Protein AF-A0A8J4RJ93-F1 (afdb_monomer_lite)

Sequence (573 aa):
MSPASLRAGNLIRGWMEDAGLRTWVDQLGNLHGRVEGMNASAEALLIGSHLDTVVDAGIFDGSLGIISALSALKVLSVNGTMGKLRRLIEVIAFSDEERLRFHSTFLGSAFSCFISGVTVQDALKENSLEITEENLLQLKYDPGSVWGYIEVHIEQGPVLEWPGFPLGVVKGIAGQTRLKVTVKGSQGHAGTVPMYMRQDPMAAAAELIVLLESVCKNPKDGHCNDISLESLSSSLVCTVGEISTWPSASNVIPGQVTFTVDLRAIDDMGCEAVIYELSNQMYKICERCSVSCIIDRKHDVNAVVCDSELSSQLKSAASSALRKMAGDIQDETATLMSGAGHDAMAMSHLTKVCPVLLHRQLLGGDISCYMIIIYKNLNRLECCLSGVVEALCYDDDDGNDFFIEDGEISSRNDLFREILRDEAVTRLNELGKRVSDTDGYLERTFMSPASLRAVLEVQLMFMLISSWVDQLGNLHGRVEGMNASAEALSISSHLDTVVDAGIFDGSLGIISALSALKVLNVSGTLGKLRRPIEVIAFSDEEGVRFHSTFLGSAALAGILPLTALQISDKRFP

InterPro domains:
  IPR002933 Peptidase M20 [PF01546] (47-353)
  IPR007484 Peptidase M28 [PF04389] (474-557)
  IPR010158 N-carbamoyl-L-amino-acid amidohydrolase [PTHR32494] (1-354)
  IPR010158 N-carbamoyl-L-amino-acid amidohydrolase [TIGR01879] (2-357)
  IPR011650 Peptidase M20, dimerisation domain [PF07687] (175-277)
  IPR036264 Bacterial exopeptidase dimerisation domain [SSF55031] (175-304)

Organism: NCBI:txid60419

Secondary structure (DSSP, 8-state):
--HHHHHHHHHHHHHHHHHT-EEEE-TT--EEEEE--S-TTSPEEEEEEE----TT--TTTTHHHHHHHHHHHHHHHHTT-GGG-SS-EEEEEES--S-SSSSSS-TTTS-----SSS-HHHHHHTTT----HHHHHHTPPPGGGEEEEEEEEE-SSSTTTTTT-SEEEEEEE-EEEEEEEEEE---EETTTS-GGG---HHHHHHHHHHHHHHHHHS---SS--HHHHHHHHTT-EEE---EEEES--TTEE-SEEEEEEEEEES-HHHHHHHHHHHHHHHHHHHHHTT-EEEEEEEEEE--EEPPHHHHHHHHHHHHHHHHHHHSSS----EEEEE-S--HHHHHTTTS-EEEEEE----SSS-THHHHHHHHHHHHHHHHHHHHHHHHHHS-TT---------SS-HHHHHHHHIIIIIIHHHHHHHHHHHS-SSSSS--B-TTSHHHHHHHHHHHHHTTTSEEEE-TT--EEEEE--S-TTSPPEEEEEES-B-TT--TTTTHHHHHHHHHHHHHHHHTT-GGG-SS-EEEEEES-SS-TTTS-S-HHHHHHTT---GGGGGPPPTT--

pLDDT: mean 72.7, std 16.48, range [26.23, 98.44]

Structure (mmCIF, N/CA/C/O backbone):
data_AF-A0A8J4RJ93-F1
#
_entry.id   AF-A0A8J4RJ93-F1
#
loop_
_atom_site.group_PDB
_atom_site.id
_atom_site.type_symbol
_atom_site.label_atom_id
_atom_site.label_alt_id
_atom_site.label_comp_id
_atom_site.label_asym_id
_atom_site.label_entity_id
_atom_site.label_seq_id
_atom_site.pdbx_PDB_ins_code
_atom_site.Cartn_x
_atom_site.Cartn_y
_atom_site.Cartn_z
_atom_site.occupancy
_atom_site.B_iso_or_equiv
_atom_site.auth_seq_id
_atom_site.auth_comp_id
_atom_site.auth_asym_id
_atom_site.auth_atom_id
_atom_site.pdbx_PDB_model_num
ATOM 1 N N . MET A 1 1 ? 0.120 18.847 1.893 1.00 62.38 1 MET A N 1
ATOM 2 C CA . MET A 1 1 ? -0.945 17.840 1.662 1.00 62.38 1 MET A CA 1
ATOM 3 C C . MET A 1 1 ? -1.838 18.231 0.482 1.00 62.38 1 MET A C 1
ATOM 5 O O . MET A 1 1 ? -1.781 19.373 0.035 1.00 62.38 1 MET A O 1
ATOM 9 N N . SER A 1 2 ? -2.578 17.282 -0.104 1.00 67.25 2 SER A N 1
ATOM 10 C CA . SER A 1 2 ? -3.600 17.551 -1.135 1.00 67.25 2 SER A CA 1
ATOM 11 C C . SER A 1 2 ? -4.976 17.783 -0.484 1.00 67.25 2 SER A C 1
ATOM 13 O O . SER A 1 2 ? -5.194 17.317 0.636 1.00 67.25 2 SER A O 1
ATOM 15 N N . PRO A 1 3 ? -5.948 18.429 -1.161 1.00 68.56 3 PRO A N 1
ATOM 16 C CA . PRO A 1 3 ? -7.305 18.564 -0.621 1.00 68.56 3 PRO A CA 1
ATOM 17 C C . PRO A 1 3 ? -7.977 17.222 -0.295 1.00 68.56 3 PRO A C 1
ATOM 19 O O . PRO A 1 3 ? -8.772 17.149 0.638 1.00 68.56 3 PRO A O 1
ATOM 22 N N . ALA A 1 4 ? -7.666 16.160 -1.048 1.00 65.38 4 ALA A N 1
ATOM 23 C CA . ALA A 1 4 ? -8.173 14.814 -0.785 1.00 65.38 4 ALA A CA 1
ATOM 24 C C . ALA A 1 4 ? -7.578 14.224 0.502 1.00 65.38 4 ALA A C 1
ATOM 26 O O . ALA A 1 4 ? -8.330 13.768 1.359 1.00 65.38 4 ALA A O 1
ATOM 27 N N . SER A 1 5 ? -6.259 14.339 0.678 1.00 67.19 5 SER A N 1
ATOM 28 C CA . SER A 1 5 ? -5.551 13.919 1.895 1.00 67.19 5 SER A CA 1
ATOM 29 C C . SER A 1 5 ? -6.086 14.642 3.142 1.00 67.19 5 SER A C 1
ATOM 31 O O . SER A 1 5 ? -6.366 13.999 4.151 1.00 67.19 5 SER A O 1
ATOM 33 N N . LEU A 1 6 ? -6.377 15.948 3.053 1.00 70.25 6 LEU A N 1
ATOM 34 C CA . LEU A 1 6 ? -7.010 16.694 4.153 1.00 70.25 6 LEU A CA 1
ATOM 35 C C . LEU A 1 6 ? -8.412 16.171 4.510 1.00 70.25 6 LEU A C 1
ATOM 37 O O . LEU A 1 6 ? -8.758 16.085 5.689 1.00 70.25 6 LEU A O 1
ATOM 41 N N . ARG A 1 7 ? -9.239 15.831 3.511 1.00 72.88 7 ARG A N 1
ATOM 42 C CA . ARG A 1 7 ? -10.577 15.263 3.751 1.00 72.88 7 ARG A CA 1
ATOM 43 C C . ARG A 1 7 ? -10.493 13.882 4.395 1.00 72.88 7 ARG A C 1
ATOM 45 O O . ARG A 1 7 ? -11.218 13.644 5.357 1.00 72.88 7 ARG A O 1
ATOM 52 N N . ALA A 1 8 ? -9.600 13.023 3.905 1.00 71.12 8 ALA A N 1
ATOM 53 C CA . ALA A 1 8 ? -9.358 11.701 4.477 1.00 71.12 8 ALA A CA 1
ATOM 54 C C . ALA A 1 8 ? -8.890 11.808 5.936 1.00 71.12 8 ALA A C 1
ATOM 56 O O . ALA A 1 8 ? -9.497 11.207 6.818 1.00 71.12 8 ALA A O 1
ATOM 57 N N . GLY A 1 9 ? -7.906 12.667 6.219 1.00 74.62 9 GLY A N 1
ATOM 58 C CA . GLY A 1 9 ? -7.442 12.921 7.584 1.00 74.62 9 GLY A CA 1
ATOM 59 C C . GLY A 1 9 ? -8.550 13.443 8.509 1.00 74.62 9 GLY A C 1
ATOM 60 O O . GLY A 1 9 ? -8.687 12.977 9.636 1.00 74.62 9 GLY A O 1
ATOM 61 N N . ASN A 1 10 ? -9.403 14.364 8.050 1.00 76.62 10 ASN A N 1
ATOM 62 C CA . ASN A 1 10 ? -10.534 14.843 8.858 1.00 76.62 10 ASN A CA 1
ATOM 63 C C . ASN A 1 10 ? -11.576 13.746 9.137 1.00 76.62 10 ASN A C 1
ATOM 65 O O . ASN A 1 10 ? -12.143 13.713 10.228 1.00 76.62 10 ASN A O 1
ATOM 69 N N . LEU A 1 11 ? -11.820 12.854 8.175 1.00 73.19 11 LEU A N 1
ATOM 70 C CA . LEU A 1 11 ? -12.732 11.724 8.344 1.00 73.19 11 LEU A CA 1
ATOM 71 C C . LEU A 1 11 ? -12.186 10.715 9.364 1.00 73.19 11 LEU A C 1
ATOM 73 O O . LEU A 1 11 ? -12.889 10.362 10.309 1.00 73.19 11 LEU A O 1
ATOM 77 N N . ILE A 1 12 ? -10.913 10.330 9.223 1.00 75.31 12 ILE A N 1
ATOM 78 C CA . ILE A 1 12 ? -10.220 9.433 10.158 1.00 75.31 12 ILE A CA 1
ATOM 79 C C . ILE A 1 12 ? -10.187 10.043 11.563 1.00 75.31 12 ILE A C 1
ATOM 81 O O . ILE A 1 12 ? -10.429 9.335 12.539 1.00 75.31 12 ILE A O 1
ATOM 85 N N . ARG A 1 13 ? -9.975 11.362 11.684 1.00 83.44 13 ARG A N 1
ATOM 86 C CA . ARG A 1 13 ? -10.038 12.062 12.975 1.00 83.44 13 ARG A CA 1
ATOM 87 C C . ARG A 1 13 ? -11.400 11.879 13.641 1.00 83.44 13 ARG A C 1
ATOM 89 O O . ARG A 1 13 ? -11.453 11.533 14.814 1.00 83.44 13 ARG A O 1
ATOM 96 N N . GLY A 1 14 ? -12.488 12.050 12.890 1.00 73.19 14 GLY A N 1
ATOM 97 C CA . GLY A 1 14 ? -13.839 11.827 13.408 1.00 73.19 14 GLY A CA 1
ATOM 98 C C . GLY A 1 14 ? -14.062 10.390 13.894 1.00 73.19 14 GLY A C 1
ATOM 99 O O . GLY A 1 14 ? -14.735 10.182 14.901 1.00 73.19 14 GLY A O 1
ATOM 100 N N . TRP A 1 15 ? -13.469 9.395 13.227 1.00 79.62 15 TRP A N 1
ATOM 101 C CA . TRP A 1 15 ? -13.526 7.995 13.666 1.00 79.62 15 TRP A CA 1
ATOM 102 C C . TRP A 1 15 ? -12.682 7.722 14.914 1.00 79.62 15 TRP A C 1
ATOM 104 O O . TRP A 1 15 ? -13.133 7.006 15.806 1.00 79.62 15 TRP A O 1
ATOM 114 N N . MET A 1 16 ? -11.494 8.322 15.019 1.00 80.88 16 MET A N 1
ATOM 115 C CA . MET A 1 16 ? -10.676 8.281 16.235 1.00 80.88 16 MET A CA 1
ATOM 116 C C . MET A 1 16 ? -11.430 8.881 17.430 1.00 80.88 16 MET A C 1
ATOM 118 O O . MET A 1 16 ? -11.515 8.255 18.486 1.00 80.88 16 MET A O 1
ATOM 122 N N . GLU A 1 17 ? -12.031 10.060 17.257 1.00 85.50 17 GLU A N 1
ATOM 123 C CA . GLU A 1 17 ? -12.833 10.721 18.293 1.00 85.50 17 GLU A CA 1
ATOM 124 C C . GLU A 1 17 ? -14.060 9.881 18.685 1.00 85.50 17 GLU A C 1
ATOM 126 O O . GLU A 1 17 ? -14.349 9.726 19.872 1.00 85.50 17 GLU A O 1
ATOM 131 N N . ASP A 1 18 ? -14.752 9.274 17.714 1.00 79.12 18 ASP A N 1
ATOM 132 C CA . ASP A 1 18 ? -15.877 8.366 17.970 1.00 79.12 18 ASP A CA 1
ATOM 133 C C . ASP A 1 18 ? -15.448 7.094 18.728 1.00 79.12 18 ASP A C 1
ATOM 135 O O . ASP A 1 18 ? -16.194 6.589 19.574 1.00 79.12 18 ASP A O 1
ATOM 139 N N . ALA A 1 19 ? -14.238 6.585 18.491 1.00 73.25 19 ALA A N 1
ATOM 140 C CA . ALA A 1 19 ? -13.653 5.495 19.272 1.00 73.25 19 ALA A CA 1
ATOM 141 C C . ALA A 1 19 ? -13.225 5.919 20.694 1.00 73.25 19 ALA A C 1
ATOM 143 O O . ALA A 1 19 ? -13.001 5.061 21.549 1.00 73.25 19 ALA A O 1
ATOM 144 N N . GLY A 1 20 ? -13.226 7.222 20.995 1.00 81.62 20 GLY A N 1
ATOM 145 C CA . GLY A 1 20 ? -12.886 7.781 22.304 1.00 81.62 20 GLY A CA 1
ATOM 146 C C . GLY A 1 20 ? -11.414 8.171 22.445 1.00 81.62 20 GLY A C 1
ATOM 147 O O . GLY A 1 20 ? -10.934 8.330 23.568 1.00 81.62 20 GLY A O 1
ATOM 148 N N . LEU A 1 21 ? -10.697 8.317 21.329 1.00 84.56 21 LEU A N 1
ATOM 149 C CA . LEU A 1 21 ? -9.295 8.720 21.306 1.00 84.56 21 LEU A CA 1
ATOM 150 C C . LEU A 1 21 ? -9.191 10.248 21.302 1.00 84.56 21 LEU A C 1
ATOM 152 O O . LEU A 1 21 ? -9.970 10.956 20.662 1.00 84.56 21 LEU A O 1
ATOM 156 N N . ARG A 1 22 ? -8.165 10.769 21.973 1.00 92.19 22 ARG A N 1
ATOM 157 C CA . ARG A 1 22 ? -7.741 12.163 21.835 1.00 92.19 22 ARG A CA 1
ATOM 158 C C . ARG A 1 22 ? -6.925 12.309 20.557 1.00 92.19 22 ARG A C 1
ATOM 160 O O . ARG A 1 22 ? -5.913 11.631 20.415 1.00 92.19 22 ARG A O 1
ATOM 167 N N . THR A 1 23 ? -7.299 13.242 19.684 1.00 90.81 23 THR A N 1
ATOM 168 C CA . THR A 1 23 ? -6.627 13.415 18.388 1.00 90.81 23 THR A CA 1
ATOM 169 C C . THR A 1 23 ? -5.836 14.708 18.253 1.00 90.81 23 THR A C 1
ATOM 171 O O . THR A 1 23 ? -6.234 15.741 18.795 1.00 90.81 23 THR A O 1
ATOM 174 N N . TRP A 1 24 ? -4.762 14.680 17.465 1.00 88.62 24 TRP A N 1
ATOM 175 C CA . TRP A 1 24 ? -4.054 15.869 16.977 1.00 88.62 24 TRP A CA 1
ATOM 176 C C . TRP A 1 24 ? -3.378 15.575 15.632 1.00 88.62 24 TRP A C 1
ATOM 178 O O . TRP A 1 24 ? -3.242 14.420 15.241 1.00 88.62 24 TRP A O 1
ATOM 188 N N . VAL A 1 25 ? -2.979 16.623 14.913 1.00 81.75 25 VAL A N 1
ATOM 189 C CA . VAL A 1 25 ? -2.135 16.512 13.713 1.00 81.75 25 VAL A CA 1
ATOM 190 C C . VAL A 1 25 ? -0.781 17.117 14.048 1.00 81.75 25 VAL A C 1
ATOM 192 O O . VAL A 1 25 ? -0.737 18.194 14.648 1.00 81.75 25 VAL A O 1
ATOM 195 N N . ASP A 1 26 ? 0.298 16.417 13.718 1.00 77.62 26 ASP A N 1
ATOM 196 C CA . ASP A 1 26 ? 1.655 16.907 13.947 1.00 77.62 26 ASP A CA 1
ATOM 197 C C . ASP A 1 26 ? 2.121 17.882 12.845 1.00 77.62 26 ASP A C 1
ATOM 199 O O . ASP A 1 26 ? 1.401 18.196 11.894 1.00 77.62 26 ASP A O 1
ATOM 203 N N . GLN A 1 27 ? 3.337 18.408 12.978 1.00 72.50 27 GLN A N 1
ATOM 204 C CA . GLN A 1 27 ? 3.894 19.387 12.040 1.00 72.50 27 GLN A CA 1
ATOM 205 C C . GLN A 1 27 ? 4.281 18.793 10.675 1.00 72.50 27 GLN A C 1
ATOM 207 O O . GLN A 1 27 ? 4.550 19.565 9.753 1.00 72.50 27 GLN A O 1
ATOM 212 N N . LEU A 1 28 ? 4.296 17.464 10.528 1.00 70.56 28 LEU A N 1
ATOM 213 C CA . LEU A 1 28 ? 4.490 16.773 9.249 1.00 70.56 28 LEU A CA 1
ATOM 214 C C . LEU A 1 28 ? 3.161 16.415 8.573 1.00 70.56 28 LEU A C 1
ATOM 216 O O . LEU A 1 28 ? 3.145 16.147 7.375 1.00 70.56 28 LEU A O 1
ATOM 220 N N . GLY A 1 29 ? 2.043 16.525 9.290 1.00 72.94 29 GLY A N 1
ATOM 221 C CA . GLY A 1 29 ? 0.719 16.183 8.783 1.00 72.94 29 GLY A CA 1
ATOM 222 C C . GLY A 1 29 ? 0.279 14.768 9.144 1.00 72.94 29 GLY A C 1
ATOM 223 O O . GLY A 1 29 ? -0.776 14.343 8.671 1.00 72.94 29 GLY A O 1
ATOM 224 N N . ASN A 1 30 ? 1.027 14.066 9.999 1.00 79.31 30 ASN A N 1
ATOM 225 C CA . ASN A 1 30 ? 0.588 12.793 10.550 1.00 79.31 30 ASN A CA 1
ATOM 226 C C . ASN A 1 30 ? -0.595 13.040 11.487 1.00 79.31 30 ASN A C 1
ATOM 228 O O . ASN A 1 30 ? -0.599 13.982 12.288 1.00 79.31 30 ASN A O 1
ATOM 232 N N . LEU A 1 31 ? -1.620 12.201 11.383 1.00 83.62 31 LEU A N 1
ATOM 233 C CA . LEU A 1 31 ? -2.776 12.253 12.266 1.00 83.62 31 LEU A CA 1
ATOM 234 C C . LEU A 1 31 ? -2.611 11.216 13.370 1.00 83.62 31 LEU A C 1
ATOM 236 O O . LEU A 1 31 ? -2.457 10.027 13.108 1.00 83.62 31 LEU A O 1
ATOM 240 N N . HIS A 1 32 ? -2.729 11.677 14.606 1.00 86.12 32 HIS A N 1
ATOM 241 C CA . HIS A 1 32 ? -2.589 10.858 15.795 1.00 86.12 32 HIS A CA 1
ATOM 242 C C . HIS A 1 32 ? -3.928 10.736 16.511 1.00 86.12 32 HIS A C 1
ATOM 244 O O . HIS A 1 32 ? -4.672 11.715 16.622 1.00 86.12 32 HIS A O 1
ATOM 250 N N . GLY A 1 33 ? -4.197 9.554 17.055 1.00 86.12 33 GLY A N 1
ATOM 251 C CA . GLY A 1 33 ? -5.276 9.291 17.998 1.00 86.12 33 GLY A CA 1
ATOM 252 C C . GLY A 1 33 ? -4.742 8.492 19.179 1.00 86.12 33 GLY A C 1
ATOM 253 O O . GLY A 1 33 ? -4.231 7.397 18.993 1.00 86.12 33 GLY A O 1
ATOM 254 N N . ARG A 1 34 ? -4.873 9.007 20.401 1.00 86.62 34 ARG A N 1
ATOM 255 C CA . ARG A 1 34 ? -4.326 8.377 21.610 1.00 86.62 34 ARG A CA 1
ATOM 256 C C . ARG A 1 34 ? -5.402 8.049 22.632 1.00 86.62 34 ARG A C 1
ATOM 258 O O . ARG A 1 34 ? -6.299 8.857 22.878 1.00 86.62 34 ARG A O 1
ATOM 265 N N . VAL A 1 35 ? -5.251 6.902 23.283 1.00 85.31 35 VAL A N 1
ATOM 266 C CA . VAL A 1 35 ? -5.981 6.530 24.494 1.00 85.31 35 VAL A CA 1
ATOM 267 C C . VAL A 1 35 ? -5.001 6.221 25.624 1.00 85.31 35 VAL A C 1
ATOM 269 O O . VAL A 1 35 ? -3.987 5.552 25.427 1.00 85.31 35 VAL A O 1
ATOM 272 N N . GLU A 1 36 ? -5.293 6.749 26.809 1.00 83.56 36 GLU A N 1
ATOM 273 C CA . GLU A 1 36 ? -4.460 6.556 27.996 1.00 83.56 36 GLU A CA 1
ATOM 274 C C . GLU A 1 36 ? -4.691 5.172 28.614 1.00 83.56 36 GLU A C 1
ATOM 276 O O . GLU A 1 36 ? -5.816 4.670 28.641 1.00 83.56 36 GLU A O 1
ATOM 281 N N . GLY A 1 37 ? -3.621 4.583 29.146 1.00 77.75 37 GLY A N 1
ATOM 282 C CA . GLY A 1 37 ? -3.695 3.377 29.968 1.00 77.75 37 GLY A CA 1
ATOM 283 C C . GLY A 1 37 ? -3.780 3.685 31.467 1.00 77.75 37 GLY A C 1
ATOM 284 O O . GLY A 1 37 ? -3.630 4.824 31.907 1.00 77.75 37 GLY A O 1
ATOM 285 N N . MET A 1 38 ? -3.960 2.645 32.281 1.00 77.56 38 MET A N 1
ATOM 286 C CA . MET A 1 38 ? -3.948 2.699 33.744 1.00 77.56 38 MET A CA 1
ATOM 287 C C . MET A 1 38 ? -2.596 3.164 34.295 1.00 77.56 38 MET A C 1
ATOM 289 O O . MET A 1 38 ? -2.549 3.818 35.337 1.00 77.56 38 MET A O 1
ATOM 293 N N . ASN A 1 39 ? -1.497 2.828 33.613 1.00 77.25 39 ASN A N 1
ATOM 294 C CA . ASN A 1 39 ? -0.160 3.260 33.990 1.00 77.25 39 ASN A CA 1
ATOM 295 C C . ASN A 1 39 ? 0.349 4.343 33.031 1.00 77.25 39 ASN A C 1
ATOM 297 O O . ASN A 1 39 ? 0.905 4.046 31.977 1.00 77.25 39 ASN A O 1
ATOM 301 N N . ALA A 1 40 ? 0.228 5.602 33.452 1.00 72.94 40 ALA A N 1
ATOM 302 C CA . ALA A 1 40 ? 0.716 6.764 32.706 1.00 72.94 40 ALA A CA 1
ATOM 303 C C . ALA A 1 40 ? 2.248 6.792 32.509 1.00 72.94 40 ALA A C 1
ATOM 305 O O . ALA A 1 40 ? 2.750 7.591 31.726 1.00 72.94 40 ALA A O 1
ATOM 306 N N . SER A 1 41 ? 3.003 5.960 33.237 1.00 76.62 41 SER A N 1
ATOM 307 C CA . SER A 1 41 ? 4.459 5.821 33.091 1.00 76.62 41 SER A CA 1
ATOM 308 C C . SER A 1 41 ? 4.867 4.597 32.270 1.00 76.62 41 SER A C 1
ATOM 310 O O . SER A 1 41 ? 6.061 4.343 32.132 1.00 76.62 41 SER A O 1
ATOM 312 N N . ALA A 1 42 ? 3.913 3.809 31.768 1.00 77.50 42 ALA A N 1
ATOM 313 C CA . ALA A 1 42 ? 4.231 2.697 30.890 1.00 77.50 42 ALA A CA 1
ATOM 314 C C . ALA A 1 42 ? 4.521 3.183 29.465 1.00 77.50 42 ALA A C 1
ATOM 316 O O . ALA A 1 42 ? 3.878 4.101 28.961 1.00 77.50 42 ALA A O 1
ATOM 317 N N . GLU A 1 43 ? 5.473 2.517 28.823 1.00 79.81 43 GLU A N 1
ATOM 318 C CA . GLU A 1 43 ? 5.841 2.736 27.427 1.00 79.81 43 GLU A CA 1
ATOM 319 C C . GLU A 1 43 ? 4.637 2.520 26.486 1.00 79.81 43 GLU A C 1
ATOM 321 O O . GLU A 1 43 ? 3.846 1.599 26.675 1.00 79.81 43 GLU A O 1
ATOM 326 N N . ALA A 1 44 ? 4.497 3.356 25.462 1.00 80.94 44 ALA A N 1
ATOM 327 C CA . ALA A 1 44 ? 3.391 3.350 24.515 1.00 80.94 44 ALA A CA 1
ATOM 328 C C . ALA A 1 44 ? 3.452 2.177 23.533 1.00 80.94 44 ALA A C 1
ATOM 330 O O . ALA A 1 44 ? 4.522 1.859 23.011 1.00 80.94 44 ALA A O 1
ATOM 331 N N . LEU A 1 45 ? 2.296 1.595 23.213 1.00 79.38 45 LEU A N 1
ATOM 332 C CA . LEU A 1 45 ? 2.146 0.769 22.017 1.00 79.38 45 LEU A CA 1
ATOM 333 C C . LEU A 1 45 ? 1.652 1.654 20.869 1.00 79.38 45 LEU A C 1
ATOM 335 O O . LEU A 1 45 ? 0.565 2.229 20.948 1.00 79.38 45 LEU A O 1
ATOM 339 N N . LEU A 1 46 ? 2.448 1.748 19.808 1.00 83.56 46 LEU A N 1
ATOM 340 C CA . LEU A 1 46 ? 2.065 2.457 18.594 1.00 83.56 46 LEU A CA 1
ATOM 341 C C . LEU A 1 46 ? 1.465 1.469 17.593 1.00 83.56 46 LEU A C 1
ATOM 343 O O . LEU A 1 46 ? 1.995 0.375 17.392 1.00 83.56 46 LEU A O 1
ATOM 347 N N . ILE A 1 47 ? 0.368 1.857 16.955 1.00 80.38 47 ILE A N 1
ATOM 348 C CA . ILE A 1 47 ? -0.248 1.104 15.864 1.00 80.38 47 ILE A CA 1
ATOM 349 C C . ILE A 1 47 ? -0.445 2.070 14.706 1.00 80.38 47 ILE A C 1
ATOM 351 O O . ILE A 1 47 ? -1.013 3.139 14.896 1.00 80.38 47 ILE A O 1
ATOM 355 N N . GLY A 1 48 ? 0.025 1.755 13.509 1.00 76.75 48 GLY A N 1
ATOM 356 C CA . GLY A 1 48 ? -0.087 2.718 12.420 1.00 76.75 48 GLY A CA 1
ATOM 357 C C . GLY A 1 48 ? 0.064 2.128 11.040 1.00 76.75 48 GLY A C 1
ATOM 358 O O . GLY A 1 48 ? 0.377 0.950 10.886 1.00 76.75 48 GLY A O 1
ATOM 359 N N . SER A 1 49 ? -0.248 2.975 10.066 1.00 77.88 49 SER A N 1
ATOM 360 C CA . SER A 1 49 ? 0.055 2.824 8.644 1.00 77.88 49 SER A CA 1
ATOM 361 C C . SER A 1 49 ? -0.244 4.167 7.955 1.00 77.88 49 SER A C 1
ATOM 363 O O . SER A 1 49 ? -0.424 5.177 8.646 1.00 77.88 49 SER A O 1
ATOM 365 N N . HIS A 1 50 ? -0.334 4.214 6.630 1.00 77.38 50 HIS A N 1
ATOM 366 C CA . HIS A 1 50 ? -0.458 5.465 5.879 1.00 77.38 50 HIS A CA 1
ATOM 367 C C . HIS A 1 50 ? -1.872 5.751 5.353 1.00 77.38 50 HIS A C 1
ATOM 369 O O . HIS A 1 50 ? -2.719 4.865 5.224 1.00 77.38 50 HIS A O 1
ATOM 375 N N . LEU A 1 51 ? -2.148 7.034 5.090 1.00 76.69 51 LEU A N 1
ATOM 376 C CA . LEU A 1 51 ? -3.442 7.508 4.569 1.00 76.69 51 LEU A CA 1
ATOM 377 C C . LEU A 1 51 ? -3.388 7.997 3.115 1.00 76.69 51 LEU A C 1
ATOM 379 O O . LEU A 1 51 ? -4.435 8.216 2.503 1.00 76.69 51 LEU A O 1
ATOM 383 N N . ASP A 1 52 ? -2.192 8.264 2.592 1.00 69.12 52 ASP A N 1
ATOM 384 C CA . ASP A 1 52 ? -1.976 8.609 1.190 1.00 69.12 52 ASP A CA 1
ATOM 385 C C . ASP A 1 52 ? -1.962 7.363 0.305 1.00 69.12 52 ASP A C 1
ATOM 387 O O . ASP A 1 52 ? -1.849 6.244 0.790 1.00 69.12 52 ASP A O 1
ATOM 391 N N . THR A 1 53 ? -2.121 7.570 -0.999 1.00 61.94 53 THR A N 1
ATOM 392 C CA . THR A 1 53 ? -2.214 6.494 -1.984 1.00 61.94 53 THR A CA 1
ATOM 393 C C . THR A 1 53 ? -1.394 6.836 -3.218 1.00 61.94 53 THR A C 1
ATOM 395 O O . THR A 1 53 ? -1.224 8.018 -3.551 1.00 61.94 53 THR A O 1
ATOM 398 N N . VAL A 1 54 ? -0.997 5.818 -3.987 1.00 58.62 54 VAL A N 1
ATOM 399 C CA . VAL A 1 54 ? -0.597 6.041 -5.382 1.00 58.62 54 VAL A CA 1
ATOM 400 C C . VAL A 1 54 ? -1.780 6.458 -6.274 1.00 58.62 54 VAL A C 1
ATOM 402 O O . VAL A 1 54 ? -2.946 6.425 -5.869 1.00 58.62 54 VAL A O 1
ATOM 405 N N . VAL A 1 55 ? -1.490 6.892 -7.506 1.00 58.66 55 VAL A N 1
ATOM 406 C CA . VAL A 1 55 ? -2.520 7.119 -8.530 1.00 58.66 55 VAL A CA 1
ATOM 407 C C . VAL A 1 55 ? -3.149 5.771 -8.869 1.00 58.66 55 VAL A C 1
ATOM 409 O O . VAL A 1 55 ? -2.414 4.833 -9.164 1.00 58.66 55 VAL A O 1
ATOM 412 N N . ASP A 1 56 ? -4.482 5.705 -8.856 1.00 52.00 56 ASP A N 1
ATOM 413 C CA . ASP A 1 56 ? -5.247 4.490 -9.182 1.00 52.00 56 ASP A CA 1
ATOM 414 C C . ASP A 1 56 ? -4.967 3.307 -8.224 1.00 52.00 56 ASP A C 1
ATOM 416 O O . ASP A 1 56 ? -4.884 2.144 -8.616 1.00 52.00 56 ASP A O 1
ATOM 420 N N . ALA A 1 57 ? -4.758 3.617 -6.939 1.00 56.31 57 ALA A N 1
ATOM 421 C CA . ALA A 1 57 ? -4.534 2.619 -5.896 1.00 56.31 57 ALA A CA 1
ATOM 422 C C . ALA A 1 57 ? -5.834 1.930 -5.449 1.00 56.31 57 ALA A C 1
ATOM 424 O O . ALA A 1 57 ? -6.919 2.511 -5.472 1.00 56.31 57 ALA A O 1
ATOM 425 N N . GLY A 1 58 ? -5.704 0.707 -4.928 1.00 57.00 58 GLY A N 1
ATOM 426 C CA . GLY A 1 58 ? -6.794 0.048 -4.211 1.00 57.00 58 GLY A CA 1
ATOM 427 C C . GLY A 1 58 ? -7.070 0.701 -2.851 1.00 57.00 58 GLY A C 1
ATOM 428 O O . GLY A 1 58 ? -6.189 1.293 -2.239 1.00 57.00 58 GLY A O 1
ATOM 429 N N . ILE A 1 59 ? -8.285 0.528 -2.327 1.00 65.12 59 ILE A N 1
ATOM 430 C CA . ILE A 1 59 ? -8.732 1.202 -1.094 1.00 65.12 59 ILE A CA 1
ATOM 431 C C . ILE A 1 59 ? -8.093 0.682 0.207 1.00 65.12 59 ILE A C 1
ATOM 433 O O . ILE A 1 59 ? -8.327 1.278 1.252 1.00 65.12 59 ILE A O 1
ATOM 437 N N . PHE A 1 60 ? -7.355 -0.434 0.177 1.00 67.12 60 PHE A N 1
ATOM 438 C CA . PHE A 1 60 ? -6.848 -1.122 1.379 1.00 67.12 60 PHE A CA 1
ATOM 439 C C . PHE A 1 60 ? -5.377 -0.849 1.701 1.00 67.12 60 PHE A C 1
ATOM 441 O O . PHE A 1 60 ? -4.975 -1.083 2.839 1.00 67.12 60 PHE A O 1
ATOM 448 N N . ASP A 1 61 ? -4.592 -0.415 0.715 1.00 73.44 61 ASP A N 1
ATOM 449 C CA . ASP A 1 61 ? -3.177 -0.076 0.899 1.00 73.44 61 ASP A CA 1
ATOM 450 C C . ASP A 1 61 ? -3.068 1.087 1.901 1.00 73.44 61 ASP A C 1
ATOM 452 O O . ASP A 1 61 ? -3.797 2.075 1.761 1.00 73.44 61 ASP A O 1
ATOM 456 N N . GLY A 1 62 ? -2.299 0.911 2.978 1.00 72.81 62 GLY A N 1
ATOM 457 C CA . GLY A 1 62 ? -2.235 1.815 4.134 1.00 72.81 62 GLY A CA 1
ATOM 458 C C . GLY A 1 62 ? -3.497 1.890 5.008 1.00 72.81 62 GLY A C 1
ATOM 459 O O . GLY A 1 62 ? -3.489 1.576 6.203 1.00 72.81 62 GLY A O 1
ATOM 460 N N . SER A 1 63 ? -4.635 2.268 4.420 1.00 74.94 63 SER A N 1
ATOM 461 C CA . SER A 1 63 ? -5.862 2.612 5.155 1.00 74.94 63 SER A CA 1
ATOM 462 C C . SER A 1 63 ? -6.402 1.460 6.019 1.00 74.94 63 SER A C 1
ATOM 464 O O . SER A 1 63 ? -6.971 1.699 7.092 1.00 74.94 63 SER A O 1
ATOM 466 N N . LEU A 1 64 ? -6.178 0.207 5.593 1.00 73.19 64 LEU A N 1
ATOM 467 C CA . LEU A 1 64 ? -6.563 -0.989 6.338 1.00 73.19 64 LEU A CA 1
ATOM 468 C C . LEU A 1 64 ? -5.924 -1.001 7.728 1.00 73.19 64 LEU A C 1
ATOM 470 O O . LEU A 1 64 ? -6.601 -1.349 8.697 1.00 73.19 64 LEU A O 1
ATOM 474 N N . GLY A 1 65 ? -4.652 -0.614 7.839 1.00 66.06 65 GLY A N 1
ATOM 475 C CA . GLY A 1 65 ? -3.934 -0.625 9.108 1.00 66.06 65 GLY A CA 1
ATOM 476 C C . GLY A 1 65 ? -4.529 0.339 10.122 1.00 66.06 65 GLY A C 1
ATOM 477 O O . GLY A 1 65 ? -4.773 -0.026 11.274 1.00 66.06 65 GLY A O 1
ATOM 478 N N . ILE A 1 66 ? -4.865 1.540 9.654 1.00 73.62 66 ILE A N 1
ATOM 479 C CA . ILE A 1 66 ? -5.498 2.582 10.462 1.00 73.62 66 ILE A CA 1
ATOM 480 C C . ILE A 1 66 ? -6.890 2.122 10.907 1.00 73.62 66 ILE A C 1
ATOM 482 O O . ILE A 1 66 ? -7.190 2.105 12.099 1.00 73.62 66 ILE A O 1
ATOM 486 N N . ILE A 1 67 ? -7.745 1.714 9.965 1.00 73.62 67 ILE A N 1
ATOM 487 C CA . ILE A 1 67 ? -9.143 1.369 10.258 1.00 73.62 67 ILE A CA 1
ATOM 488 C C . ILE A 1 67 ? -9.227 0.145 11.176 1.00 73.62 67 ILE A C 1
ATOM 490 O O . ILE A 1 67 ? -10.017 0.151 12.116 1.00 73.62 67 ILE A O 1
ATOM 494 N N . SER A 1 68 ? -8.379 -0.866 10.972 1.00 68.56 68 SER A N 1
ATOM 495 C CA . SER A 1 68 ? -8.378 -2.077 11.805 1.00 68.56 68 SER A CA 1
ATOM 496 C C . SER A 1 68 ? -8.003 -1.773 13.259 1.00 68.56 68 SER A C 1
ATOM 498 O O . SER A 1 68 ? -8.609 -2.319 14.185 1.00 68.56 68 SER A O 1
ATOM 500 N N . ALA A 1 69 ? -7.050 -0.860 13.476 1.00 68.12 69 ALA A N 1
ATOM 501 C CA . ALA A 1 69 ? -6.697 -0.389 14.812 1.00 68.12 69 ALA A CA 1
ATOM 502 C C . ALA A 1 69 ? -7.867 0.356 15.479 1.00 68.12 69 ALA A C 1
ATOM 504 O O . ALA A 1 69 ? -8.183 0.112 16.646 1.00 68.12 69 ALA A O 1
ATOM 505 N N . LEU A 1 70 ? -8.551 1.227 14.728 1.00 69.75 70 LEU A N 1
ATOM 506 C CA . LEU A 1 70 ? -9.712 1.969 15.225 1.00 69.75 70 LEU A CA 1
ATOM 507 C C . LEU A 1 70 ? -10.891 1.051 15.553 1.00 69.75 70 LEU A C 1
ATOM 509 O O . LEU A 1 70 ? -11.510 1.233 16.600 1.00 69.75 70 LEU A O 1
ATOM 513 N N . SER A 1 71 ? -11.175 0.048 14.719 1.00 69.44 71 SER A N 1
ATOM 514 C CA . SER A 1 71 ? -12.198 -0.965 14.998 1.00 69.44 71 SER A CA 1
ATOM 515 C C . SER A 1 71 ? -11.921 -1.696 16.311 1.00 69.44 71 SER A C 1
ATOM 517 O O . SER A 1 71 ? -12.803 -1.771 17.169 1.00 69.44 71 SER A O 1
ATOM 519 N N . ALA A 1 72 ? -10.690 -2.181 16.509 1.00 67.00 72 ALA A N 1
ATOM 520 C CA . ALA A 1 72 ? -10.308 -2.884 17.732 1.00 67.00 72 ALA A CA 1
ATOM 521 C C . ALA A 1 72 ? -10.495 -1.995 18.976 1.00 67.00 72 ALA A C 1
ATOM 523 O O . ALA A 1 72 ? -11.132 -2.402 19.950 1.00 67.00 72 ALA A O 1
ATOM 524 N N . LEU A 1 73 ? -10.032 -0.742 18.925 1.00 66.44 73 LEU A N 1
ATOM 525 C CA . LEU A 1 73 ? -10.207 0.207 20.030 1.00 66.44 73 LEU A CA 1
ATOM 526 C C . LEU A 1 73 ? -11.678 0.583 20.257 1.00 66.44 73 LEU A C 1
ATOM 528 O O . LEU A 1 73 ? -12.114 0.701 21.404 1.00 66.44 73 LEU A O 1
ATOM 532 N N . LYS A 1 74 ? -12.481 0.708 19.194 1.00 73.38 74 LYS A N 1
ATOM 533 C CA . LYS A 1 74 ? -13.919 0.977 19.302 1.00 73.38 74 LYS A CA 1
ATOM 534 C C . LYS A 1 74 ? -14.651 -0.159 20.013 1.00 73.38 74 LYS A C 1
ATOM 536 O O . LYS A 1 74 ? -15.515 0.123 20.843 1.00 73.38 74 LYS A O 1
ATOM 541 N N . VAL A 1 75 ? -14.301 -1.417 19.739 1.00 68.38 75 VAL A N 1
ATOM 542 C CA . VAL A 1 75 ? -14.863 -2.582 20.444 1.00 68.38 75 VAL A CA 1
ATOM 543 C C . VAL A 1 75 ? -14.562 -2.500 21.942 1.00 68.38 75 VAL A C 1
ATOM 545 O O . VAL A 1 75 ? -15.478 -2.631 22.755 1.00 68.38 75 VAL A O 1
ATOM 548 N N . LEU A 1 76 ? -13.320 -2.188 22.322 1.00 65.81 76 LEU A N 1
ATOM 549 C CA . LEU A 1 76 ? -12.943 -2.003 23.730 1.00 65.81 76 LEU A CA 1
ATOM 550 C C . LEU A 1 76 ? -13.692 -0.834 24.388 1.00 65.81 76 LEU A C 1
ATOM 552 O O . LEU A 1 76 ? -14.090 -0.913 25.553 1.00 65.81 76 LEU A O 1
ATOM 556 N N . SER A 1 77 ? -13.900 0.252 23.644 1.00 73.06 77 SER A N 1
ATOM 557 C CA . SER A 1 77 ? -14.642 1.434 24.092 1.00 73.06 77 SER A CA 1
ATOM 558 C C . SER A 1 77 ? -16.113 1.099 24.368 1.00 73.06 77 SER A C 1
ATOM 560 O O . SER A 1 77 ? -16.621 1.366 25.458 1.00 73.06 77 SER A O 1
ATOM 562 N N . VAL A 1 78 ? -16.781 0.420 23.427 1.00 67.88 78 VAL A N 1
ATOM 563 C CA . VAL A 1 78 ? -18.187 -0.009 23.545 1.00 67.88 78 VAL A CA 1
ATOM 564 C C . VAL A 1 78 ? -18.380 -1.035 24.664 1.00 67.88 78 VAL A C 1
ATOM 566 O O . VAL A 1 78 ? -19.374 -0.964 25.386 1.00 67.88 78 VAL A O 1
ATOM 569 N N . ASN A 1 79 ? -17.420 -1.941 24.854 1.00 67.81 79 ASN A N 1
ATOM 570 C CA . ASN A 1 79 ? -17.451 -2.944 25.922 1.00 67.81 79 ASN A CA 1
ATOM 571 C C . ASN A 1 79 ? -17.060 -2.380 27.300 1.00 67.81 79 ASN A C 1
ATOM 573 O O . ASN A 1 79 ? -17.112 -3.098 28.299 1.00 67.81 79 ASN A O 1
ATOM 577 N N . GLY A 1 80 ? -16.660 -1.106 27.380 1.00 74.12 80 GLY A N 1
ATOM 578 C CA . GLY A 1 80 ? -16.237 -0.466 28.627 1.00 74.12 80 GLY A CA 1
ATOM 579 C C . GLY A 1 80 ? -14.919 -1.010 29.190 1.00 74.12 80 GLY A C 1
ATOM 580 O O . GLY A 1 80 ? -14.623 -0.807 30.367 1.00 74.12 80 GLY A O 1
ATOM 581 N N . THR A 1 81 ? -14.124 -1.708 28.377 1.00 70.81 81 THR A N 1
ATOM 582 C CA . THR A 1 81 ? -12.833 -2.288 28.772 1.00 70.81 81 THR A CA 1
ATOM 583 C C . THR A 1 81 ? -11.653 -1.394 28.406 1.00 70.81 81 THR A C 1
ATOM 585 O O . THR A 1 81 ? -10.585 -1.548 28.981 1.00 70.81 81 THR A O 1
ATOM 588 N N . MET A 1 82 ? -11.841 -0.384 27.553 1.00 72.50 82 MET A N 1
ATOM 589 C CA . MET A 1 82 ? -10.777 0.534 27.123 1.00 72.50 82 MET A CA 1
ATOM 590 C C . MET A 1 82 ? -9.998 1.195 28.281 1.00 72.50 82 MET A C 1
ATOM 592 O O . MET A 1 82 ? -8.792 1.379 28.181 1.00 72.50 82 MET A O 1
ATOM 596 N N . GLY A 1 83 ? -10.642 1.489 29.416 1.00 73.31 83 GLY A N 1
ATOM 597 C CA . GLY A 1 83 ? -9.972 2.064 30.595 1.00 73.31 83 GLY A CA 1
ATOM 598 C C . GLY A 1 83 ? -9.102 1.089 31.403 1.00 73.31 83 GLY A C 1
ATOM 599 O O . GLY A 1 83 ? -8.466 1.511 32.365 1.00 73.31 83 GLY A O 1
ATOM 600 N N . LYS A 1 84 ? -9.092 -0.203 31.053 1.00 75.94 84 LYS A N 1
ATOM 601 C CA . LYS A 1 84 ? -8.293 -1.246 31.715 1.00 75.94 84 LYS A CA 1
ATOM 602 C C . LYS A 1 84 ? -6.957 -1.522 31.017 1.00 75.94 84 LYS A C 1
ATOM 604 O O . LYS A 1 84 ? -6.184 -2.344 31.496 1.00 75.94 84 LYS A O 1
ATOM 609 N N . LEU A 1 85 ? -6.684 -0.856 29.895 1.00 72.38 85 LEU A N 1
ATOM 610 C CA . LEU A 1 85 ? -5.413 -0.979 29.186 1.00 72.38 85 LEU A CA 1
ATOM 611 C C . LEU A 1 85 ? -4.261 -0.610 30.126 1.00 72.38 85 LEU A C 1
ATOM 613 O O . LEU A 1 85 ? -4.256 0.470 30.700 1.00 72.38 85 LEU A O 1
ATOM 617 N N . ARG A 1 86 ? -3.264 -1.476 30.288 1.00 70.62 86 ARG A N 1
ATOM 618 C CA . ARG A 1 86 ? -2.085 -1.224 31.131 1.00 70.62 86 ARG A CA 1
ATOM 619 C C . ARG A 1 86 ? -1.244 -0.073 30.597 1.00 70.62 86 ARG A C 1
ATOM 621 O O . ARG A 1 86 ? -0.775 0.755 31.376 1.00 70.62 86 ARG A O 1
ATOM 628 N N . ARG A 1 87 ? -1.023 -0.060 29.283 1.00 76.88 87 ARG A N 1
ATOM 629 C CA . ARG A 1 87 ? -0.174 0.898 28.569 1.00 76.88 87 ARG A CA 1
ATOM 630 C C . ARG A 1 87 ? -1.036 1.795 27.693 1.00 76.88 87 ARG A C 1
ATOM 632 O O . ARG A 1 87 ? -2.121 1.388 27.283 1.00 76.88 87 ARG A O 1
ATOM 639 N N . LEU A 1 88 ? -0.555 3.002 27.419 1.00 84.62 88 LEU A N 1
ATOM 640 C CA . LEU A 1 88 ? -1.219 3.885 26.467 1.00 84.62 88 LEU A CA 1
ATOM 641 C C . LEU A 1 88 ? -1.083 3.319 25.046 1.00 84.62 88 LEU A C 1
ATOM 643 O O . LEU A 1 88 ? -0.060 2.713 24.710 1.00 84.62 88 LEU A O 1
ATOM 647 N N . ILE A 1 89 ? -2.114 3.523 24.229 1.00 81.31 89 ILE A N 1
ATOM 648 C CA . ILE A 1 89 ? -2.128 3.120 22.820 1.00 81.31 89 ILE A CA 1
ATOM 649 C C . ILE A 1 89 ? -2.291 4.365 21.969 1.00 81.31 89 ILE A C 1
ATOM 651 O O . ILE A 1 89 ? -3.151 5.209 22.237 1.00 81.31 89 ILE A O 1
ATOM 655 N N . GLU A 1 90 ? -1.482 4.461 20.924 1.00 84.69 90 GLU A N 1
ATOM 656 C CA . GLU A 1 90 ? -1.600 5.518 19.936 1.00 84.69 90 GLU A CA 1
ATOM 657 C C . GLU A 1 90 ? -1.700 4.950 18.527 1.00 84.69 90 GLU A C 1
ATOM 659 O O . GLU A 1 90 ? -0.863 4.161 18.096 1.00 84.69 90 GLU A O 1
ATOM 664 N N . VAL A 1 91 ? -2.738 5.388 17.821 1.00 82.50 91 VAL A N 1
ATOM 665 C CA . VAL A 1 91 ? -2.952 5.123 16.408 1.00 82.50 91 VAL A CA 1
ATOM 666 C C . VAL A 1 91 ? -2.375 6.273 15.594 1.00 82.50 91 VAL A C 1
ATOM 668 O O . VAL A 1 91 ? -2.778 7.421 15.797 1.00 82.50 91 VAL A O 1
ATOM 671 N N . ILE A 1 92 ? -1.464 5.970 14.671 1.00 82.44 92 ILE A N 1
ATOM 672 C CA . ILE A 1 92 ? -0.828 6.954 13.788 1.00 82.44 92 ILE A CA 1
ATOM 673 C C . ILE A 1 92 ? -1.234 6.665 12.344 1.00 82.44 92 ILE A C 1
ATOM 675 O O . ILE A 1 92 ? -1.010 5.574 11.827 1.00 82.44 92 ILE A O 1
ATOM 679 N N . ALA A 1 93 ? -1.836 7.659 11.700 1.00 78.50 93 ALA A N 1
ATOM 680 C CA . ALA A 1 93 ? -2.039 7.697 10.262 1.00 78.50 93 ALA A CA 1
ATOM 681 C C . ALA A 1 93 ? -0.935 8.569 9.653 1.00 78.50 93 ALA A C 1
ATOM 683 O O . ALA A 1 93 ? -1.002 9.803 9.723 1.00 78.50 93 ALA A O 1
ATOM 684 N N . PHE A 1 94 ? 0.099 7.920 9.119 1.00 77.00 94 PHE A N 1
ATOM 685 C CA . PHE A 1 94 ? 1.249 8.580 8.516 1.00 77.00 94 PHE A CA 1
ATOM 686 C C . PHE A 1 94 ? 0.878 9.280 7.213 1.00 77.00 94 PHE A C 1
ATOM 688 O O . PHE A 1 94 ? -0.045 8.891 6.490 1.00 77.00 94 PHE A O 1
ATOM 695 N N . SER A 1 95 ? 1.613 10.353 6.946 1.00 72.75 95 SER A N 1
ATOM 696 C CA . SER A 1 95 ? 1.498 11.136 5.727 1.00 72.75 95 SER A CA 1
ATOM 697 C C . SER A 1 95 ? 2.650 10.844 4.762 1.00 72.75 95 SER A C 1
ATOM 699 O O . SER A 1 95 ? 3.820 10.915 5.139 1.00 72.75 95 SER A O 1
ATOM 701 N N . ASP A 1 96 ? 2.298 10.607 3.497 1.00 69.50 96 ASP A N 1
ATOM 702 C CA . ASP A 1 96 ? 3.216 10.515 2.353 1.00 69.50 96 ASP A CA 1
ATOM 703 C C . ASP A 1 96 ? 4.214 9.340 2.451 1.00 69.50 96 ASP A C 1
ATOM 705 O O . ASP A 1 96 ? 5.433 9.522 2.356 1.00 69.50 96 ASP A O 1
ATOM 709 N N . GLU A 1 97 ? 3.687 8.126 2.647 1.00 65.56 97 GLU A N 1
ATOM 710 C CA . GLU A 1 97 ? 4.449 6.866 2.574 1.00 65.56 97 GLU A CA 1
ATOM 711 C C . GLU A 1 97 ? 4.812 6.516 1.118 1.00 65.56 97 GLU A C 1
ATOM 713 O O . GLU A 1 97 ? 5.967 6.171 0.839 1.00 65.56 97 GLU A O 1
ATOM 718 N N . GLU A 1 98 ? 3.881 6.741 0.178 1.00 58.72 98 GLU A N 1
ATOM 719 C CA . GLU A 1 98 ? 3.890 6.202 -1.197 1.00 58.72 98 GLU A CA 1
ATOM 720 C C . GLU A 1 98 ? 4.833 6.946 -2.166 1.00 58.72 98 GLU A C 1
ATOM 722 O O . GLU A 1 98 ? 5.043 6.547 -3.318 1.00 58.72 98 GLU A O 1
ATOM 727 N N . ARG A 1 99 ? 5.470 8.035 -1.708 1.00 59.66 99 ARG A N 1
ATOM 728 C CA . ARG A 1 99 ? 6.574 8.738 -2.407 1.00 59.66 99 ARG A CA 1
ATOM 729 C C . ARG A 1 99 ? 6.202 9.374 -3.751 1.00 59.66 99 ARG A C 1
ATOM 731 O O . ARG A 1 99 ? 7.067 9.573 -4.609 1.00 59.66 99 ARG A O 1
ATOM 738 N N . LEU A 1 100 ? 4.929 9.710 -3.967 1.00 49.44 100 LEU A N 1
ATOM 739 C CA . LEU A 1 100 ? 4.496 10.341 -5.219 1.00 49.44 100 LEU A CA 1
ATOM 740 C C . LEU A 1 100 ? 4.839 11.829 -5.300 1.00 49.44 100 LEU A C 1
ATOM 742 O O . L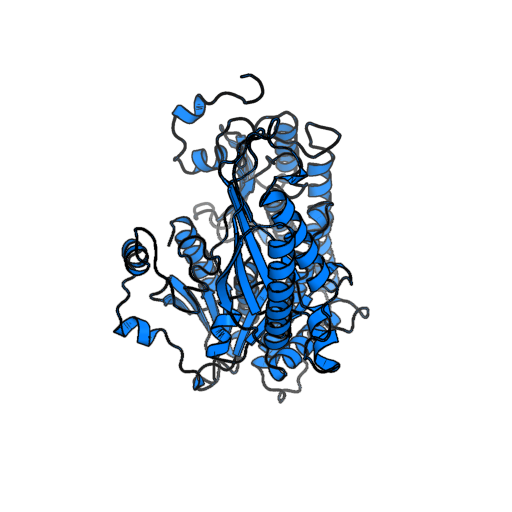EU A 1 100 ? 5.146 12.335 -6.382 1.00 49.44 100 LEU A O 1
ATOM 746 N N . ARG A 1 101 ? 4.740 12.559 -4.182 1.00 48.62 101 ARG A N 1
ATOM 747 C CA . ARG A 1 101 ? 4.889 14.023 -4.189 1.00 48.62 101 ARG A CA 1
ATOM 748 C C . ARG A 1 101 ? 6.328 14.466 -3.952 1.00 48.62 101 ARG A C 1
ATOM 750 O O . ARG A 1 101 ? 6.769 15.452 -4.545 1.00 48.62 101 ARG A O 1
ATOM 757 N N . PHE A 1 102 ? 7.062 13.727 -3.131 1.00 49.66 102 PHE A N 1
ATOM 758 C CA . PHE A 1 102 ? 8.467 13.961 -2.839 1.00 49.66 102 PHE A CA 1
ATOM 759 C C . PHE A 1 102 ? 9.202 12.635 -3.012 1.00 49.66 102 PHE A C 1
ATOM 761 O O . PHE A 1 102 ? 8.774 11.617 -2.486 1.00 49.66 102 PHE A O 1
ATOM 768 N N . HIS A 1 103 ? 10.311 12.623 -3.754 1.00 46.75 103 HIS A N 1
ATOM 769 C CA . HIS A 1 103 ? 11.038 11.392 -4.106 1.00 46.75 103 HIS A CA 1
ATOM 770 C C . HIS A 1 103 ? 11.811 10.765 -2.914 1.00 46.75 103 HIS A C 1
ATOM 772 O O . HIS A 1 103 ? 12.784 10.039 -3.114 1.00 46.75 103 HIS A O 1
ATOM 778 N N . SER A 1 104 ? 11.377 11.058 -1.686 1.00 47.91 104 SER A N 1
ATOM 779 C CA . SER A 1 104 ? 11.793 10.479 -0.409 1.00 47.91 104 SER A CA 1
ATOM 780 C C . SER A 1 104 ? 10.870 9.373 0.026 1.00 47.91 104 SER A C 1
ATOM 782 O O . SER A 1 104 ? 9.660 9.544 0.080 1.00 47.91 104 SER A O 1
ATOM 784 N N . THR A 1 105 ? 11.483 8.293 0.467 1.00 46.94 105 THR A N 1
ATOM 785 C CA . THR A 1 105 ? 10.918 7.295 1.365 1.00 46.94 105 THR A CA 1
ATOM 786 C C . THR A 1 105 ? 10.384 7.956 2.647 1.00 46.94 105 THR A C 1
ATOM 788 O O . THR A 1 105 ? 11.138 8.707 3.264 1.00 46.94 105 THR A O 1
ATOM 791 N N . PHE A 1 106 ? 9.153 7.628 3.067 1.00 50.62 106 PHE A N 1
ATOM 792 C CA . PHE A 1 106 ? 8.698 7.759 4.460 1.00 50.62 106 PHE A CA 1
ATOM 793 C C . PHE A 1 106 ? 8.666 9.182 5.038 1.00 50.62 106 PHE A C 1
ATOM 795 O O . PHE A 1 106 ? 9.110 9.382 6.156 1.00 50.62 106 PHE A O 1
ATOM 802 N N . LEU A 1 107 ? 8.158 10.210 4.354 1.00 51.75 107 LEU A N 1
ATOM 803 C CA . LEU A 1 107 ? 8.297 11.576 4.895 1.00 51.75 107 LEU A CA 1
ATOM 804 C C . LEU A 1 107 ? 7.684 11.783 6.286 1.00 51.75 107 LEU A C 1
ATOM 806 O O . LEU A 1 107 ? 8.263 12.519 7.090 1.00 51.75 107 LEU A O 1
ATOM 810 N N . GLY A 1 108 ? 6.556 11.128 6.567 1.00 45.62 108 GLY A N 1
ATOM 811 C CA . GLY A 1 108 ? 5.917 11.137 7.879 1.00 45.62 108 GLY A CA 1
ATOM 812 C C . GLY A 1 108 ? 6.666 10.349 8.962 1.00 45.62 108 GLY A C 1
ATOM 813 O O . GLY A 1 108 ? 6.537 10.702 10.134 1.00 45.62 108 GLY A O 1
ATOM 814 N N . SER A 1 109 ? 7.456 9.328 8.603 1.00 40.09 109 SER A N 1
ATOM 815 C CA . SER A 1 109 ? 8.070 8.366 9.541 1.00 40.09 109 SER A CA 1
ATOM 816 C C . SER A 1 109 ? 9.621 8.357 9.544 1.00 40.09 109 SER A C 1
ATOM 818 O O . SER A 1 109 ? 10.229 8.160 10.597 1.00 40.09 109 SER A O 1
ATOM 820 N N . ALA A 1 110 ? 10.295 8.662 8.430 1.00 43.59 110 ALA A N 1
ATOM 821 C CA . ALA A 1 110 ? 11.730 8.944 8.280 1.00 43.59 110 ALA A CA 1
ATOM 822 C C . ALA A 1 110 ? 12.010 10.122 7.314 1.00 43.59 110 ALA A C 1
ATOM 824 O O . ALA A 1 110 ? 11.838 10.055 6.101 1.00 43.59 110 ALA A O 1
ATOM 825 N N . PHE A 1 111 ? 12.547 11.221 7.844 1.00 42.44 111 PHE A N 1
ATOM 826 C CA . PHE A 1 111 ? 12.773 12.443 7.069 1.00 42.44 111 PHE A CA 1
ATOM 827 C C . PHE A 1 111 ? 14.029 12.380 6.177 1.00 42.44 111 PHE A C 1
ATOM 829 O O . PHE A 1 111 ? 15.141 12.429 6.704 1.00 42.44 111 PHE A O 1
ATOM 836 N N . SER A 1 112 ? 13.877 12.377 4.842 1.00 33.41 112 SER A N 1
ATOM 837 C CA . SER A 1 112 ? 14.886 12.921 3.903 1.00 33.41 112 SER A CA 1
ATOM 838 C C . SER A 1 112 ? 14.419 12.964 2.433 1.00 33.41 112 SER A C 1
ATOM 840 O O . SER A 1 112 ? 14.529 11.932 1.783 1.00 33.41 112 SER A O 1
ATOM 842 N N . CYS A 1 113 ? 14.020 14.122 1.857 1.00 33.59 113 CYS A N 1
ATOM 843 C CA . CYS A 1 113 ? 14.353 14.492 0.450 1.00 33.59 113 CYS A CA 1
ATOM 844 C C . CYS A 1 113 ? 14.203 15.975 0.079 1.00 33.59 113 CYS A C 1
ATOM 846 O O . CYS A 1 113 ? 13.447 16.748 0.664 1.00 33.59 113 CYS A O 1
ATOM 848 N N . PHE A 1 114 ? 14.894 16.291 -1.024 1.00 36.47 114 PHE A N 1
ATOM 849 C CA . PHE A 1 114 ? 14.752 17.456 -1.897 1.00 36.47 114 PHE A CA 1
ATOM 850 C C . PHE A 1 114 ? 14.290 17.059 -3.326 1.00 36.47 114 PHE A C 1
ATOM 852 O O . PHE A 1 114 ? 14.540 15.939 -3.768 1.00 36.47 114 PHE A O 1
ATOM 859 N N . ILE A 1 115 ? 13.794 18.079 -4.063 1.00 37.81 115 ILE A N 1
ATOM 860 C CA . ILE A 1 115 ? 13.514 18.243 -5.524 1.00 37.81 115 ILE A CA 1
ATOM 861 C C . ILE A 1 115 ? 12.075 17.838 -5.971 1.00 37.81 115 ILE A C 1
ATOM 863 O O . ILE A 1 115 ? 11.639 16.738 -5.664 1.00 37.81 115 ILE A O 1
ATOM 867 N N . SER A 1 116 ? 11.241 18.632 -6.684 1.00 38.62 116 SER A N 1
ATOM 868 C CA . SER A 1 116 ? 11.414 19.801 -7.584 1.00 38.62 116 SER A CA 1
ATOM 869 C C . SER A 1 116 ? 10.379 20.928 -7.343 1.00 38.62 116 SER A C 1
ATOM 871 O O . SER A 1 116 ? 9.204 20.662 -7.116 1.00 38.62 116 SER A O 1
ATOM 873 N N . GLY A 1 117 ? 10.808 22.194 -7.446 1.00 50.22 117 GLY A N 1
ATOM 874 C CA . GLY A 1 117 ? 9.953 23.395 -7.529 1.00 50.22 117 GLY A CA 1
ATOM 875 C C . GLY A 1 117 ? 9.309 23.898 -6.227 1.00 50.22 117 GLY A C 1
ATOM 876 O O . GLY A 1 117 ? 9.329 25.101 -5.986 1.00 50.22 117 GLY A O 1
ATOM 877 N N . VAL A 1 118 ? 8.784 22.999 -5.391 1.00 55.97 118 VAL A N 1
ATOM 878 C CA . VAL A 1 118 ? 8.136 23.299 -4.100 1.00 55.97 118 VAL A CA 1
ATOM 879 C C . VAL A 1 118 ? 8.809 22.452 -3.023 1.00 55.97 118 VAL A C 1
ATOM 881 O O . VAL A 1 118 ? 8.935 21.237 -3.183 1.00 55.97 118 VAL A O 1
ATOM 884 N N . THR A 1 119 ? 9.294 23.069 -1.946 1.00 64.94 119 THR A N 1
ATOM 885 C CA . THR A 1 119 ? 9.917 22.318 -0.843 1.00 64.94 119 THR A CA 1
ATOM 886 C C . THR A 1 119 ? 8.852 21.647 0.037 1.00 64.94 119 THR A C 1
ATOM 888 O O . THR A 1 119 ? 7.698 22.076 0.050 1.00 64.94 119 THR A O 1
ATOM 891 N N . VAL A 1 120 ? 9.219 20.616 0.815 1.00 63.53 120 VAL A N 1
ATOM 892 C CA . VAL A 1 120 ? 8.324 20.033 1.844 1.00 63.53 120 VAL A CA 1
ATOM 893 C C . VAL A 1 120 ? 7.811 21.132 2.780 1.00 63.53 120 VAL A C 1
ATOM 895 O O . VAL A 1 120 ? 6.621 21.196 3.073 1.00 63.53 120 VAL A O 1
ATOM 898 N N . GLN A 1 121 ? 8.690 22.061 3.167 1.00 66.38 121 GLN A N 1
ATOM 899 C CA . GLN A 1 121 ? 8.334 23.209 3.995 1.00 66.38 121 GLN A CA 1
ATOM 900 C C . GLN A 1 121 ? 7.286 24.113 3.326 1.00 66.38 121 GLN A C 1
ATOM 902 O O . GLN A 1 121 ? 6.359 24.559 3.998 1.00 66.38 121 GLN A O 1
ATOM 907 N N . ASP A 1 122 ? 7.398 24.372 2.023 1.00 68.06 122 ASP A N 1
ATOM 908 C CA . ASP A 1 122 ? 6.414 25.173 1.284 1.00 68.06 122 ASP A CA 1
ATOM 909 C C . ASP A 1 122 ? 5.065 24.446 1.182 1.00 68.06 122 ASP A C 1
ATOM 911 O O . ASP A 1 122 ? 4.019 25.042 1.429 1.00 68.06 122 ASP A O 1
ATOM 915 N N . ALA A 1 123 ? 5.075 23.136 0.917 1.00 63.09 123 ALA A N 1
ATOM 916 C CA . ALA A 1 123 ? 3.856 22.333 0.842 1.00 63.09 123 ALA A CA 1
ATOM 917 C C . ALA A 1 123 ? 3.141 22.185 2.197 1.00 63.09 123 ALA A C 1
ATOM 919 O O . ALA A 1 123 ? 1.911 22.088 2.236 1.00 63.09 123 ALA A O 1
ATOM 920 N N . LEU A 1 124 ? 3.885 22.152 3.306 1.00 65.38 124 LEU A N 1
ATOM 921 C CA . LEU A 1 124 ? 3.328 22.204 4.659 1.00 65.38 124 LEU A CA 1
ATOM 922 C C . LEU A 1 124 ? 2.723 23.588 4.935 1.00 65.38 124 LEU A C 1
ATOM 924 O O . LEU A 1 124 ? 1.561 23.670 5.341 1.00 65.38 124 LEU A O 1
ATOM 928 N N . LYS A 1 125 ? 3.441 24.672 4.602 1.00 69.88 125 LYS A N 1
ATOM 929 C CA . LYS A 1 125 ? 2.964 26.060 4.765 1.00 69.88 125 LYS A CA 1
ATOM 930 C C . LYS A 1 125 ? 1.669 26.335 4.007 1.00 69.88 125 LYS A C 1
ATOM 932 O O . LYS A 1 125 ? 0.761 26.948 4.561 1.00 69.88 125 LYS A O 1
ATOM 937 N N . GLU A 1 126 ? 1.534 25.834 2.779 1.00 70.12 126 GLU A N 1
ATOM 938 C CA . GLU A 1 126 ? 0.288 25.913 1.996 1.00 70.12 126 GLU A CA 1
ATOM 939 C C . GLU A 1 126 ? -0.915 25.279 2.714 1.00 70.12 126 GLU A C 1
ATOM 941 O O . GLU A 1 126 ? -2.060 25.646 2.459 1.00 70.12 126 GLU A O 1
ATOM 946 N N . ASN A 1 127 ? -0.664 24.343 3.631 1.00 60.19 127 ASN A N 1
ATOM 947 C CA . ASN A 1 127 ? -1.673 23.665 4.440 1.00 60.19 127 ASN A CA 1
ATOM 948 C C . ASN A 1 127 ? -1.720 24.196 5.882 1.00 60.19 127 ASN A C 1
ATOM 950 O O . ASN A 1 127 ? -2.252 23.526 6.762 1.00 60.19 127 ASN A O 1
ATOM 954 N N . SER A 1 128 ? -1.191 25.402 6.125 1.00 70.81 128 SER A N 1
ATOM 955 C CA . SER A 1 128 ? -1.124 26.031 7.454 1.00 70.81 128 SER A CA 1
ATOM 956 C C . SER A 1 128 ? -0.345 25.217 8.498 1.00 70.81 128 SER A C 1
ATOM 958 O O . SER A 1 128 ? -0.565 25.378 9.697 1.00 70.81 128 SER A O 1
ATOM 960 N N . LEU A 1 129 ? 0.579 24.362 8.050 1.00 65.19 129 LEU A N 1
ATOM 961 C CA . LEU A 1 129 ? 1.533 23.652 8.896 1.00 65.19 129 LEU A CA 1
ATOM 962 C C . LEU A 1 129 ? 2.901 24.327 8.757 1.00 65.19 129 LEU A C 1
ATOM 964 O O . LEU A 1 129 ? 3.515 24.312 7.692 1.00 65.19 129 LEU A O 1
ATOM 968 N N . GLU A 1 130 ? 3.384 24.952 9.826 1.00 71.56 130 GLU A N 1
ATOM 969 C CA . GLU A 1 130 ? 4.723 25.542 9.849 1.00 71.56 130 GLU A CA 1
ATOM 970 C C . GLU A 1 130 ? 5.701 24.621 10.574 1.00 71.56 130 GLU A C 1
ATOM 972 O O . GLU A 1 130 ? 5.548 24.333 11.764 1.00 71.56 130 GLU A O 1
ATOM 977 N N . ILE A 1 131 ? 6.737 24.190 9.851 1.00 67.12 131 ILE A N 1
ATOM 978 C CA . ILE A 1 131 ? 7.843 23.421 10.414 1.00 67.12 131 ILE A CA 1
ATOM 979 C C . ILE A 1 131 ? 9.078 24.313 10.589 1.00 67.12 131 ILE A C 1
ATOM 981 O O . ILE A 1 131 ? 9.534 24.985 9.655 1.00 67.12 131 ILE A O 1
ATOM 985 N N . THR A 1 132 ? 9.594 24.331 11.817 1.00 73.25 132 THR A N 1
ATOM 986 C CA . THR A 1 132 ? 10.857 24.961 12.223 1.00 73.25 132 THR A CA 1
ATOM 987 C C . THR A 1 132 ? 11.823 23.874 12.693 1.00 73.25 132 THR A C 1
ATOM 989 O O . THR A 1 132 ? 11.398 22.767 13.019 1.00 73.25 132 THR A O 1
ATOM 992 N N . GLU A 1 133 ? 13.120 24.176 12.752 1.00 70.00 133 GLU A N 1
ATOM 993 C CA . GLU A 1 133 ? 14.131 23.237 13.266 1.00 70.00 133 GLU A CA 1
ATOM 994 C C . GLU A 1 133 ? 13.846 22.819 14.721 1.00 70.00 133 GLU A C 1
ATOM 996 O O . GLU A 1 133 ? 13.996 21.655 15.082 1.00 70.00 133 GLU A O 1
ATOM 1001 N N . GLU A 1 134 ? 13.347 23.746 15.541 1.00 69.75 134 GLU A N 1
ATOM 1002 C CA . GLU A 1 134 ? 12.967 23.482 16.931 1.00 69.75 134 GLU A CA 1
ATOM 1003 C C . GLU A 1 134 ? 11.734 22.570 17.034 1.00 69.75 134 GLU A C 1
ATOM 1005 O O . GLU A 1 134 ? 11.750 21.604 17.796 1.00 69.75 134 GLU A O 1
ATOM 1010 N N . ASN A 1 135 ? 10.697 22.806 16.221 1.00 67.12 135 ASN A N 1
ATOM 1011 C CA . ASN A 1 135 ? 9.500 21.958 16.201 1.00 67.12 135 ASN A CA 1
ATOM 1012 C C . ASN A 1 135 ? 9.800 20.569 15.618 1.00 67.12 135 ASN A C 1
ATOM 1014 O O . ASN A 1 135 ? 9.225 19.583 16.065 1.00 67.12 135 ASN A O 1
ATOM 1018 N N . LEU A 1 136 ? 10.726 20.473 14.659 1.00 63.75 136 LEU A N 1
ATOM 1019 C CA . LEU A 1 136 ? 11.172 19.199 14.094 1.00 63.75 136 LEU A CA 1
ATOM 1020 C C . LEU A 1 136 ? 11.804 18.301 15.169 1.00 63.75 136 LEU A C 1
ATOM 1022 O O . LEU A 1 136 ? 11.537 17.103 15.206 1.00 63.75 136 LEU A O 1
ATOM 1026 N N . LEU A 1 137 ? 12.599 18.872 16.080 1.00 66.62 137 LEU A N 1
ATOM 1027 C CA . LEU A 1 137 ? 13.177 18.123 17.201 1.00 66.62 137 LEU A CA 1
ATOM 1028 C C . LEU A 1 137 ? 12.119 17.664 18.217 1.00 66.62 137 LEU A C 1
ATOM 1030 O O . LEU A 1 137 ? 12.322 16.647 18.877 1.00 66.62 137 LEU A O 1
ATOM 1034 N N . GLN A 1 138 ? 10.993 18.376 18.324 1.00 66.88 138 GLN A N 1
ATOM 1035 C CA . GLN A 1 138 ? 9.882 18.032 19.220 1.00 66.88 138 GLN A CA 1
ATOM 1036 C C . GLN A 1 138 ? 8.983 16.905 18.685 1.00 66.88 138 GLN A C 1
ATOM 1038 O O . GLN A 1 138 ? 8.252 16.307 19.470 1.00 66.88 138 GLN A O 1
ATOM 1043 N N . LEU A 1 139 ? 9.047 16.585 17.387 1.00 65.69 139 LEU A N 1
ATOM 1044 C CA . LEU A 1 139 ? 8.323 15.450 16.792 1.00 65.69 139 LEU A CA 1
ATOM 1045 C C . LEU A 1 139 ? 8.903 14.094 17.202 1.00 65.69 139 LEU A C 1
ATOM 1047 O O . LEU A 1 139 ? 8.237 13.064 17.109 1.00 65.69 139 LEU A O 1
ATOM 1051 N N . LYS A 1 140 ? 10.171 14.076 17.619 1.00 68.69 140 LYS A N 1
ATOM 1052 C CA . LYS A 1 140 ? 10.873 12.839 17.922 1.00 68.69 140 LYS A CA 1
ATOM 1053 C C . LYS A 1 140 ? 10.354 12.236 19.226 1.00 68.69 140 LYS A C 1
ATOM 1055 O O . LYS A 1 140 ? 10.465 12.840 20.291 1.00 68.69 140 LYS A O 1
ATOM 1060 N N . TYR A 1 141 ? 9.883 10.997 19.141 1.00 69.88 141 TYR A N 1
ATOM 1061 C CA . TYR A 1 141 ? 9.599 10.173 20.309 1.00 69.88 141 TYR A CA 1
ATOM 1062 C C . TYR A 1 141 ? 10.872 9.898 21.116 1.00 69.88 141 TYR A C 1
ATOM 1064 O O . TYR A 1 141 ? 11.937 9.627 20.552 1.00 69.88 141 TYR A O 1
ATOM 1072 N N . ASP A 1 142 ? 10.756 9.918 22.444 1.00 75.69 142 ASP A N 1
ATOM 1073 C CA . ASP A 1 142 ? 11.780 9.336 23.310 1.00 75.69 142 ASP A CA 1
ATOM 1074 C C . ASP A 1 142 ? 11.731 7.807 23.138 1.00 75.69 142 ASP A C 1
ATOM 1076 O O . ASP A 1 142 ? 10.669 7.227 23.386 1.00 75.69 142 ASP A O 1
ATOM 1080 N N . PRO A 1 143 ? 12.822 7.129 22.724 1.00 75.75 143 PRO A N 1
ATOM 1081 C CA . PRO A 1 143 ? 12.833 5.673 22.594 1.00 75.75 143 PRO A CA 1
ATOM 1082 C C . PRO A 1 143 ? 12.387 4.949 23.870 1.00 75.75 143 PRO A C 1
ATOM 1084 O O . PRO A 1 143 ? 11.688 3.947 23.784 1.00 75.75 143 PRO A O 1
ATOM 1087 N N . GLY A 1 144 ? 12.709 5.491 25.053 1.00 77.50 144 GLY A N 1
ATOM 1088 C CA . GLY A 1 144 ? 12.284 4.932 26.344 1.00 77.50 144 GLY A CA 1
ATOM 1089 C C . GLY A 1 144 ? 10.801 5.140 26.671 1.00 77.50 144 GLY A C 1
ATOM 1090 O O . GLY A 1 144 ? 10.345 4.719 27.728 1.00 77.50 144 GLY A O 1
ATOM 1091 N N . SER A 1 145 ? 10.052 5.817 25.795 1.00 79.56 145 SER A N 1
ATOM 1092 C CA . SER A 1 145 ? 8.610 6.036 25.925 1.00 79.56 145 SER A CA 1
ATOM 1093 C C . SER A 1 145 ? 7.780 5.116 25.035 1.00 79.56 145 SER A C 1
ATOM 1095 O O . SER A 1 145 ? 6.557 5.159 25.132 1.00 79.56 145 SER A O 1
ATOM 1097 N N . VAL A 1 146 ? 8.402 4.294 24.179 1.00 80.62 146 VAL A N 1
ATOM 1098 C CA . VAL A 1 146 ? 7.710 3.491 23.162 1.00 80.62 146 VAL A CA 1
ATOM 1099 C C . VAL A 1 146 ? 8.115 2.025 23.267 1.00 80.62 146 VAL A C 1
ATOM 1101 O O . VAL A 1 146 ? 9.250 1.652 22.978 1.00 80.62 146 VAL A O 1
ATOM 1104 N N . TRP A 1 147 ? 7.151 1.176 23.615 1.00 83.06 147 TRP A N 1
ATOM 1105 C CA . TRP A 1 147 ? 7.365 -0.252 23.820 1.00 83.06 147 TRP A CA 1
ATOM 1106 C C . TRP A 1 147 ? 7.522 -0.998 22.496 1.00 83.06 147 TRP A C 1
ATOM 1108 O O . TRP A 1 147 ? 8.302 -1.941 22.412 1.00 83.06 147 TRP A O 1
ATOM 1118 N N . GLY A 1 148 ? 6.762 -0.601 21.474 1.00 79.50 148 GLY A N 1
ATOM 1119 C CA . GLY A 1 148 ? 6.786 -1.231 20.159 1.00 79.50 148 GLY A CA 1
ATOM 1120 C C . GLY A 1 148 ? 5.828 -0.575 19.171 1.00 79.50 148 GLY A C 1
ATOM 1121 O O . GLY A 1 148 ? 4.951 0.199 19.563 1.00 79.50 148 GLY A O 1
ATOM 1122 N N . TYR A 1 149 ? 6.001 -0.907 17.894 1.00 82.25 149 TYR A N 1
ATOM 1123 C CA . TYR A 1 149 ? 5.144 -0.470 16.794 1.00 82.25 149 TYR A CA 1
ATOM 1124 C C . TYR A 1 149 ? 4.616 -1.671 15.999 1.00 82.25 149 TYR A C 1
ATOM 1126 O O . TYR A 1 149 ? 5.376 -2.548 15.576 1.00 82.25 149 TYR A O 1
ATOM 1134 N N . ILE A 1 150 ? 3.299 -1.709 15.807 1.00 80.75 150 ILE A N 1
ATOM 1135 C CA . ILE A 1 150 ? 2.603 -2.720 15.010 1.00 80.75 150 ILE A CA 1
ATOM 1136 C C . ILE A 1 150 ? 2.004 -2.032 13.790 1.00 80.75 150 ILE A C 1
ATOM 1138 O O . ILE A 1 150 ? 1.313 -1.024 13.909 1.00 80.75 150 ILE A O 1
ATOM 1142 N N . GLU A 1 151 ? 2.222 -2.621 12.623 1.00 80.56 151 GLU A N 1
ATOM 1143 C CA . GLU A 1 151 ? 1.613 -2.167 11.378 1.00 80.56 151 GLU A CA 1
ATOM 1144 C C . GLU A 1 151 ? 0.778 -3.283 10.783 1.00 80.56 151 GLU A C 1
ATOM 1146 O O . GLU A 1 151 ? 1.225 -4.421 10.664 1.00 80.56 151 GLU A O 1
ATOM 1151 N N . VAL A 1 152 ? -0.459 -2.971 10.435 1.00 77.88 152 VAL A N 1
ATOM 1152 C CA . VAL A 1 152 ? -1.348 -3.922 9.780 1.00 77.88 152 VAL A CA 1
ATOM 1153 C C . VAL A 1 152 ? -1.464 -3.521 8.332 1.00 77.88 152 VAL A C 1
ATOM 1155 O O . VAL A 1 152 ? -1.784 -2.378 8.030 1.00 77.88 152 VAL A O 1
ATOM 1158 N N . HIS A 1 153 ? -1.228 -4.474 7.444 1.00 78.19 153 HIS A N 1
ATOM 1159 C CA . HIS A 1 153 ? -1.173 -4.183 6.026 1.00 78.19 153 HIS A CA 1
ATOM 1160 C C . HIS A 1 153 ? -1.739 -5.336 5.200 1.00 78.19 153 HIS A C 1
ATOM 1162 O O . HIS A 1 153 ? -1.867 -6.462 5.677 1.00 78.19 153 HIS A O 1
ATOM 1168 N N . ILE A 1 154 ? -2.090 -5.085 3.943 1.00 75.31 154 ILE A N 1
ATOM 1169 C CA . ILE A 1 154 ? -2.315 -6.172 2.983 1.00 75.31 154 ILE A CA 1
ATOM 1170 C C . ILE A 1 154 ? -0.970 -6.772 2.558 1.00 75.31 154 ILE A C 1
ATOM 1172 O O . ILE A 1 154 ? 0.030 -6.066 2.487 1.00 75.31 154 ILE A O 1
ATOM 1176 N N . GLU A 1 155 ? -0.938 -8.064 2.229 1.00 76.56 155 GLU A N 1
ATOM 1177 C CA . GLU A 1 155 ? 0.304 -8.765 1.866 1.00 76.56 155 GLU A CA 1
ATOM 1178 C C . GLU A 1 155 ? 1.047 -8.140 0.676 1.00 76.56 155 GLU A C 1
ATOM 1180 O O . GLU A 1 155 ? 2.265 -8.233 0.568 1.00 76.56 155 GLU A O 1
ATOM 1185 N N . GLN A 1 156 ? 0.293 -7.546 -0.251 1.00 67.06 156 GLN A N 1
ATOM 1186 C CA . GLN A 1 156 ? 0.775 -7.058 -1.546 1.00 67.06 156 GLN A CA 1
ATOM 1187 C C . GLN A 1 156 ? 1.396 -8.148 -2.453 1.00 67.06 156 GLN A C 1
ATOM 1189 O O . GLN A 1 156 ? 1.823 -7.826 -3.560 1.00 67.06 156 GLN A O 1
ATOM 1194 N N . GLY A 1 157 ? 1.328 -9.427 -2.060 1.00 68.50 157 GLY A N 1
ATOM 1195 C CA . GLY A 1 157 ? 1.773 -10.604 -2.813 1.00 68.50 157 GLY A CA 1
ATOM 1196 C C . GLY A 1 157 ? 0.829 -11.815 -2.662 1.00 68.50 157 GLY A C 1
ATOM 1197 O O . GLY A 1 157 ? -0.239 -11.663 -2.073 1.00 68.50 157 GLY A O 1
ATOM 1198 N N . PRO A 1 158 ? 1.190 -12.985 -3.233 1.00 68.69 158 PRO A N 1
ATOM 1199 C CA . PRO A 1 158 ? 0.341 -14.188 -3.268 1.00 68.69 158 PRO A CA 1
ATOM 1200 C C . PRO A 1 158 ? 0.732 -15.304 -2.263 1.00 68.69 158 PRO A C 1
ATOM 1202 O O . PRO A 1 158 ? 0.272 -16.443 -2.374 1.00 68.69 158 PRO A O 1
ATOM 1205 N N . VAL A 1 159 ? 1.638 -15.041 -1.320 1.00 76.12 159 VAL A N 1
ATOM 1206 C CA . VAL A 1 159 ? 2.269 -16.020 -0.415 1.00 76.12 159 VAL A CA 1
ATOM 1207 C C . VAL A 1 159 ? 1.316 -16.536 0.665 1.00 76.12 159 VAL A C 1
ATOM 1209 O O . VAL A 1 159 ? 1.404 -17.708 1.025 1.00 76.12 159 VAL A O 1
ATOM 1212 N N . LEU A 1 160 ? 0.401 -15.713 1.182 1.00 71.31 160 LEU A N 1
ATOM 1213 C CA . LEU A 1 160 ? -0.670 -16.158 2.085 1.00 71.31 160 LEU A CA 1
ATOM 1214 C C . LEU A 1 160 ? -1.839 -16.758 1.306 1.00 71.31 160 LEU A C 1
ATOM 1216 O O . LEU A 1 160 ? -2.530 -17.638 1.827 1.00 71.31 160 LEU A O 1
ATOM 1220 N N . GLU A 1 161 ? -2.033 -16.320 0.057 1.00 67.75 161 GLU A N 1
ATOM 1221 C CA . GLU A 1 161 ? -3.081 -16.836 -0.820 1.00 67.75 161 GLU A CA 1
ATOM 1222 C C . GLU A 1 161 ? -2.918 -18.321 -1.098 1.00 67.75 161 GLU A C 1
ATOM 1224 O O . GLU A 1 161 ? -3.825 -19.107 -0.817 1.00 67.75 161 GLU A O 1
ATOM 1229 N N . TRP A 1 162 ? -1.767 -18.702 -1.643 1.00 66.00 162 TRP A N 1
ATOM 1230 C CA . TRP A 1 162 ? -1.534 -20.055 -2.131 1.00 66.00 162 TRP A CA 1
ATOM 1231 C C . TRP A 1 162 ? -1.790 -21.168 -1.086 1.00 66.00 162 TRP A C 1
ATOM 1233 O O . TRP A 1 162 ? -2.457 -22.149 -1.419 1.00 66.00 162 TRP A O 1
ATOM 1243 N N . PRO A 1 163 ? -1.342 -21.038 0.179 1.00 68.62 163 PRO A N 1
ATOM 1244 C CA . PRO A 1 163 ? -1.656 -21.985 1.254 1.00 68.62 163 PRO A CA 1
ATOM 1245 C C . PRO A 1 163 ? -2.993 -21.711 1.974 1.00 68.62 163 PRO A C 1
ATOM 1247 O O . PRO A 1 163 ? -3.378 -22.483 2.854 1.00 68.62 163 PRO A O 1
ATOM 1250 N N . GLY A 1 164 ? -3.705 -20.629 1.640 1.00 68.38 164 GLY A N 1
ATOM 1251 C CA . GLY A 1 164 ? -4.998 -20.277 2.233 1.00 68.38 164 GLY A CA 1
ATOM 1252 C C . GLY A 1 164 ? -4.924 -19.714 3.656 1.00 68.38 164 GLY A C 1
ATOM 1253 O O . GLY A 1 164 ? -5.911 -19.796 4.390 1.00 68.38 164 GLY A O 1
ATOM 1254 N N . PHE A 1 165 ? -3.786 -19.145 4.066 1.00 72.38 165 PHE A N 1
ATOM 1255 C CA . PHE A 1 165 ? -3.672 -18.502 5.376 1.00 72.38 165 PHE A CA 1
ATOM 1256 C C . PHE A 1 165 ? -4.419 -17.161 5.374 1.00 72.38 165 PHE A C 1
ATOM 1258 O O . PHE A 1 165 ? -4.281 -16.400 4.421 1.00 72.38 165 PHE A O 1
ATOM 1265 N N . PRO A 1 166 ? -5.223 -16.842 6.405 1.00 64.44 166 PRO A N 1
ATOM 1266 C CA . PRO A 1 166 ? -5.999 -15.598 6.444 1.00 64.44 166 PRO A CA 1
ATOM 1267 C C . PRO A 1 166 ? -5.160 -14.363 6.798 1.00 64.44 166 PRO A C 1
ATOM 1269 O O . PRO A 1 166 ? -5.479 -13.249 6.382 1.00 64.44 166 PRO A O 1
ATOM 1272 N N . LEU A 1 167 ? -4.099 -14.570 7.573 1.00 74.38 167 LEU A N 1
ATOM 1273 C CA . LEU A 1 167 ? -3.137 -13.561 7.990 1.00 74.38 167 LEU A CA 1
ATOM 1274 C C . LEU A 1 167 ? -1.770 -14.225 8.182 1.00 74.38 167 LEU A C 1
ATOM 1276 O O . LEU A 1 167 ? -1.687 -15.438 8.402 1.00 74.38 167 LEU A O 1
ATOM 1280 N N . GLY A 1 168 ? -0.712 -13.423 8.157 1.00 82.00 168 GLY A N 1
ATOM 1281 C CA . GLY A 1 168 ? 0.632 -13.845 8.517 1.00 82.00 168 GLY A CA 1
ATOM 1282 C C . GLY A 1 168 ? 1.378 -12.784 9.315 1.00 82.00 168 GLY A C 1
ATOM 1283 O O . GLY A 1 168 ? 1.190 -11.586 9.122 1.00 82.00 168 GLY A O 1
ATOM 1284 N N . VAL A 1 169 ? 2.241 -13.239 10.218 1.00 85.25 169 VAL A N 1
ATOM 1285 C CA . VAL A 1 169 ? 3.137 -12.374 10.992 1.00 85.25 169 VAL A CA 1
ATOM 1286 C C . VAL A 1 169 ? 4.425 -12.169 10.205 1.00 85.25 169 VAL A C 1
ATOM 1288 O O . VAL A 1 169 ? 5.034 -13.136 9.734 1.00 85.25 169 VAL A O 1
ATOM 1291 N N . VAL A 1 170 ? 4.846 -10.918 10.050 1.00 87.12 170 VAL A N 1
ATOM 1292 C CA . VAL A 1 170 ? 6.048 -10.585 9.289 1.00 87.12 170 VAL A CA 1
ATOM 1293 C C . VAL A 1 170 ? 7.290 -10.840 10.136 1.00 87.12 170 VAL A C 1
ATOM 1295 O O . VAL A 1 170 ? 7.403 -10.338 11.250 1.00 87.12 170 VAL A O 1
ATOM 1298 N N . LYS A 1 171 ? 8.243 -11.620 9.607 1.00 87.56 171 LYS A N 1
ATOM 1299 C CA . LYS A 1 171 ? 9.555 -11.846 10.251 1.00 87.56 171 LYS A CA 1
ATOM 1300 C C . LYS A 1 171 ? 10.601 -10.793 9.875 1.00 87.56 171 LYS A C 1
ATOM 1302 O O . LYS A 1 171 ? 11.618 -10.664 10.550 1.00 87.56 171 LYS A O 1
ATOM 1307 N N . GLY A 1 172 ? 10.367 -10.065 8.789 1.00 88.50 172 GLY A N 1
ATOM 1308 C CA . GLY A 1 172 ? 11.201 -8.955 8.357 1.00 88.50 172 GLY A CA 1
ATOM 1309 C C . GLY A 1 172 ? 10.649 -8.257 7.118 1.00 88.50 172 GLY A C 1
ATOM 1310 O O . GLY A 1 172 ? 9.773 -8.778 6.422 1.00 88.50 172 GLY A O 1
ATOM 1311 N N . ILE A 1 173 ? 11.198 -7.086 6.834 1.00 82.75 173 ILE A N 1
ATOM 1312 C CA . ILE A 1 173 ? 10.910 -6.269 5.661 1.00 82.75 173 ILE A CA 1
ATOM 1313 C C . ILE A 1 173 ? 12.157 -6.279 4.781 1.00 82.75 173 ILE A C 1
ATOM 1315 O O . ILE A 1 173 ? 13.260 -6.028 5.271 1.00 82.75 173 ILE A O 1
ATOM 1319 N N . ALA A 1 174 ? 11.995 -6.621 3.505 1.00 85.69 174 ALA A N 1
ATOM 1320 C CA . ALA A 1 174 ? 13.110 -6.717 2.574 1.00 85.69 174 ALA A CA 1
ATOM 1321 C C . ALA A 1 174 ? 13.783 -5.351 2.364 1.00 85.69 174 ALA A C 1
ATOM 1323 O O . ALA A 1 174 ? 13.113 -4.340 2.147 1.00 85.69 174 ALA A O 1
ATOM 1324 N N . GLY A 1 175 ? 15.115 -5.345 2.383 1.00 84.81 175 GLY A N 1
ATOM 1325 C CA . GLY A 1 175 ? 15.917 -4.227 1.912 1.00 84.81 175 GLY A CA 1
ATOM 1326 C C . GLY A 1 175 ? 15.724 -4.035 0.412 1.00 84.81 175 GLY A C 1
ATOM 1327 O O . GLY A 1 175 ? 15.310 -4.954 -0.298 1.00 84.81 175 GLY A O 1
ATOM 1328 N N . GLN A 1 176 ? 16.010 -2.834 -0.082 1.00 82.12 176 GLN A N 1
ATOM 1329 C CA . GLN A 1 176 ? 15.794 -2.460 -1.474 1.00 82.12 176 GLN A CA 1
ATOM 1330 C C . GLN A 1 176 ? 16.994 -1.717 -2.050 1.00 82.12 176 GLN A C 1
ATOM 1332 O O . GLN A 1 176 ? 17.322 -0.601 -1.645 1.00 82.12 176 GLN A O 1
ATOM 1337 N N . THR A 1 177 ? 17.559 -2.279 -3.115 1.00 85.56 177 THR A N 1
ATOM 1338 C CA . THR A 1 177 ? 18.572 -1.625 -3.940 1.00 85.56 177 THR A CA 1
ATOM 1339 C C . THR A 1 177 ? 18.023 -1.331 -5.328 1.00 85.56 177 THR A C 1
ATOM 1341 O O . THR A 1 177 ? 17.579 -2.236 -6.032 1.00 85.56 177 THR A O 1
ATOM 1344 N N . ARG A 1 178 ? 18.099 -0.066 -5.763 1.00 84.06 178 ARG A N 1
ATOM 1345 C CA . ARG A 1 178 ? 17.796 0.313 -7.152 1.00 84.06 178 ARG A CA 1
ATOM 1346 C C . ARG A 1 178 ? 19.054 0.708 -7.902 1.00 84.06 178 ARG A C 1
ATOM 1348 O O . ARG A 1 178 ? 19.770 1.630 -7.498 1.00 84.06 178 ARG A O 1
ATOM 1355 N N . LEU A 1 179 ? 19.276 0.053 -9.034 1.00 91.25 179 LEU A N 1
ATOM 1356 C CA . LEU A 1 179 ? 20.348 0.361 -9.970 1.00 91.25 179 LEU A CA 1
ATOM 1357 C C . LEU A 1 179 ? 19.775 0.999 -11.236 1.00 91.25 179 LEU A C 1
ATOM 1359 O O . LEU A 1 179 ? 18.667 0.690 -11.674 1.00 91.25 179 LEU A O 1
ATOM 1363 N N . LYS A 1 180 ? 20.565 1.868 -11.859 1.00 93.19 180 LYS A N 1
ATOM 1364 C CA . LYS A 1 180 ? 20.339 2.366 -13.213 1.00 93.19 180 LYS A CA 1
ATOM 1365 C C . LYS A 1 180 ? 21.495 1.911 -14.084 1.00 93.19 180 LYS A C 1
ATOM 1367 O O . LYS A 1 180 ? 22.630 2.344 -13.892 1.00 93.19 180 LYS A O 1
ATOM 1372 N N . VAL A 1 181 ? 21.195 1.062 -15.055 1.00 97.12 181 VAL A N 1
ATOM 1373 C CA . VAL A 1 181 ? 22.179 0.526 -15.990 1.00 97.12 181 VAL A CA 1
ATOM 1374 C C . VAL A 1 181 ? 22.085 1.315 -17.285 1.00 97.12 181 VAL A C 1
ATOM 1376 O O . VAL A 1 181 ? 21.011 1.456 -17.864 1.00 97.12 181 VAL A O 1
ATOM 1379 N N . THR A 1 182 ? 23.209 1.853 -17.746 1.00 98.06 182 THR A N 1
ATOM 1380 C CA . THR A 1 182 ? 23.310 2.564 -19.023 1.00 98.06 182 THR A CA 1
ATOM 1381 C C . THR A 1 182 ? 24.305 1.852 -19.919 1.00 98.06 182 THR A C 1
ATOM 1383 O O . THR A 1 182 ? 25.493 1.823 -19.613 1.00 98.06 182 THR A O 1
ATOM 1386 N N . VAL A 1 183 ? 23.824 1.318 -21.037 1.00 98.38 183 VAL A N 1
ATOM 1387 C CA . VAL A 1 183 ? 24.623 0.646 -22.062 1.00 98.38 183 VAL A CA 1
ATOM 1388 C C . VAL A 1 183 ? 24.761 1.580 -23.260 1.00 98.38 183 VAL A C 1
ATOM 1390 O O . VAL A 1 183 ? 23.756 2.042 -23.800 1.00 98.38 183 VAL A O 1
ATOM 1393 N N . LYS A 1 184 ? 25.989 1.879 -23.685 1.00 97.94 184 LYS A N 1
ATOM 1394 C CA . LYS A 1 184 ? 26.277 2.738 -24.842 1.00 97.94 184 LYS A CA 1
ATOM 1395 C C . LYS A 1 184 ? 27.040 1.963 -25.902 1.00 97.94 184 LYS A C 1
ATOM 1397 O O . LYS A 1 184 ? 28.074 1.360 -25.612 1.00 97.94 184 LYS A O 1
ATOM 1402 N N . GLY A 1 185 ? 26.529 2.037 -27.122 1.00 96.31 185 GLY A N 1
ATOM 1403 C CA . GLY A 1 185 ? 27.119 1.447 -28.313 1.00 96.31 185 GLY A CA 1
ATOM 1404 C C . GLY A 1 185 ? 27.260 2.489 -29.416 1.00 96.31 185 GLY A C 1
ATOM 1405 O O . GLY A 1 185 ? 27.476 3.671 -29.139 1.00 96.31 185 GLY A O 1
ATOM 1406 N N . SER A 1 186 ? 27.120 2.061 -30.667 1.00 93.06 186 SER A N 1
ATOM 1407 C CA . SER A 1 186 ? 27.277 2.937 -31.829 1.00 93.06 186 SER A CA 1
ATOM 1408 C C . SER A 1 186 ? 26.019 2.952 -32.688 1.00 93.06 186 SER A C 1
ATOM 1410 O O . SER A 1 186 ? 25.501 1.902 -33.071 1.00 93.06 186 SER A O 1
ATOM 1412 N N . GLN A 1 187 ? 25.541 4.156 -33.013 1.00 93.25 187 GLN A N 1
ATOM 1413 C CA . GLN A 1 187 ? 24.398 4.317 -33.902 1.00 93.25 187 GLN A CA 1
ATOM 1414 C C . GLN A 1 187 ? 24.735 3.916 -35.333 1.00 93.25 187 GLN A C 1
ATOM 1416 O O . GLN A 1 187 ? 25.842 4.117 -35.829 1.00 93.25 187 GLN A O 1
ATOM 1421 N N . GLY A 1 188 ? 23.724 3.436 -36.042 1.00 82.81 188 GLY A N 1
ATOM 1422 C CA . GLY A 1 188 ? 23.843 3.124 -37.453 1.00 82.81 188 GLY A CA 1
ATOM 1423 C C . GLY A 1 188 ? 22.491 2.855 -38.082 1.00 82.81 188 GLY A C 1
ATOM 1424 O O . GLY A 1 188 ? 21.514 2.571 -37.392 1.00 82.81 188 GLY A O 1
ATOM 1425 N N . HIS A 1 189 ? 22.410 2.934 -39.405 1.00 89.69 189 HIS A N 1
ATOM 1426 C CA . HIS A 1 189 ? 21.170 2.602 -40.093 1.00 89.69 189 HIS A CA 1
ATOM 1427 C C . HIS A 1 189 ? 20.950 1.081 -40.051 1.00 89.69 189 HIS A C 1
ATOM 1429 O O . HIS A 1 189 ? 21.791 0.299 -40.501 1.00 89.69 189 HIS A O 1
ATOM 1435 N N . ALA A 1 190 ? 19.784 0.662 -39.551 1.00 84.00 190 ALA A N 1
ATOM 1436 C CA . ALA A 1 190 ? 19.456 -0.745 -39.317 1.00 84.00 190 ALA A CA 1
ATOM 1437 C C . ALA A 1 190 ? 19.506 -1.632 -40.576 1.00 84.00 190 ALA A C 1
ATOM 1439 O O . ALA A 1 190 ? 19.693 -2.840 -40.447 1.00 84.00 190 ALA A O 1
ATOM 1440 N N . GLY A 1 191 ? 19.360 -1.056 -41.777 1.00 75.38 191 GLY A N 1
ATOM 1441 C CA . GLY A 1 191 ? 19.388 -1.787 -43.047 1.00 75.38 191 GLY A CA 1
ATOM 1442 C C . GLY A 1 191 ? 20.754 -1.838 -43.735 1.00 75.38 191 GLY A C 1
ATOM 1443 O O . GLY A 1 191 ? 20.939 -2.666 -44.620 1.00 75.38 191 GLY A O 1
ATOM 1444 N N . THR A 1 192 ? 21.707 -0.975 -43.363 1.00 83.19 192 THR A N 1
A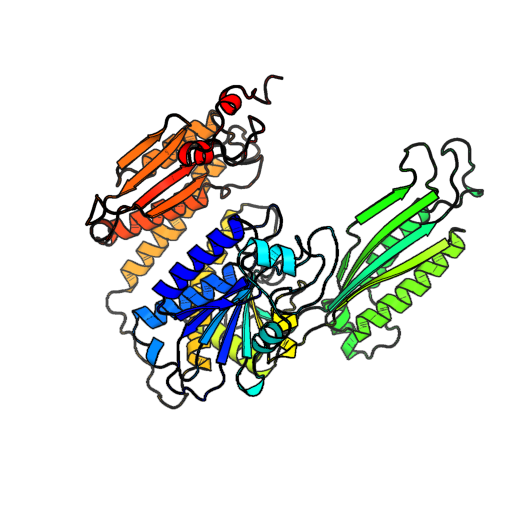TOM 1445 C CA . THR A 1 192 ? 22.975 -0.839 -44.106 1.00 83.19 192 THR A CA 1
ATOM 1446 C C . THR A 1 192 ? 24.212 -1.202 -43.297 1.00 83.19 192 THR A C 1
ATOM 1448 O O . THR A 1 192 ? 25.224 -1.545 -43.900 1.00 83.19 192 THR A O 1
ATOM 1451 N N . VAL A 1 193 ? 24.154 -1.176 -41.960 1.00 87.62 193 VAL A N 1
ATOM 1452 C CA . VAL A 1 193 ? 25.275 -1.617 -41.118 1.00 87.62 193 VAL A CA 1
ATOM 1453 C C . VAL A 1 193 ? 25.274 -3.149 -41.008 1.00 87.62 193 VAL A C 1
ATOM 1455 O O . VAL A 1 193 ? 24.332 -3.709 -40.424 1.00 87.62 193 VAL A O 1
ATOM 1458 N N . PRO A 1 194 ? 26.306 -3.849 -41.528 1.00 93.75 194 PRO A N 1
ATOM 1459 C CA . PRO A 1 194 ? 26.401 -5.306 -41.448 1.00 93.75 194 PRO A CA 1
ATOM 1460 C C . PRO A 1 194 ? 26.493 -5.800 -40.001 1.00 93.75 194 PRO A C 1
ATOM 1462 O O . PRO A 1 194 ? 27.101 -5.144 -39.159 1.00 93.75 194 PRO A O 1
ATOM 1465 N N . MET A 1 195 ? 25.942 -6.985 -39.715 1.00 95.75 195 MET A N 1
ATOM 1466 C CA . MET A 1 195 ? 25.838 -7.512 -38.343 1.00 95.75 195 MET A CA 1
ATOM 1467 C C . MET A 1 195 ? 27.183 -7.616 -37.611 1.00 95.75 195 MET A C 1
ATOM 1469 O O . MET A 1 195 ? 27.265 -7.244 -36.447 1.00 95.75 195 MET A O 1
ATOM 1473 N N . TYR A 1 196 ? 28.246 -8.051 -38.292 1.00 94.12 196 TYR A N 1
ATOM 1474 C CA . TYR A 1 196 ? 29.578 -8.231 -37.695 1.00 94.12 196 TYR A CA 1
ATOM 1475 C C . TYR A 1 196 ? 30.290 -6.916 -37.323 1.00 94.12 196 TYR A C 1
ATOM 1477 O O . TYR A 1 196 ? 31.345 -6.956 -36.699 1.00 94.12 196 TYR A O 1
ATOM 1485 N N . MET A 1 197 ? 29.750 -5.761 -37.729 1.00 93.06 197 MET A N 1
ATOM 1486 C CA . MET A 1 197 ? 30.289 -4.433 -37.405 1.00 93.06 197 MET A CA 1
ATOM 1487 C C . MET A 1 197 ? 29.508 -3.728 -36.291 1.00 93.06 197 MET A C 1
ATOM 1489 O O . MET A 1 197 ? 29.873 -2.621 -35.899 1.00 93.06 197 MET A O 1
ATOM 1493 N N . ARG A 1 198 ? 28.397 -4.307 -35.821 1.00 95.19 198 ARG A N 1
ATOM 1494 C CA . ARG A 1 198 ? 27.509 -3.625 -34.878 1.00 95.19 198 ARG A CA 1
ATOM 1495 C C . ARG A 1 198 ? 28.087 -3.638 -33.469 1.00 95.19 198 ARG A C 1
ATOM 1497 O O . ARG A 1 198 ? 28.567 -4.660 -32.996 1.00 95.19 198 ARG A O 1
ATOM 1504 N N . GLN A 1 199 ? 27.943 -2.503 -32.796 1.00 96.50 199 GLN A N 1
ATOM 1505 C CA . GLN A 1 199 ? 28.079 -2.356 -31.348 1.00 96.50 199 GLN A CA 1
ATOM 1506 C C . GLN A 1 199 ? 26.692 -1.999 -30.820 1.00 96.50 199 GLN A C 1
ATOM 1508 O O . GLN A 1 199 ? 26.404 -0.831 -30.568 1.00 96.50 199 GLN A O 1
ATOM 1513 N N . ASP A 1 200 ? 25.792 -2.982 -30.810 1.00 97.69 200 ASP A N 1
ATOM 1514 C CA . ASP A 1 200 ? 24.363 -2.767 -30.575 1.00 97.69 200 ASP A CA 1
ATOM 1515 C C . ASP A 1 200 ? 24.041 -2.824 -29.068 1.00 97.69 200 ASP A C 1
ATOM 1517 O O . ASP A 1 200 ? 24.079 -3.907 -28.472 1.00 97.69 200 ASP A O 1
ATOM 1521 N N . PRO A 1 201 ? 23.716 -1.688 -28.422 1.00 97.50 201 PRO A N 1
ATOM 1522 C CA . PRO A 1 201 ? 23.441 -1.658 -26.992 1.00 97.50 201 PRO A CA 1
ATOM 1523 C C . PRO A 1 201 ? 22.085 -2.278 -26.633 1.00 97.50 201 PRO A C 1
ATOM 1525 O O . PRO A 1 201 ? 21.910 -2.663 -25.482 1.00 97.50 201 PRO A O 1
ATOM 1528 N N . MET A 1 202 ? 21.140 -2.410 -27.575 1.00 97.44 202 MET A N 1
ATOM 1529 C CA . MET A 1 202 ? 19.862 -3.084 -27.315 1.00 97.44 202 MET A CA 1
ATOM 1530 C C . MET A 1 202 ? 20.048 -4.592 -27.214 1.00 97.44 202 MET A C 1
ATOM 1532 O O . MET A 1 202 ? 19.552 -5.208 -26.274 1.00 97.44 202 MET A O 1
ATOM 1536 N N . ALA A 1 203 ? 20.807 -5.178 -28.142 1.00 97.00 203 ALA A N 1
ATOM 1537 C CA . ALA A 1 203 ? 21.133 -6.600 -28.078 1.00 97.00 203 ALA A CA 1
ATOM 1538 C C . ALA A 1 203 ? 21.877 -6.933 -26.775 1.00 97.00 203 ALA A C 1
ATOM 1540 O O . ALA A 1 203 ? 21.496 -7.866 -26.072 1.00 97.00 203 ALA A O 1
ATOM 1541 N N . ALA A 1 204 ? 22.872 -6.116 -26.409 1.00 97.81 204 ALA A N 1
ATOM 1542 C CA . ALA A 1 204 ? 23.575 -6.267 -25.141 1.00 97.81 204 ALA A CA 1
ATOM 1543 C C . ALA A 1 204 ? 22.625 -6.128 -23.939 1.00 97.81 204 ALA A C 1
ATOM 1545 O O . ALA A 1 204 ? 22.612 -7.006 -23.085 1.00 97.81 204 ALA A O 1
ATOM 1546 N N . ALA A 1 205 ? 21.789 -5.083 -23.882 1.00 97.88 205 ALA A N 1
ATOM 1547 C CA . ALA A 1 205 ? 20.838 -4.889 -22.785 1.00 97.88 205 ALA A CA 1
ATOM 1548 C C . ALA A 1 205 ? 19.878 -6.078 -22.615 1.00 97.88 205 ALA A C 1
ATOM 1550 O O . ALA A 1 205 ? 19.657 -6.508 -21.488 1.00 97.88 205 ALA A O 1
ATOM 1551 N N . ALA A 1 206 ? 19.369 -6.656 -23.707 1.00 97.94 206 ALA A N 1
ATOM 1552 C CA . ALA A 1 206 ? 18.527 -7.850 -23.644 1.00 97.94 206 ALA A CA 1
ATOM 1553 C C . ALA A 1 206 ? 19.256 -9.039 -22.991 1.00 97.94 206 ALA A C 1
ATOM 1555 O O . ALA A 1 206 ? 18.693 -9.701 -22.121 1.00 97.94 206 ALA A O 1
ATOM 1556 N N . GLU A 1 207 ? 20.525 -9.274 -23.346 1.00 97.81 207 GLU A N 1
ATOM 1557 C CA . GLU A 1 207 ? 21.338 -10.318 -22.710 1.00 97.81 207 GLU A CA 1
ATOM 1558 C C . GLU A 1 207 ? 21.575 -10.047 -21.213 1.00 97.81 207 GLU A C 1
ATOM 1560 O O . GLU A 1 207 ? 21.507 -10.969 -20.401 1.00 97.81 207 GLU A O 1
ATOM 1565 N N . LEU A 1 208 ? 21.805 -8.786 -20.828 1.00 97.44 208 LEU A N 1
ATOM 1566 C CA . LEU A 1 208 ? 21.984 -8.396 -19.424 1.00 97.44 208 LEU A CA 1
ATOM 1567 C C . LEU A 1 208 ? 20.708 -8.601 -18.592 1.00 97.44 208 LEU A C 1
ATOM 1569 O O . LEU A 1 208 ? 20.794 -9.027 -17.443 1.00 97.44 208 LEU A O 1
ATOM 1573 N N . ILE A 1 209 ? 19.532 -8.316 -19.160 1.00 97.44 209 ILE A N 1
ATOM 1574 C CA . ILE A 1 209 ? 18.235 -8.490 -18.484 1.00 97.44 209 ILE A CA 1
ATOM 1575 C C . ILE A 1 209 ? 17.950 -9.979 -18.240 1.00 97.44 209 ILE A C 1
ATOM 1577 O O . ILE A 1 209 ? 17.538 -10.356 -17.145 1.00 97.44 209 ILE A O 1
ATOM 1581 N N . VAL A 1 210 ? 18.234 -10.839 -19.224 1.00 96.50 210 VAL A N 1
ATOM 1582 C CA . VAL A 1 210 ? 18.100 -12.300 -19.070 1.00 96.50 210 VAL A CA 1
ATOM 1583 C C . VAL A 1 210 ? 19.107 -12.846 -18.052 1.00 96.50 210 VAL A C 1
ATOM 1585 O O . VAL A 1 210 ? 18.768 -13.711 -17.244 1.00 96.50 210 VAL A O 1
ATOM 1588 N N . LEU A 1 211 ? 20.340 -12.328 -18.051 1.00 94.44 211 LEU A N 1
ATOM 1589 C CA . LEU A 1 211 ? 21.344 -12.675 -17.046 1.00 94.44 211 LEU A CA 1
ATOM 1590 C C . LEU A 1 211 ? 20.860 -12.334 -15.630 1.00 94.44 211 LEU A C 1
ATOM 1592 O O . LEU A 1 211 ? 20.960 -13.180 -14.744 1.00 94.44 211 LEU A O 1
ATOM 1596 N N . LEU A 1 212 ? 20.341 -11.120 -15.423 1.00 94.12 212 LEU A N 1
ATOM 1597 C CA . LEU A 1 212 ? 19.803 -10.676 -14.136 1.00 94.12 212 LEU A CA 1
ATOM 1598 C C . LEU A 1 212 ? 18.750 -11.661 -13.616 1.00 94.12 212 LEU A C 1
ATOM 1600 O O . LEU A 1 212 ? 18.894 -12.174 -12.509 1.00 94.12 212 LEU A O 1
ATOM 1604 N N . GLU A 1 213 ? 17.744 -11.983 -14.433 1.00 92.19 213 GLU A N 1
ATOM 1605 C CA . GLU A 1 213 ? 16.701 -12.945 -14.063 1.00 92.19 213 GLU A CA 1
ATOM 1606 C C . GLU A 1 213 ? 17.302 -14.310 -13.678 1.00 92.19 213 GLU A C 1
ATOM 1608 O O . GLU A 1 213 ? 16.930 -14.900 -12.662 1.00 92.19 213 GLU A O 1
ATOM 1613 N N . SER A 1 214 ? 18.269 -14.801 -14.460 1.00 90.00 214 SER A N 1
ATOM 1614 C CA . SER A 1 214 ? 18.934 -16.080 -14.200 1.00 90.00 214 SER A CA 1
ATOM 1615 C C . SER A 1 214 ? 19.706 -16.092 -12.879 1.00 90.00 214 SER A C 1
ATOM 1617 O O . SER A 1 214 ? 19.683 -17.113 -12.187 1.00 90.00 214 SER A O 1
ATOM 1619 N N . VAL A 1 215 ? 20.412 -15.006 -12.550 1.00 87.19 215 VAL A N 1
ATOM 1620 C CA . VAL A 1 215 ? 21.204 -14.885 -11.317 1.00 87.19 215 VAL A CA 1
ATOM 1621 C C . VAL A 1 215 ? 20.287 -14.815 -10.099 1.00 87.19 215 VAL A C 1
ATOM 1623 O O . VAL A 1 215 ? 20.549 -15.503 -9.120 1.00 87.19 215 VAL A O 1
ATOM 1626 N N . CYS A 1 216 ? 19.189 -14.058 -10.160 1.00 85.88 216 CYS A N 1
ATOM 1627 C CA . CYS A 1 216 ? 18.264 -13.955 -9.028 1.00 85.88 216 CYS A CA 1
ATOM 1628 C C . CYS A 1 216 ? 17.458 -15.238 -8.798 1.00 85.88 216 CYS A C 1
ATOM 1630 O O . CYS A 1 216 ? 17.185 -15.582 -7.655 1.00 85.88 216 CYS A O 1
ATOM 1632 N N . LYS A 1 217 ? 17.092 -15.966 -9.866 1.00 84.69 217 LYS A N 1
ATOM 1633 C CA . LYS A 1 217 ? 16.415 -17.271 -9.747 1.00 84.69 217 LYS A CA 1
ATOM 1634 C C . LYS A 1 217 ? 17.317 -18.353 -9.160 1.00 84.69 217 LYS A C 1
ATOM 1636 O O . LYS A 1 217 ? 16.817 -19.295 -8.557 1.00 84.69 217 LYS A O 1
ATOM 1641 N N . ASN A 1 218 ? 18.626 -18.255 -9.389 1.00 82.56 218 ASN A N 1
ATOM 1642 C CA . ASN A 1 218 ? 19.605 -19.252 -8.963 1.00 82.56 218 ASN A CA 1
ATOM 1643 C C . ASN A 1 218 ? 20.857 -18.555 -8.407 1.00 82.56 218 ASN A C 1
ATOM 1645 O O . ASN A 1 218 ? 21.916 -18.610 -9.051 1.00 82.56 218 ASN A O 1
ATOM 1649 N N . PRO A 1 219 ? 20.757 -17.882 -7.247 1.00 74.56 219 PRO A N 1
ATOM 1650 C CA . PRO A 1 219 ? 21.915 -17.250 -6.637 1.00 74.56 219 PRO A CA 1
ATOM 1651 C C . PRO A 1 219 ? 22.944 -18.342 -6.324 1.00 74.56 219 PRO A C 1
ATOM 1653 O O . PRO A 1 219 ? 22.611 -19.383 -5.760 1.00 74.56 219 PRO A O 1
ATOM 1656 N N . LYS A 1 220 ? 24.190 -18.143 -6.762 1.00 68.25 220 LYS A N 1
ATOM 1657 C CA . LYS A 1 220 ? 25.302 -19.060 -6.477 1.00 68.25 220 LYS A CA 1
ATOM 1658 C C . LYS A 1 220 ? 26.106 -18.539 -5.296 1.00 68.25 220 LYS A C 1
ATOM 1660 O O . LYS A 1 220 ? 26.222 -17.325 -5.135 1.00 68.25 220 LYS A O 1
ATOM 1665 N N . ASP A 1 221 ? 26.713 -19.455 -4.545 1.00 53.84 221 ASP A N 1
ATOM 1666 C CA . ASP A 1 221 ? 27.661 -19.153 -3.473 1.00 53.84 221 ASP A CA 1
ATOM 1667 C C . ASP A 1 221 ? 28.866 -18.380 -4.014 1.00 53.84 221 ASP A C 1
ATOM 1669 O O . ASP A 1 221 ? 29.868 -18.950 -4.446 1.00 53.84 221 ASP A O 1
ATOM 1673 N N . GLY A 1 222 ? 28.754 -17.054 -4.022 1.00 50.69 222 GLY A N 1
ATOM 1674 C CA . GLY A 1 222 ? 29.888 -16.176 -4.261 1.00 50.69 222 GLY A CA 1
ATOM 1675 C C . GLY A 1 222 ? 30.837 -16.220 -3.071 1.00 50.69 222 GLY A C 1
ATOM 1676 O O . GLY A 1 222 ? 32.024 -16.437 -3.267 1.00 50.69 222 GLY A O 1
ATOM 1677 N N . HIS A 1 223 ? 30.311 -16.059 -1.848 1.00 48.69 223 HIS A N 1
ATOM 1678 C CA . HIS A 1 223 ? 31.077 -15.996 -0.591 1.00 48.69 223 HIS A CA 1
ATOM 1679 C C . HIS A 1 223 ? 30.202 -16.176 0.675 1.00 48.69 223 HIS A C 1
ATOM 1681 O O . HIS A 1 223 ? 30.590 -15.756 1.765 1.00 48.69 223 HIS A O 1
ATOM 1687 N N . CYS A 1 224 ? 29.013 -16.768 0.551 1.00 42.88 224 CYS A N 1
ATOM 1688 C CA . CYS A 1 224 ? 28.010 -16.832 1.616 1.00 42.88 224 CYS A CA 1
ATOM 1689 C C . CYS A 1 224 ? 27.991 -18.245 2.238 1.00 42.88 224 CYS A C 1
ATOM 1691 O O . CYS A 1 224 ? 28.176 -19.229 1.533 1.00 42.88 224 CYS A O 1
ATOM 1693 N N . ASN A 1 225 ? 27.835 -18.363 3.562 1.00 49.12 225 ASN A N 1
ATOM 1694 C CA . ASN A 1 225 ? 27.766 -19.667 4.244 1.00 49.12 225 ASN A CA 1
ATOM 1695 C C . ASN A 1 225 ? 26.478 -20.422 3.842 1.00 49.12 225 ASN A C 1
ATOM 1697 O O . ASN A 1 225 ? 25.465 -19.781 3.564 1.00 49.12 225 ASN A O 1
ATOM 1701 N N . ASP A 1 226 ? 26.462 -21.759 3.924 1.00 48.84 226 ASP A N 1
ATOM 1702 C CA . ASP A 1 226 ? 25.315 -22.613 3.531 1.00 48.84 226 ASP A CA 1
ATOM 1703 C C . ASP A 1 226 ? 23.951 -22.162 4.115 1.00 48.84 226 ASP A C 1
ATOM 1705 O O . ASP A 1 226 ? 22.914 -22.300 3.474 1.00 48.84 226 ASP A O 1
ATOM 1709 N N . ILE A 1 227 ? 23.940 -21.558 5.312 1.00 49.34 227 ILE A N 1
ATOM 1710 C CA . ILE A 1 227 ? 22.726 -21.070 6.000 1.00 49.34 227 ILE A CA 1
ATOM 1711 C C . ILE A 1 227 ? 22.136 -19.806 5.330 1.00 49.34 227 ILE A C 1
ATOM 1713 O O . ILE A 1 227 ? 20.928 -19.581 5.376 1.00 49.34 227 ILE A O 1
ATOM 1717 N N . SER A 1 228 ? 22.965 -18.977 4.685 1.00 55.72 228 SER A N 1
ATOM 1718 C CA . SER A 1 228 ? 22.525 -17.734 4.021 1.00 55.72 228 SER A CA 1
ATOM 1719 C C . SER A 1 228 ? 21.931 -17.962 2.629 1.00 55.72 228 SER A C 1
ATOM 1721 O O . SER A 1 228 ? 21.053 -17.208 2.215 1.00 55.72 228 SER A O 1
ATOM 1723 N N . LEU A 1 229 ? 22.323 -19.029 1.923 1.00 57.50 229 LEU A N 1
ATOM 1724 C CA . LEU A 1 229 ? 21.863 -19.266 0.553 1.00 57.50 229 LEU A CA 1
ATOM 1725 C C . LEU A 1 229 ? 20.389 -19.699 0.487 1.00 57.50 229 LEU A C 1
ATOM 1727 O O . LEU A 1 229 ? 19.655 -19.261 -0.397 1.00 57.50 229 LEU A O 1
ATOM 1731 N N . GLU A 1 230 ? 19.921 -20.507 1.441 1.00 57.78 230 GLU A N 1
ATOM 1732 C CA . GLU A 1 230 ? 18.512 -20.928 1.528 1.00 57.78 230 GLU A CA 1
ATOM 1733 C C . GLU A 1 230 ? 17.593 -19.748 1.909 1.00 57.78 230 GLU A C 1
ATOM 1735 O O . GLU A 1 230 ? 16.509 -19.564 1.348 1.00 57.78 230 GLU A O 1
ATOM 1740 N N . SER A 1 231 ? 18.070 -18.866 2.794 1.00 59.00 231 SER A N 1
ATOM 1741 C CA . SER A 1 231 ? 17.380 -17.622 3.164 1.00 59.00 231 SER A CA 1
ATOM 1742 C C . SER A 1 231 ? 17.345 -16.607 2.012 1.00 59.00 231 SER A C 1
ATOM 1744 O O . SER A 1 231 ? 16.328 -15.950 1.788 1.00 59.00 231 SER A O 1
ATOM 1746 N N . LEU A 1 232 ? 18.431 -16.488 1.242 1.00 63.97 232 LEU A N 1
ATOM 1747 C CA . LEU A 1 232 ? 18.521 -15.573 0.103 1.00 63.97 232 LEU A CA 1
ATOM 1748 C C . LEU A 1 232 ? 17.707 -16.074 -1.096 1.00 63.97 232 LEU A C 1
ATOM 1750 O O . LEU A 1 232 ? 16.929 -15.316 -1.661 1.00 63.97 232 LEU A O 1
ATOM 1754 N N . SER A 1 233 ? 17.822 -17.353 -1.460 1.00 61.38 233 SER A N 1
ATOM 1755 C CA . SER A 1 233 ? 17.085 -17.943 -2.592 1.00 61.38 233 SER A CA 1
ATOM 1756 C C . SER A 1 233 ? 15.565 -17.932 -2.407 1.00 61.38 233 SER A C 1
ATOM 1758 O O . SER A 1 233 ? 14.834 -17.881 -3.392 1.00 61.38 233 SER A O 1
ATOM 1760 N N . SER A 1 234 ? 15.084 -17.929 -1.161 1.00 66.00 234 SER A N 1
ATOM 1761 C CA . SER A 1 234 ? 13.655 -17.830 -0.840 1.00 66.00 234 SER A CA 1
ATOM 1762 C C . SER A 1 234 ? 13.133 -16.394 -0.691 1.00 66.00 234 SER A C 1
ATOM 1764 O O . SER A 1 234 ? 11.919 -16.211 -0.603 1.00 66.00 234 SER A O 1
ATOM 1766 N N . SER A 1 235 ? 14.004 -15.377 -0.661 1.00 74.19 235 SER A N 1
ATOM 1767 C CA . SER A 1 235 ? 13.612 -13.977 -0.407 1.00 74.19 235 SER A CA 1
ATOM 1768 C C . SER A 1 235 ? 14.090 -12.962 -1.448 1.00 74.19 235 SER A C 1
ATOM 1770 O O . SER A 1 235 ? 13.567 -11.848 -1.477 1.00 74.19 235 SER A O 1
ATOM 1772 N N . LEU A 1 236 ? 15.055 -13.322 -2.298 1.00 85.31 236 LEU A N 1
ATOM 1773 C CA . LEU A 1 236 ? 15.596 -12.449 -3.331 1.00 85.31 236 LEU A CA 1
ATOM 1774 C C . LEU A 1 236 ? 14.624 -12.331 -4.507 1.00 85.31 236 LEU A C 1
ATOM 1776 O O . LEU A 1 236 ? 14.313 -13.311 -5.183 1.00 85.31 236 LEU A O 1
ATOM 1780 N N . VAL A 1 237 ? 14.222 -11.103 -4.810 1.00 86.19 237 VAL A N 1
ATOM 1781 C CA . VAL A 1 237 ? 13.496 -10.764 -6.037 1.00 86.19 237 VAL A CA 1
ATOM 1782 C C . VAL A 1 237 ? 14.239 -9.678 -6.793 1.00 86.19 237 VAL A C 1
ATOM 1784 O O . VAL A 1 237 ? 14.872 -8.805 -6.197 1.00 86.19 237 VAL A O 1
ATOM 1787 N N . CYS A 1 238 ? 14.166 -9.721 -8.122 1.00 89.38 238 CYS A N 1
ATOM 1788 C CA . CYS A 1 238 ? 14.733 -8.676 -8.954 1.00 89.38 238 CYS A CA 1
ATOM 1789 C C . CYS A 1 238 ? 13.880 -8.390 -10.181 1.00 89.38 238 CYS A C 1
ATOM 1791 O O . CYS A 1 238 ? 13.306 -9.300 -10.775 1.00 89.38 238 CYS A O 1
ATOM 1793 N N . THR A 1 239 ? 13.773 -7.112 -10.538 1.00 87.44 239 THR A N 1
ATOM 1794 C CA . THR A 1 239 ? 12.861 -6.650 -11.588 1.00 87.44 239 THR A CA 1
ATOM 1795 C C . THR A 1 239 ? 13.498 -5.550 -12.424 1.00 87.44 239 THR A C 1
ATOM 1797 O O . THR A 1 239 ? 14.116 -4.633 -11.888 1.00 87.44 239 THR A O 1
ATOM 1800 N N . VAL A 1 240 ? 13.290 -5.608 -13.740 1.00 93.44 240 VAL A N 1
ATOM 1801 C CA . VAL A 1 240 ? 13.532 -4.481 -14.651 1.00 93.44 240 VAL A CA 1
ATOM 1802 C C . VAL A 1 240 ? 12.192 -3.825 -14.936 1.00 93.44 240 VAL A C 1
ATOM 1804 O O . VAL A 1 240 ? 11.380 -4.376 -15.673 1.00 93.44 240 VAL A O 1
ATOM 1807 N N . GLY A 1 241 ? 11.941 -2.685 -14.293 1.00 78.25 241 GLY A N 1
ATOM 1808 C CA . GLY A 1 241 ? 10.650 -1.992 -14.373 1.00 78.25 241 GLY A CA 1
ATOM 1809 C C . GLY A 1 241 ? 10.569 -0.954 -15.492 1.00 78.25 241 GLY A C 1
ATOM 1810 O O . GLY A 1 241 ? 9.483 -0.636 -15.962 1.00 78.25 241 GLY A O 1
ATOM 1811 N N . GLU A 1 242 ? 11.711 -0.431 -15.939 1.00 82.69 242 GLU A N 1
ATOM 1812 C CA . GLU A 1 242 ? 11.785 0.591 -16.982 1.00 82.69 242 GLU A CA 1
ATOM 1813 C C . GLU A 1 242 ? 12.925 0.271 -17.948 1.00 82.69 242 GLU A C 1
ATOM 1815 O O . GLU A 1 242 ? 14.037 -0.054 -17.526 1.00 82.69 242 GLU A O 1
ATOM 1820 N N . ILE A 1 243 ? 12.662 0.422 -19.247 1.00 95.69 243 ILE A N 1
ATOM 1821 C CA . ILE A 1 243 ? 13.671 0.406 -20.302 1.00 95.69 243 ILE A CA 1
ATOM 1822 C C . ILE A 1 243 ? 13.398 1.547 -21.282 1.00 95.69 243 ILE A C 1
ATOM 1824 O O . ILE A 1 243 ? 12.282 1.738 -21.758 1.00 95.69 243 ILE A O 1
ATOM 1828 N N . SER A 1 244 ? 14.437 2.305 -21.608 1.00 94.12 244 SER A N 1
ATOM 1829 C CA . SER A 1 244 ? 14.395 3.384 -22.588 1.00 94.12 244 SER A CA 1
ATOM 1830 C C . SER A 1 244 ? 15.573 3.278 -23.546 1.00 94.12 244 SER A C 1
ATOM 1832 O O . SER A 1 244 ? 16.636 2.742 -23.225 1.00 94.12 244 SER A O 1
ATOM 1834 N N . THR A 1 245 ? 15.382 3.786 -24.759 1.00 93.50 245 THR A N 1
ATOM 1835 C CA . THR A 1 245 ? 16.403 3.756 -25.807 1.00 93.50 245 THR A CA 1
ATOM 1836 C C . THR A 1 245 ? 16.560 5.133 -26.413 1.00 93.50 245 THR A C 1
ATOM 1838 O O . THR A 1 245 ? 15.625 5.932 -26.430 1.00 93.50 245 THR A O 1
ATOM 1841 N N . TRP A 1 246 ? 17.742 5.408 -26.946 1.00 90.25 246 TRP A N 1
ATOM 1842 C CA . TRP A 1 246 ? 18.000 6.625 -27.695 1.00 90.25 246 TRP A CA 1
ATOM 1843 C C . TRP A 1 246 ? 18.730 6.291 -29.005 1.00 90.25 246 TRP A 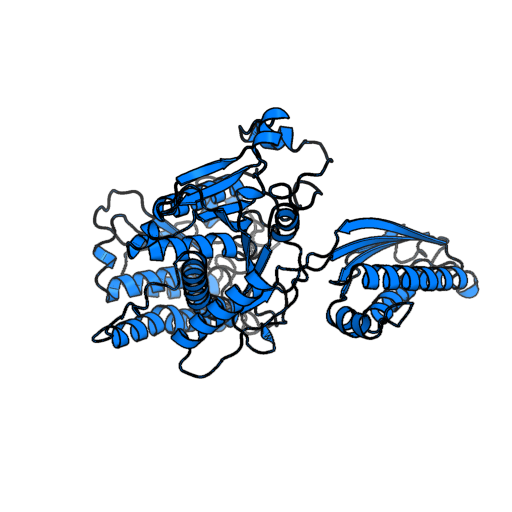C 1
ATOM 1845 O O . TRP A 1 246 ? 19.709 5.537 -28.977 1.00 90.25 246 TRP A O 1
ATOM 1855 N N . PRO A 1 247 ? 18.281 6.813 -30.164 1.00 86.75 247 PRO A N 1
ATOM 1856 C CA . PRO A 1 247 ? 17.235 7.827 -30.352 1.00 86.75 247 PRO A CA 1
ATOM 1857 C C . PRO A 1 247 ? 15.795 7.277 -30.411 1.00 86.75 247 PRO A C 1
ATOM 1859 O O . PRO A 1 247 ? 14.882 8.044 -30.684 1.00 86.75 247 PRO A O 1
ATOM 1862 N N . SER A 1 248 ? 15.581 5.981 -30.152 1.00 86.81 248 SER A N 1
ATOM 1863 C CA . SER A 1 248 ? 14.262 5.325 -30.213 1.00 86.81 248 SER A CA 1
ATOM 1864 C C . SER A 1 248 ? 13.582 5.440 -31.586 1.00 86.81 248 SER A C 1
ATOM 1866 O O . SER A 1 248 ? 12.521 6.040 -31.743 1.00 86.81 248 SER A O 1
ATOM 1868 N N . ALA A 1 249 ? 14.213 4.862 -32.611 1.00 81.62 249 ALA A N 1
ATOM 1869 C CA . ALA A 1 249 ? 13.670 4.789 -33.967 1.00 81.62 249 ALA A CA 1
ATOM 1870 C C . ALA A 1 249 ? 13.803 3.366 -34.523 1.00 81.62 249 ALA A C 1
ATOM 1872 O O . ALA A 1 249 ? 14.840 2.725 -34.363 1.00 81.62 249 ALA A O 1
ATOM 1873 N N . SER A 1 250 ? 12.769 2.878 -35.212 1.00 87.06 250 SER A N 1
ATOM 1874 C CA . SER A 1 250 ? 12.679 1.479 -35.665 1.00 87.06 250 SER A CA 1
ATOM 1875 C C . SER A 1 250 ? 13.746 1.074 -36.688 1.00 87.06 250 SER A C 1
ATOM 1877 O O . SER A 1 250 ? 14.077 -0.102 -36.808 1.00 87.06 250 SER A O 1
ATOM 1879 N N . ASN A 1 251 ? 14.299 2.035 -37.430 1.00 83.69 251 ASN A N 1
ATOM 1880 C CA . ASN A 1 251 ? 15.292 1.819 -38.482 1.00 83.69 251 ASN A CA 1
ATOM 1881 C C . ASN A 1 251 ? 16.714 2.272 -38.093 1.00 83.69 251 ASN A C 1
ATOM 1883 O O . ASN A 1 251 ? 17.578 2.390 -38.971 1.00 83.69 251 ASN A O 1
ATOM 1887 N N . VAL A 1 252 ? 16.973 2.494 -36.801 1.00 84.06 252 VAL A N 1
ATOM 1888 C CA . VAL A 1 252 ? 18.264 2.946 -36.264 1.00 84.06 252 VAL A CA 1
ATOM 1889 C C . VAL A 1 252 ? 18.742 1.972 -35.187 1.00 84.06 252 VAL A C 1
ATOM 1891 O O . VAL A 1 252 ? 18.006 1.655 -34.260 1.00 84.06 252 VAL A O 1
ATOM 1894 N N . ILE A 1 253 ? 19.991 1.515 -35.291 1.00 92.25 253 ILE A N 1
ATOM 1895 C CA . ILE A 1 253 ? 20.689 0.836 -34.192 1.00 92.25 253 ILE A CA 1
ATOM 1896 C C . ILE A 1 253 ? 20.827 1.857 -33.055 1.00 92.25 253 ILE A C 1
ATOM 1898 O O . ILE A 1 253 ? 21.383 2.933 -33.308 1.00 92.25 253 ILE A O 1
ATOM 1902 N N . PRO A 1 254 ? 20.329 1.587 -31.836 1.00 95.62 254 PRO A N 1
ATOM 1903 C CA . PRO A 1 254 ? 20.377 2.571 -30.762 1.00 95.62 254 PRO A CA 1
ATOM 1904 C C . PRO A 1 254 ? 21.816 2.956 -30.404 1.00 95.62 254 PRO A C 1
ATOM 1906 O O . PRO A 1 254 ? 22.729 2.139 -30.455 1.00 95.62 254 PRO A O 1
ATOM 1909 N N . GLY A 1 255 ? 22.024 4.212 -30.013 1.00 93.12 255 GLY A N 1
ATOM 1910 C CA . GLY A 1 255 ? 23.308 4.656 -29.459 1.00 93.12 255 GLY A CA 1
ATOM 1911 C C . GLY A 1 255 ? 23.415 4.363 -27.966 1.00 93.12 255 GLY A C 1
ATOM 1912 O O . GLY A 1 255 ? 24.511 4.194 -27.434 1.00 93.12 255 GLY A O 1
ATOM 1913 N N . GLN A 1 256 ? 22.269 4.291 -27.289 1.00 97.56 256 GLN A N 1
ATOM 1914 C CA . GLN A 1 256 ? 22.190 4.050 -25.858 1.00 97.56 256 GLN A CA 1
ATOM 1915 C C . GLN A 1 256 ? 20.898 3.317 -25.501 1.00 97.56 256 GLN A C 1
ATOM 1917 O O . GLN A 1 256 ? 19.836 3.610 -26.057 1.00 97.56 256 GLN A O 1
ATOM 1922 N N . VAL A 1 257 ? 20.996 2.415 -24.529 1.00 98.44 257 VAL A N 1
ATOM 1923 C CA . VAL A 1 257 ? 19.864 1.826 -23.814 1.00 98.44 257 VAL A CA 1
ATOM 1924 C C . VAL A 1 257 ? 20.074 2.034 -22.322 1.00 98.44 257 VAL A C 1
ATOM 1926 O O . VAL A 1 257 ? 21.178 1.862 -21.808 1.00 98.44 257 VAL A O 1
ATOM 1929 N N . THR A 1 258 ? 19.018 2.432 -21.630 1.00 97.75 258 THR A N 1
ATOM 1930 C CA . THR A 1 258 ? 19.025 2.637 -20.187 1.00 97.75 258 THR A CA 1
ATOM 1931 C C . THR A 1 258 ? 17.878 1.850 -19.581 1.00 97.75 258 THR A C 1
ATOM 1933 O O . THR A 1 258 ? 16.750 1.966 -20.049 1.00 97.75 258 THR A O 1
ATOM 1936 N N . PHE A 1 259 ? 18.153 1.067 -18.543 1.00 97.12 259 PHE A N 1
ATOM 1937 C CA . PHE A 1 259 ? 17.127 0.325 -17.818 1.00 97.12 259 PHE A CA 1
ATOM 1938 C C . PHE A 1 259 ? 17.361 0.366 -16.308 1.00 97.12 259 PHE A C 1
ATOM 1940 O O . PHE A 1 259 ? 18.477 0.626 -15.843 1.00 97.12 259 PHE A O 1
ATOM 1947 N N . THR A 1 260 ? 16.295 0.158 -15.543 1.00 91.00 260 THR A N 1
ATOM 1948 C CA . THR A 1 260 ? 16.336 0.101 -14.076 1.00 91.00 260 THR A CA 1
ATOM 1949 C C . THR A 1 260 ? 16.416 -1.340 -13.592 1.00 91.00 260 THR A C 1
ATOM 1951 O O . THR A 1 260 ? 15.950 -2.252 -14.265 1.00 91.00 260 THR A O 1
ATOM 1954 N N . VAL A 1 261 ? 17.020 -1.551 -12.426 1.00 92.25 261 VAL A N 1
ATOM 1955 C CA . VAL A 1 261 ? 17.014 -2.836 -11.717 1.00 92.25 261 VAL A CA 1
ATOM 1956 C C . VAL A 1 261 ? 16.569 -2.564 -10.285 1.00 92.25 261 VAL A C 1
ATOM 1958 O O . VAL A 1 261 ? 17.219 -1.783 -9.597 1.00 92.25 261 VAL A O 1
ATOM 1961 N N . ASP A 1 262 ? 15.473 -3.175 -9.846 1.00 86.25 262 ASP A N 1
ATOM 1962 C CA . ASP A 1 262 ? 14.984 -3.160 -8.460 1.00 86.25 262 ASP A CA 1
ATOM 1963 C C . ASP A 1 262 ? 15.274 -4.536 -7.852 1.00 86.25 262 ASP A C 1
ATOM 1965 O O . ASP A 1 262 ? 14.751 -5.534 -8.343 1.00 86.25 262 ASP A O 1
ATOM 1969 N N . LEU A 1 263 ? 16.163 -4.588 -6.861 1.00 88.44 263 LEU A N 1
ATOM 1970 C CA . LEU A 1 263 ? 16.576 -5.788 -6.131 1.00 88.44 263 LEU A CA 1
ATOM 1971 C C . LEU A 1 263 ? 16.068 -5.692 -4.698 1.00 88.44 263 LEU A C 1
ATOM 1973 O O . LEU A 1 263 ? 16.297 -4.670 -4.045 1.00 88.44 263 LEU A O 1
ATOM 1977 N N . ARG A 1 264 ? 15.428 -6.754 -4.200 1.00 86.31 264 ARG A N 1
ATOM 1978 C CA . ARG A 1 264 ? 14.961 -6.821 -2.810 1.00 86.31 264 ARG A CA 1
ATOM 1979 C C . ARG A 1 264 ? 15.316 -8.144 -2.159 1.00 86.31 264 ARG A C 1
ATOM 1981 O O . ARG A 1 264 ? 15.149 -9.184 -2.790 1.00 86.31 264 ARG A O 1
ATOM 1988 N N . ALA A 1 265 ? 15.789 -8.098 -0.917 1.00 86.81 265 ALA A N 1
ATOM 1989 C CA . ALA A 1 265 ? 16.161 -9.275 -0.131 1.00 86.81 265 ALA A CA 1
ATOM 1990 C C . ALA A 1 265 ? 16.124 -8.970 1.374 1.00 86.81 265 ALA A C 1
ATOM 1992 O O . ALA A 1 265 ? 16.239 -7.816 1.771 1.00 86.81 265 ALA A O 1
ATOM 1993 N N . ILE A 1 266 ? 15.996 -9.999 2.220 1.00 83.25 266 ILE A N 1
ATOM 1994 C CA . ILE A 1 266 ? 16.173 -9.839 3.679 1.00 83.25 266 ILE A CA 1
ATOM 1995 C C . ILE A 1 266 ? 17.647 -9.820 4.095 1.00 83.25 266 ILE A C 1
ATOM 1997 O O . ILE A 1 266 ? 18.012 -9.236 5.108 1.00 83.25 266 ILE A O 1
ATOM 2001 N N . ASP A 1 267 ? 18.485 -10.530 3.343 1.00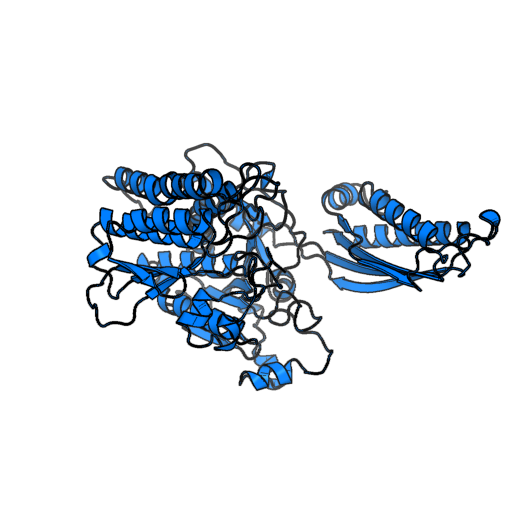 83.50 267 ASP A N 1
ATOM 2002 C CA . ASP A 1 267 ? 19.906 -10.653 3.624 1.00 83.50 267 ASP A CA 1
ATOM 2003 C C . ASP A 1 267 ? 20.654 -9.612 2.796 1.00 83.50 267 ASP A C 1
ATOM 2005 O O . ASP A 1 267 ? 20.953 -9.836 1.620 1.00 83.50 267 ASP A O 1
ATOM 2009 N N . ASP A 1 268 ? 20.932 -8.465 3.416 1.00 83.38 268 ASP A N 1
ATOM 2010 C CA . ASP A 1 268 ? 21.658 -7.369 2.774 1.00 83.38 268 ASP A CA 1
ATOM 2011 C C . ASP A 1 268 ? 23.039 -7.828 2.279 1.00 83.38 268 ASP A C 1
ATOM 2013 O O . ASP A 1 268 ? 23.448 -7.479 1.172 1.00 83.38 268 ASP A O 1
ATOM 2017 N N . MET A 1 269 ? 23.744 -8.682 3.036 1.00 83.06 269 MET A N 1
ATOM 2018 C CA . MET A 1 269 ? 25.054 -9.198 2.618 1.00 83.06 269 MET A CA 1
ATOM 2019 C C . MET A 1 269 ? 24.935 -10.128 1.409 1.00 83.06 269 MET A C 1
ATOM 2021 O O . MET A 1 269 ? 25.737 -10.042 0.476 1.00 83.06 269 MET A O 1
ATOM 2025 N N . GLY A 1 270 ? 23.930 -11.004 1.411 1.00 81.25 270 GLY A N 1
ATOM 2026 C CA . GLY A 1 270 ? 23.613 -11.858 0.270 1.00 81.25 270 GLY A CA 1
ATOM 2027 C C . GLY A 1 270 ? 23.247 -11.047 -0.979 1.00 81.25 270 GLY A C 1
ATOM 2028 O O . GLY A 1 270 ? 23.714 -11.354 -2.077 1.00 81.25 270 GLY A O 1
ATOM 2029 N N . CYS A 1 271 ? 22.478 -9.968 -0.814 1.00 84.81 271 CYS A N 1
ATOM 2030 C CA . CYS A 1 271 ? 22.128 -9.046 -1.894 1.00 84.81 271 CYS A CA 1
ATOM 2031 C C . CYS A 1 271 ? 23.370 -8.363 -2.489 1.00 84.81 271 CYS A C 1
ATOM 2033 O O . CYS A 1 271 ? 23.545 -8.356 -3.708 1.00 84.81 271 CYS A O 1
ATOM 2035 N N . GLU A 1 272 ? 24.279 -7.863 -1.647 1.00 87.12 272 GLU A N 1
ATOM 2036 C CA . GLU A 1 272 ? 25.548 -7.270 -2.092 1.00 87.12 272 GLU A CA 1
ATOM 2037 C C . GLU A 1 272 ? 26.422 -8.268 -2.859 1.00 87.12 272 GLU A C 1
ATOM 2039 O O . GLU A 1 272 ? 26.984 -7.937 -3.907 1.00 87.12 272 GLU A O 1
ATOM 2044 N N . ALA A 1 273 ? 26.502 -9.515 -2.387 1.00 84.06 273 ALA A N 1
ATOM 2045 C CA . ALA A 1 273 ? 27.231 -10.569 -3.087 1.00 84.06 273 ALA A CA 1
ATOM 2046 C C . ALA A 1 273 ? 26.641 -10.836 -4.484 1.00 84.06 273 ALA A C 1
ATOM 2048 O O . ALA A 1 273 ? 27.385 -10.974 -5.461 1.00 84.06 273 ALA A O 1
ATOM 2049 N N . VAL A 1 274 ? 25.309 -10.844 -4.602 1.00 85.75 274 VAL A N 1
ATOM 2050 C CA . VAL A 1 274 ? 24.608 -10.979 -5.886 1.00 85.75 274 VAL A CA 1
ATOM 2051 C C . VAL A 1 274 ? 24.868 -9.780 -6.796 1.00 85.75 274 VAL A C 1
ATOM 2053 O O . VAL A 1 274 ? 25.164 -9.976 -7.973 1.00 85.75 274 VAL A O 1
ATOM 2056 N N . ILE A 1 275 ? 24.810 -8.549 -6.279 1.00 88.75 275 ILE A N 1
ATOM 2057 C CA . ILE A 1 275 ? 25.096 -7.328 -7.050 1.00 88.75 275 ILE A CA 1
ATOM 2058 C C . ILE A 1 275 ? 26.530 -7.346 -7.581 1.00 88.75 275 ILE A C 1
ATOM 2060 O O . ILE A 1 275 ? 26.764 -6.990 -8.742 1.00 88.75 275 ILE A O 1
ATOM 2064 N N . TYR A 1 276 ? 27.488 -7.777 -6.761 1.00 88.50 276 TYR A N 1
ATOM 2065 C CA . TYR A 1 276 ? 28.888 -7.893 -7.153 1.00 88.50 276 TYR A CA 1
ATOM 2066 C C . TYR A 1 276 ? 29.079 -8.903 -8.293 1.00 88.50 276 TYR A C 1
ATOM 2068 O O . TYR A 1 276 ? 29.684 -8.579 -9.320 1.00 88.50 276 TYR A O 1
ATOM 2076 N N . GLU A 1 277 ? 28.520 -10.108 -8.153 1.00 86.62 277 GLU A N 1
ATOM 2077 C CA . GLU A 1 277 ? 28.619 -11.151 -9.178 1.00 86.62 277 GLU A CA 1
ATOM 2078 C C . GLU A 1 277 ? 27.896 -10.757 -10.473 1.00 86.62 277 GLU A C 1
ATOM 2080 O O . GLU A 1 277 ? 28.453 -10.887 -11.568 1.00 86.62 277 GLU A O 1
ATOM 2085 N N . LEU A 1 278 ? 26.688 -10.202 -10.352 1.00 89.75 278 LEU A N 1
ATOM 2086 C CA . LEU A 1 278 ? 25.922 -9.667 -11.471 1.00 89.75 278 LEU A CA 1
ATOM 2087 C C . LEU A 1 278 ? 26.744 -8.617 -12.222 1.00 89.75 278 LEU A C 1
ATOM 2089 O O . LEU A 1 278 ? 26.921 -8.734 -13.433 1.00 89.75 278 LEU A O 1
ATOM 2093 N N . SER A 1 279 ? 27.304 -7.636 -11.512 1.00 92.12 279 SER A N 1
ATOM 2094 C CA . SER A 1 279 ? 28.109 -6.568 -12.113 1.00 92.12 279 SER A CA 1
ATOM 2095 C C . SER A 1 279 ? 29.295 -7.135 -12.897 1.00 92.12 279 SER A C 1
ATOM 2097 O O . SER A 1 279 ? 29.507 -6.766 -14.053 1.00 92.12 279 SER A O 1
ATOM 2099 N N . ASN A 1 280 ? 30.028 -8.092 -12.323 1.00 91.88 280 ASN A N 1
ATOM 2100 C CA . ASN A 1 280 ? 31.154 -8.748 -12.992 1.00 91.88 280 ASN A CA 1
ATOM 2101 C C . ASN A 1 280 ? 30.742 -9.468 -14.284 1.00 91.88 280 ASN A C 1
ATOM 2103 O O . ASN A 1 280 ? 31.442 -9.378 -15.298 1.00 91.88 280 ASN A O 1
ATOM 2107 N N . GLN A 1 281 ? 29.621 -10.190 -14.274 1.00 93.38 281 GLN A N 1
ATOM 2108 C CA . GLN A 1 281 ? 29.118 -10.869 -15.469 1.00 93.38 281 GLN A CA 1
ATOM 2109 C C . GLN A 1 281 ? 28.586 -9.881 -16.517 1.00 93.38 281 GLN A C 1
ATOM 2111 O O . GLN A 1 281 ? 28.837 -10.060 -17.712 1.00 93.38 281 GLN A O 1
ATOM 2116 N N . MET A 1 282 ? 27.935 -8.799 -16.085 1.00 94.56 282 MET A N 1
ATOM 2117 C CA . MET A 1 282 ? 27.455 -7.740 -16.971 1.00 94.56 282 MET A CA 1
ATOM 2118 C C . MET A 1 282 ? 28.604 -7.069 -17.731 1.00 94.56 282 MET A C 1
ATOM 2120 O O . MET A 1 282 ? 28.508 -6.894 -18.949 1.00 94.56 282 MET A O 1
ATOM 2124 N N . TYR A 1 283 ? 29.718 -6.760 -17.056 1.00 95.44 283 TYR A N 1
ATOM 2125 C CA . TYR A 1 283 ? 30.899 -6.186 -17.710 1.00 95.44 283 TYR A CA 1
ATOM 2126 C C . TYR A 1 283 ? 31.483 -7.120 -18.782 1.00 95.44 283 TYR A C 1
ATOM 2128 O O . TYR A 1 283 ? 31.815 -6.655 -19.872 1.00 95.44 283 TYR A O 1
ATOM 2136 N N . LYS A 1 284 ? 31.529 -8.438 -18.534 1.00 95.62 284 LYS A N 1
ATOM 2137 C CA . LYS A 1 284 ? 31.996 -9.433 -19.523 1.00 95.62 284 LYS A CA 1
ATOM 2138 C C . LYS A 1 284 ? 31.100 -9.496 -20.763 1.00 95.62 284 LYS A C 1
ATOM 2140 O O . LYS A 1 284 ? 31.598 -9.620 -21.881 1.00 95.62 284 LYS A O 1
ATOM 2145 N N . ILE A 1 285 ? 29.778 -9.420 -20.584 1.00 95.81 285 ILE A N 1
ATOM 2146 C CA . ILE A 1 285 ? 28.828 -9.374 -21.709 1.00 95.81 285 ILE A CA 1
ATOM 2147 C C . ILE A 1 285 ? 29.039 -8.095 -22.518 1.00 95.81 285 ILE A C 1
ATOM 2149 O O . ILE A 1 285 ? 29.135 -8.162 -23.741 1.00 95.81 285 ILE A O 1
ATOM 2153 N N . CYS A 1 286 ? 29.178 -6.949 -21.853 1.00 96.06 286 CYS A N 1
ATOM 2154 C CA . CYS A 1 286 ? 29.386 -5.675 -22.536 1.00 96.06 286 CYS A CA 1
ATOM 2155 C C . CYS A 1 286 ? 30.694 -5.654 -23.335 1.00 96.06 286 CYS A C 1
ATOM 2157 O O . CYS A 1 286 ? 30.690 -5.235 -24.492 1.00 96.06 286 CYS A O 1
ATOM 2159 N N . GLU A 1 287 ? 31.778 -6.197 -22.774 1.00 96.06 287 GLU A N 1
ATOM 2160 C CA . GLU A 1 287 ? 33.051 -6.369 -23.478 1.00 96.06 287 GLU A CA 1
ATOM 2161 C C . GLU A 1 287 ? 32.896 -7.258 -24.723 1.00 96.06 287 GLU A C 1
ATOM 2163 O O . GLU A 1 287 ? 33.283 -6.855 -25.821 1.00 96.06 287 GLU A O 1
ATOM 2168 N N . ARG A 1 288 ? 32.247 -8.427 -24.596 1.00 96.00 288 ARG A N 1
ATOM 2169 C CA . ARG A 1 288 ? 31.974 -9.320 -25.737 1.00 96.00 288 ARG A CA 1
ATOM 2170 C C . ARG A 1 288 ? 31.137 -8.637 -26.821 1.00 96.00 288 ARG A C 1
ATOM 2172 O O . ARG A 1 288 ? 31.407 -8.820 -28.006 1.00 96.00 288 ARG A O 1
ATOM 2179 N N . CYS A 1 289 ? 30.134 -7.858 -26.430 1.00 94.25 289 CYS A N 1
ATOM 2180 C CA . CYS A 1 289 ? 29.278 -7.103 -27.344 1.00 94.25 289 CYS A CA 1
ATOM 2181 C C . CYS A 1 289 ? 29.952 -5.830 -27.891 1.00 94.25 289 CYS A C 1
ATOM 2183 O O . CYS A 1 289 ? 29.348 -5.133 -28.705 1.00 94.25 289 CYS A O 1
ATOM 2185 N N . SER A 1 290 ? 31.189 -5.522 -27.472 1.00 96.62 290 SER A N 1
ATOM 2186 C CA . SER A 1 290 ? 31.915 -4.298 -27.835 1.00 96.62 290 SER A CA 1
ATOM 2187 C C . SER A 1 290 ? 31.128 -3.015 -27.526 1.00 96.62 290 SER A C 1
ATOM 2189 O O . SER A 1 290 ? 31.163 -2.054 -28.292 1.00 96.62 290 SER A O 1
ATOM 2191 N N . VAL A 1 291 ? 30.409 -3.004 -26.401 1.00 97.50 291 VAL A N 1
ATOM 2192 C CA . VAL A 1 291 ? 29.669 -1.847 -25.875 1.00 97.50 291 VAL A CA 1
ATOM 2193 C C . VAL A 1 291 ? 30.219 -1.454 -24.506 1.00 97.50 291 VAL A C 1
ATOM 2195 O O . VAL A 1 291 ? 30.881 -2.237 -23.830 1.00 97.50 291 VAL A O 1
ATOM 2198 N N . SER A 1 292 ? 29.930 -0.232 -24.069 1.00 96.25 292 SER A N 1
ATOM 2199 C CA . SER A 1 292 ? 30.255 0.218 -22.710 1.00 96.25 292 SER A CA 1
ATOM 2200 C C . SER A 1 292 ? 29.025 0.151 -21.812 1.00 96.25 292 SER A C 1
ATOM 2202 O O . SER A 1 292 ? 27.915 0.415 -22.275 1.00 96.25 292 SER A O 1
ATOM 2204 N N . CYS A 1 293 ? 29.206 -0.166 -20.531 1.00 94.94 293 CYS A N 1
ATOM 2205 C CA . CYS A 1 293 ? 28.138 -0.123 -19.537 1.00 94.94 293 CYS A CA 1
ATOM 2206 C C . CYS A 1 293 ? 28.552 0.652 -18.289 1.00 94.94 293 CYS A C 1
ATOM 2208 O O . CYS A 1 293 ? 29.702 0.601 -17.859 1.00 94.94 293 CYS A O 1
ATOM 2210 N N . ILE A 1 294 ? 27.587 1.356 -17.707 1.00 96.00 294 ILE A N 1
ATOM 2211 C CA . ILE A 1 294 ? 27.702 2.067 -16.434 1.00 96.00 294 ILE A CA 1
ATOM 2212 C C . ILE A 1 294 ? 26.562 1.572 -15.550 1.00 96.00 294 ILE A C 1
ATOM 2214 O O . ILE A 1 294 ? 25.412 1.562 -15.992 1.00 96.00 294 ILE A O 1
ATOM 2218 N N . ILE A 1 295 ? 26.882 1.162 -14.326 1.00 94.62 295 ILE A N 1
ATOM 2219 C CA . ILE A 1 295 ? 25.911 0.718 -13.325 1.00 94.62 295 ILE A CA 1
ATOM 2220 C C . ILE A 1 295 ? 25.939 1.742 -12.192 1.00 94.62 295 ILE A C 1
ATOM 2222 O O . ILE A 1 295 ? 26.905 1.810 -11.438 1.00 94.62 295 ILE A O 1
ATOM 2226 N N . ASP A 1 296 ? 24.891 2.555 -12.092 1.00 91.25 296 ASP A N 1
ATOM 2227 C CA . ASP A 1 296 ? 24.746 3.539 -11.023 1.00 91.25 296 ASP A CA 1
ATOM 2228 C C . ASP A 1 296 ? 23.830 2.998 -9.924 1.00 91.25 296 ASP A C 1
ATOM 2230 O O . ASP A 1 296 ? 22.677 2.660 -10.201 1.00 91.25 296 ASP A O 1
ATOM 2234 N N . ARG A 1 297 ? 24.270 3.033 -8.666 1.00 86.31 297 ARG A N 1
ATOM 2235 C CA . ARG A 1 297 ? 23.382 2.814 -7.517 1.00 86.31 297 ARG A CA 1
ATOM 2236 C C . ARG A 1 297 ? 22.601 4.097 -7.229 1.00 86.31 297 ARG A C 1
ATOM 2238 O O . ARG A 1 297 ? 23.202 5.151 -7.026 1.00 86.31 297 ARG A O 1
ATOM 2245 N N . LYS A 1 298 ? 21.268 4.038 -7.289 1.00 78.81 298 LYS A N 1
ATOM 2246 C CA . LYS A 1 298 ? 20.385 5.210 -7.126 1.00 78.81 298 LYS A CA 1
ATOM 2247 C C . LYS A 1 298 ? 19.684 5.254 -5.778 1.00 78.81 298 LYS A C 1
ATOM 2249 O O . LYS A 1 298 ? 19.402 6.343 -5.297 1.00 78.81 298 LYS A O 1
ATOM 2254 N N . HIS A 1 299 ? 19.403 4.098 -5.197 1.00 72.00 299 HIS A N 1
ATOM 2255 C CA . HIS A 1 299 ? 18.737 3.981 -3.909 1.00 72.00 299 HIS A CA 1
ATOM 2256 C C . HIS A 1 299 ? 19.227 2.725 -3.208 1.00 72.00 299 HIS A C 1
ATOM 2258 O O . HIS A 1 299 ? 19.455 1.705 -3.867 1.00 72.00 299 HIS A O 1
ATOM 2264 N N . ASP A 1 300 ? 19.355 2.821 -1.893 1.00 75.75 300 ASP A N 1
ATOM 2265 C CA . ASP A 1 300 ? 19.766 1.732 -1.028 1.00 75.75 300 ASP A CA 1
ATOM 2266 C C . ASP A 1 300 ? 19.098 1.895 0.337 1.00 75.75 300 ASP A C 1
ATOM 2268 O O . ASP A 1 300 ? 19.191 2.961 0.949 1.00 75.75 300 ASP A O 1
ATOM 2272 N N . VAL A 1 301 ? 18.383 0.863 0.769 1.00 76.81 301 VAL A N 1
ATOM 2273 C CA . VAL A 1 301 ? 17.751 0.769 2.086 1.00 76.81 301 VAL A CA 1
ATOM 2274 C C . VAL A 1 301 ? 17.955 -0.654 2.579 1.00 76.81 301 VAL A C 1
ATOM 2276 O O . VAL A 1 301 ? 17.611 -1.601 1.872 1.00 76.81 301 VAL A O 1
ATOM 2279 N N . ASN A 1 302 ? 18.492 -0.783 3.788 1.00 82.88 302 ASN A N 1
ATOM 2280 C CA . ASN A 1 302 ? 18.751 -2.071 4.423 1.00 82.88 302 ASN A CA 1
ATOM 2281 C C . ASN A 1 302 ? 17.452 -2.776 4.821 1.00 82.88 302 ASN A C 1
ATOM 2283 O O . ASN A 1 302 ? 16.429 -2.135 5.086 1.00 82.88 302 ASN A O 1
ATOM 2287 N N . ALA A 1 303 ? 17.514 -4.099 4.907 1.00 86.62 303 ALA A N 1
ATOM 2288 C CA . ALA A 1 303 ? 16.434 -4.903 5.446 1.00 86.62 303 ALA A CA 1
ATOM 2289 C C . ALA A 1 303 ? 16.200 -4.609 6.934 1.00 86.62 303 ALA A C 1
ATOM 2291 O O . ALA A 1 303 ? 17.108 -4.249 7.687 1.00 86.62 303 ALA A O 1
ATOM 2292 N N . VAL A 1 304 ? 14.961 -4.820 7.376 1.00 85.50 304 VAL A N 1
ATOM 2293 C CA . VAL A 1 304 ? 14.575 -4.707 8.786 1.00 85.50 304 VAL A CA 1
ATOM 2294 C C . VAL A 1 304 ? 14.116 -6.066 9.277 1.00 85.50 304 VAL A C 1
ATOM 2296 O O . VAL A 1 304 ? 13.180 -6.650 8.735 1.00 85.50 304 VAL A O 1
ATOM 2299 N N . VAL A 1 305 ? 14.761 -6.576 10.322 1.00 90.31 305 VAL A N 1
ATOM 2300 C CA . VAL A 1 305 ? 14.340 -7.808 10.995 1.00 90.31 305 VAL A CA 1
ATOM 2301 C C . VAL A 1 305 ? 13.325 -7.448 12.076 1.00 90.31 305 VAL A C 1
ATOM 2303 O O . VAL A 1 305 ? 13.568 -6.545 12.876 1.00 90.31 305 VAL A O 1
ATOM 2306 N N . CYS A 1 306 ? 12.185 -8.140 12.099 1.00 87.88 306 CYS A N 1
ATOM 2307 C CA . CYS A 1 306 ? 11.170 -7.919 13.124 1.00 87.88 306 CYS A CA 1
ATOM 2308 C C . CYS A 1 306 ? 11.608 -8.515 14.464 1.00 87.88 306 CYS A C 1
ATOM 2310 O O . CYS A 1 306 ? 12.306 -9.531 14.518 1.00 87.88 306 CYS A O 1
ATOM 2312 N N . ASP A 1 307 ? 11.174 -7.898 15.562 1.00 89.88 307 ASP A N 1
ATOM 2313 C CA . ASP A 1 307 ? 11.534 -8.368 16.898 1.00 89.88 307 ASP A CA 1
ATOM 2314 C C . ASP A 1 307 ? 10.920 -9.740 17.197 1.00 89.88 307 ASP A C 1
ATOM 2316 O O . ASP A 1 307 ? 9.729 -9.976 16.977 1.00 89.88 307 ASP A O 1
ATOM 2320 N N . SER A 1 308 ? 11.743 -10.658 17.703 1.00 87.62 308 SER A N 1
ATOM 2321 C CA . SER A 1 308 ? 11.348 -12.057 17.896 1.00 87.62 308 SER A CA 1
ATOM 2322 C C . SER A 1 308 ? 10.298 -12.251 18.996 1.00 87.62 308 SER A C 1
ATOM 2324 O O . SER A 1 308 ? 9.433 -13.119 18.861 1.00 87.62 308 SER A O 1
ATOM 2326 N N . GLU A 1 309 ? 10.336 -11.438 20.056 1.00 85.00 309 GLU A N 1
ATOM 2327 C CA . GLU A 1 309 ? 9.373 -11.510 21.156 1.00 85.00 309 GLU A CA 1
ATOM 2328 C C . GLU A 1 309 ? 8.011 -10.986 20.694 1.00 85.00 309 GLU A C 1
ATOM 2330 O O . GLU A 1 309 ? 7.006 -11.689 20.820 1.00 85.00 309 GLU A O 1
ATOM 2335 N N . LEU A 1 310 ? 7.993 -9.801 20.076 1.00 80.69 310 LEU A N 1
ATOM 2336 C CA . LEU A 1 310 ? 6.786 -9.194 19.519 1.00 80.69 310 LEU A CA 1
ATOM 2337 C C . LEU A 1 310 ? 6.159 -10.088 18.440 1.00 80.69 310 LEU A C 1
ATOM 2339 O O . LEU A 1 310 ? 4.954 -10.334 18.466 1.00 80.69 310 LEU A O 1
ATOM 2343 N N . SER A 1 311 ? 6.973 -10.645 17.538 1.00 85.12 311 SER A N 1
ATOM 2344 C CA . SER A 1 311 ? 6.505 -11.580 16.506 1.00 85.12 311 SER A CA 1
ATOM 2345 C C . SER A 1 311 ? 5.869 -12.833 17.119 1.00 85.12 311 SER A C 1
ATOM 2347 O O . SER A 1 311 ? 4.834 -13.302 16.648 1.00 85.12 311 SER A O 1
ATOM 2349 N N . SER A 1 312 ? 6.462 -13.379 18.186 1.00 84.56 312 SER A N 1
ATOM 2350 C CA . SER A 1 312 ? 5.924 -14.544 18.899 1.00 84.56 312 SER A CA 1
ATOM 2351 C C . SER A 1 312 ? 4.586 -14.231 19.580 1.00 84.56 312 SER A C 1
ATOM 2353 O O . SER A 1 312 ? 3.628 -14.997 19.452 1.00 84.56 312 SER A O 1
ATOM 2355 N N . GLN A 1 313 ? 4.485 -13.074 20.240 1.00 74.81 313 GLN A N 1
ATOM 2356 C CA . GLN A 1 313 ? 3.252 -12.608 20.880 1.00 74.81 313 GLN A CA 1
ATOM 2357 C C . GLN A 1 313 ? 2.132 -12.397 19.853 1.00 74.81 313 GLN A C 1
ATOM 2359 O O . GLN A 1 313 ? 1.027 -12.909 20.037 1.00 74.81 313 GLN A O 1
ATOM 2364 N N . LEU A 1 314 ? 2.432 -11.744 18.725 1.00 74.75 314 LEU A N 1
ATOM 2365 C CA . LEU A 1 314 ? 1.492 -11.564 17.614 1.00 74.75 314 LEU A CA 1
ATOM 2366 C C . LEU A 1 314 ? 1.042 -12.900 17.024 1.00 74.75 314 LEU A C 1
ATOM 2368 O O . LEU A 1 314 ? -0.146 -13.099 16.779 1.00 74.75 314 LEU A O 1
ATOM 2372 N N . LYS A 1 315 ? 1.965 -13.851 16.853 1.00 81.06 315 LYS A N 1
ATOM 2373 C CA . LYS A 1 315 ? 1.650 -15.194 16.353 1.00 81.06 315 LYS A CA 1
ATOM 2374 C C . LYS A 1 315 ? 0.730 -15.953 17.311 1.00 81.06 315 LYS A C 1
ATOM 2376 O O . LYS A 1 315 ? -0.207 -16.616 16.862 1.00 81.06 315 LYS A O 1
ATOM 2381 N N . SER A 1 316 ? 0.975 -15.852 18.617 1.00 76.00 316 SER A N 1
ATOM 2382 C CA . SER A 1 316 ? 0.150 -16.478 19.656 1.00 76.00 316 SER A CA 1
ATOM 2383 C C . SER A 1 316 ? -1.262 -15.886 19.699 1.00 76.00 316 SER A C 1
ATOM 2385 O O . SER A 1 316 ? -2.253 -16.622 19.680 1.00 76.00 316 SER A O 1
ATOM 2387 N N . ALA A 1 317 ? -1.368 -14.556 19.679 1.00 67.75 317 ALA A N 1
ATOM 2388 C CA . ALA A 1 317 ? -2.644 -13.851 19.689 1.00 67.75 317 ALA A CA 1
ATOM 2389 C C . ALA A 1 317 ? -3.453 -14.108 18.407 1.00 67.75 317 ALA A C 1
ATOM 2391 O O . ALA A 1 317 ? -4.644 -14.413 18.483 1.00 67.75 317 ALA A O 1
ATOM 2392 N N . ALA A 1 318 ? -2.798 -14.101 17.243 1.00 68.75 318 ALA A N 1
ATOM 2393 C CA . ALA A 1 318 ? -3.420 -14.460 15.975 1.00 68.75 318 ALA A CA 1
ATOM 2394 C C . ALA A 1 318 ? -3.952 -15.893 15.974 1.00 68.75 318 ALA A C 1
ATOM 2396 O O . ALA A 1 318 ? -5.111 -16.124 15.631 1.00 68.75 318 ALA A O 1
ATOM 2397 N N . SER A 1 319 ? -3.143 -16.853 16.426 1.00 72.81 319 SER A N 1
ATOM 2398 C CA . SER A 1 319 ? -3.556 -18.258 16.510 1.00 72.81 319 SER A CA 1
ATOM 2399 C C . SER A 1 319 ? -4.731 -18.434 17.480 1.00 72.81 319 SER A C 1
ATOM 2401 O O . SER A 1 319 ? -5.694 -19.135 17.174 1.00 72.81 319 SER A O 1
ATOM 2403 N N . SER A 1 320 ? -4.707 -17.737 18.620 1.00 65.69 320 SER A N 1
ATOM 2404 C CA . SER A 1 320 ? -5.791 -17.756 19.611 1.00 65.69 320 SER A CA 1
ATOM 2405 C C . SER A 1 320 ? -7.092 -17.166 19.064 1.00 65.69 320 SER A C 1
ATOM 2407 O O . SER A 1 320 ? -8.162 -17.744 19.265 1.00 65.69 320 SER A O 1
ATOM 2409 N N . ALA A 1 321 ? -7.020 -16.050 18.336 1.00 62.06 321 ALA A N 1
ATOM 2410 C CA . ALA A 1 321 ? -8.175 -15.469 17.665 1.00 62.06 321 ALA A CA 1
ATOM 2411 C C . ALA A 1 321 ? -8.733 -16.436 16.608 1.00 62.06 321 ALA A C 1
ATOM 2413 O O . ALA A 1 321 ? -9.926 -16.744 16.620 1.00 62.06 321 ALA A O 1
ATOM 2414 N N . LEU A 1 322 ? -7.873 -16.982 15.742 1.00 64.19 322 LEU A N 1
ATOM 2415 C CA . LEU A 1 322 ? -8.271 -17.924 14.693 1.00 64.19 322 LEU A CA 1
ATOM 2416 C C . LEU A 1 322 ? -8.969 -19.169 15.260 1.00 64.19 322 LEU A C 1
ATOM 2418 O O . LEU A 1 322 ? -10.035 -19.532 14.757 1.00 64.19 322 LEU A O 1
ATOM 2422 N N . ARG A 1 323 ? -8.448 -19.756 16.348 1.00 66.75 323 ARG A N 1
ATOM 2423 C CA . ARG A 1 323 ? -9.077 -20.887 17.058 1.00 66.75 323 ARG A CA 1
ATOM 2424 C C . ARG A 1 323 ? -10.504 -20.577 17.507 1.00 66.75 323 ARG A C 1
ATOM 2426 O O . ARG A 1 323 ? -11.404 -21.377 17.264 1.00 66.75 323 ARG A O 1
ATOM 2433 N N . LYS A 1 324 ? -10.726 -19.401 18.106 1.00 59.19 324 LYS A N 1
ATOM 2434 C CA . LYS A 1 324 ? -12.046 -18.980 18.614 1.00 59.19 324 LYS A CA 1
ATOM 2435 C C . LYS A 1 324 ? -13.093 -18.818 17.503 1.00 59.19 324 LYS A C 1
ATOM 2437 O O . LYS A 1 324 ? -14.275 -19.016 17.756 1.00 59.19 324 LYS A O 1
ATOM 2442 N N . MET A 1 325 ? -12.681 -18.483 16.279 1.00 54.66 325 MET A N 1
ATOM 2443 C CA . MET A 1 325 ? -13.602 -18.238 15.157 1.00 54.66 325 MET A CA 1
ATOM 2444 C C . MET A 1 325 ? -13.794 -19.425 14.210 1.00 54.66 325 MET A C 1
ATOM 2446 O O . MET A 1 325 ? -14.766 -19.436 13.453 1.00 54.66 325 MET A O 1
ATOM 2450 N N . ALA A 1 326 ? -12.853 -20.371 14.162 1.00 52.94 326 ALA A N 1
ATOM 2451 C CA . ALA A 1 326 ? -12.808 -21.356 13.083 1.00 52.94 326 ALA A CA 1
ATOM 2452 C C . ALA A 1 326 ? -13.471 -22.701 13.398 1.00 52.94 326 ALA A C 1
ATOM 2454 O O . ALA A 1 326 ? -13.780 -23.403 12.442 1.00 52.94 326 ALA A O 1
ATOM 2455 N N . GLY A 1 327 ? -13.702 -23.065 14.665 1.00 48.34 327 GLY A N 1
ATOM 2456 C CA . GLY A 1 327 ? -14.120 -24.431 14.997 1.00 48.34 327 GLY A CA 1
ATOM 2457 C C . GLY A 1 327 ? -13.125 -25.460 14.436 1.00 48.34 327 GLY A C 1
ATOM 2458 O O . GLY A 1 327 ? -13.341 -26.023 13.370 1.00 48.34 327 GLY A O 1
ATOM 2459 N N . ASP A 1 328 ? -12.020 -25.677 15.151 1.00 44.56 328 ASP A N 1
ATOM 2460 C CA . ASP A 1 328 ? -11.098 -26.822 15.015 1.00 44.56 328 ASP A CA 1
ATOM 2461 C C . ASP A 1 328 ? -10.268 -27.047 13.725 1.00 44.56 328 ASP A C 1
ATOM 2463 O O . ASP A 1 328 ? -9.685 -28.121 13.602 1.00 44.56 328 ASP A O 1
ATOM 2467 N N . ILE A 1 329 ? -10.118 -26.113 12.767 1.00 49.34 329 ILE A N 1
ATOM 2468 C CA . ILE A 1 329 ? -9.459 -26.480 11.476 1.00 49.34 329 ILE A CA 1
ATOM 2469 C C . ILE A 1 329 ? -8.171 -25.719 11.081 1.00 49.34 329 ILE A C 1
ATOM 2471 O O . ILE A 1 329 ? -7.545 -26.091 10.093 1.00 49.34 329 ILE A O 1
ATOM 2475 N N . GLN A 1 330 ? -7.632 -24.763 11.845 1.00 51.81 330 GLN A N 1
ATOM 2476 C CA . GLN A 1 330 ? -6.257 -24.298 11.551 1.00 51.81 330 GLN A CA 1
ATOM 2477 C C . GLN A 1 330 ? -5.534 -23.767 12.786 1.00 51.81 330 GLN A C 1
ATOM 2479 O O . GLN A 1 330 ? -5.933 -22.763 13.369 1.00 51.81 330 GLN A O 1
ATOM 2484 N N . ASP A 1 331 ? -4.464 -24.469 13.163 1.00 53.06 331 ASP A N 1
ATOM 2485 C CA . ASP A 1 331 ? -3.713 -24.255 14.404 1.00 53.06 331 ASP A CA 1
ATOM 2486 C C . ASP A 1 331 ? -2.445 -23.408 14.215 1.00 53.06 331 ASP A C 1
ATOM 2488 O O . ASP A 1 331 ? -1.723 -23.138 15.173 1.00 53.06 331 ASP A O 1
ATOM 2492 N N . GLU A 1 332 ? -2.160 -22.988 12.978 1.00 67.06 332 GLU A N 1
ATOM 2493 C CA . GLU A 1 332 ? -0.882 -22.388 12.614 1.00 67.06 332 GLU A CA 1
ATOM 2494 C C . GLU A 1 332 ? -1.062 -21.046 11.895 1.00 67.06 332 GLU A C 1
ATOM 2496 O O . GLU A 1 332 ? -1.762 -20.939 10.888 1.00 67.06 332 GLU A O 1
ATOM 2501 N N . THR A 1 333 ? -0.410 -20.012 12.428 1.00 72.19 333 THR A N 1
ATOM 2502 C CA . THR A 1 333 ? -0.301 -18.693 11.794 1.00 72.19 333 THR A CA 1
ATOM 2503 C C . THR A 1 333 ? 0.951 -18.650 10.919 1.00 72.19 333 THR A C 1
ATOM 2505 O O . THR A 1 333 ? 2.047 -18.982 11.386 1.00 72.19 333 THR A O 1
ATOM 2508 N N . ALA A 1 334 ? 0.805 -18.213 9.667 1.00 83.56 334 ALA A N 1
ATOM 2509 C CA . ALA A 1 334 ? 1.922 -18.094 8.737 1.00 83.56 334 ALA A CA 1
ATOM 2510 C C . ALA A 1 334 ? 2.962 -17.075 9.215 1.00 83.56 334 ALA A C 1
ATOM 2512 O O . ALA A 1 334 ? 2.640 -16.073 9.855 1.00 83.56 334 ALA A O 1
ATOM 2513 N N . THR A 1 335 ? 4.220 -17.314 8.855 1.00 85.62 335 THR A N 1
ATOM 2514 C CA . THR A 1 335 ? 5.309 -16.357 9.048 1.00 85.62 335 THR A CA 1
ATOM 2515 C C . THR A 1 335 ? 5.968 -16.094 7.702 1.00 85.62 335 THR A C 1
ATOM 2517 O O . THR A 1 335 ? 6.440 -17.030 7.058 1.00 85.62 335 THR A O 1
ATOM 2520 N N . LEU A 1 336 ? 5.997 -14.834 7.274 1.00 85.50 336 LEU A N 1
ATOM 2521 C CA . LEU A 1 336 ? 6.445 -14.441 5.935 1.00 85.50 336 LEU A CA 1
ATOM 2522 C C . LEU A 1 336 ? 7.293 -13.171 5.947 1.00 85.50 336 LEU A C 1
ATOM 2524 O O . LEU A 1 336 ? 7.448 -12.511 6.972 1.00 85.50 336 LEU A O 1
ATOM 2528 N N . MET A 1 337 ? 7.862 -12.861 4.789 1.00 85.00 337 MET A N 1
ATOM 2529 C CA . MET A 1 337 ? 8.560 -11.607 4.527 1.00 85.00 337 MET A CA 1
ATOM 2530 C C . MET A 1 337 ? 7.609 -10.588 3.922 1.00 85.00 337 MET A C 1
ATOM 2532 O O . MET A 1 337 ? 6.791 -10.956 3.083 1.00 85.00 337 MET A O 1
ATOM 2536 N N . SER A 1 338 ? 7.785 -9.313 4.268 1.00 81.94 338 SER A N 1
ATOM 2537 C CA . SER A 1 338 ? 7.267 -8.243 3.421 1.00 81.94 338 SER A CA 1
ATOM 2538 C C . SER A 1 338 ? 8.266 -7.941 2.308 1.00 81.94 338 SER A C 1
ATOM 2540 O O . SER A 1 338 ? 9.421 -7.609 2.581 1.00 81.94 338 SER A O 1
ATOM 2542 N N . GLY A 1 339 ? 7.821 -8.039 1.054 1.00 77.44 339 GLY A N 1
ATOM 2543 C CA . GLY A 1 339 ? 8.590 -7.579 -0.106 1.00 77.44 339 GLY A CA 1
ATOM 2544 C C . GLY A 1 339 ? 8.469 -6.071 -0.361 1.00 77.44 339 GLY A C 1
ATOM 2545 O O . GLY A 1 339 ? 9.302 -5.504 -1.069 1.00 77.44 339 GLY A O 1
ATOM 2546 N N . ALA A 1 340 ? 7.440 -5.420 0.185 1.00 73.19 340 ALA A N 1
ATOM 2547 C CA . ALA A 1 340 ? 7.240 -3.975 0.123 1.00 73.19 340 ALA A CA 1
ATOM 2548 C C . ALA A 1 340 ? 7.860 -3.279 1.341 1.00 73.19 340 ALA A C 1
ATOM 2550 O O . ALA A 1 340 ? 7.955 -3.883 2.413 1.00 73.19 340 ALA A O 1
ATOM 2551 N N . GLY A 1 341 ? 8.291 -2.029 1.154 1.00 73.00 341 GLY A N 1
ATOM 2552 C CA . GLY A 1 341 ? 8.633 -1.153 2.273 1.00 73.00 341 GLY A CA 1
ATOM 2553 C C . GLY A 1 341 ? 7.363 -0.667 2.968 1.00 73.00 341 GLY A C 1
ATOM 2554 O O . GLY A 1 341 ? 6.314 -0.663 2.341 1.00 73.00 341 GLY A O 1
ATOM 2555 N N . HIS A 1 342 ? 7.485 -0.306 4.243 1.00 74.50 342 HIS A N 1
ATOM 2556 C CA . HIS A 1 342 ? 6.391 0.166 5.101 1.00 74.50 342 HIS A CA 1
ATOM 2557 C C . HIS A 1 342 ? 6.930 1.205 6.082 1.00 74.50 342 HIS A C 1
ATOM 2559 O O . HIS A 1 342 ? 8.138 1.199 6.357 1.00 74.50 342 HIS A O 1
ATOM 2565 N N . ASP A 1 343 ? 6.057 2.002 6.700 1.00 72.88 343 ASP A N 1
ATOM 2566 C CA . ASP A 1 343 ? 6.429 2.921 7.787 1.00 72.88 343 ASP A CA 1
ATOM 2567 C C . ASP A 1 343 ? 7.161 2.197 8.932 1.00 72.88 343 ASP A C 1
ATOM 2569 O O . ASP A 1 343 ? 8.078 2.743 9.553 1.00 72.88 343 ASP A O 1
ATOM 2573 N N . ALA A 1 344 ? 6.853 0.915 9.156 1.00 76.75 344 ALA A N 1
ATOM 2574 C CA . ALA A 1 344 ? 7.590 0.027 10.052 1.00 76.75 344 ALA A CA 1
ATOM 2575 C C . ALA A 1 344 ? 9.115 0.026 9.833 1.00 76.75 344 ALA A C 1
ATOM 2577 O O . ALA A 1 344 ? 9.863 -0.136 10.800 1.00 76.75 344 ALA A O 1
ATOM 2578 N N . MET A 1 345 ? 9.606 0.222 8.603 1.00 79.56 345 MET A N 1
ATOM 2579 C CA . MET A 1 345 ? 11.048 0.303 8.350 1.00 79.56 345 MET A CA 1
ATOM 2580 C C . MET A 1 345 ? 11.660 1.518 9.045 1.00 79.56 345 MET A C 1
ATOM 2582 O O . MET A 1 345 ? 12.692 1.399 9.702 1.00 79.56 345 MET A O 1
ATOM 2586 N N . ALA A 1 346 ? 11.002 2.671 8.952 1.00 76.31 346 ALA A N 1
ATOM 2587 C CA . ALA A 1 346 ? 11.424 3.889 9.625 1.00 76.31 346 ALA A CA 1
ATOM 2588 C C . ALA A 1 346 ? 11.284 3.768 11.151 1.00 76.31 346 ALA A C 1
ATOM 2590 O O . ALA A 1 346 ? 12.218 4.080 11.895 1.00 76.31 346 ALA A O 1
ATOM 2591 N N . MET A 1 347 ? 10.156 3.222 11.615 1.00 74.56 347 MET A N 1
ATOM 2592 C CA . MET A 1 347 ? 9.874 3.024 13.041 1.00 74.56 347 MET A CA 1
ATOM 2593 C C . MET A 1 347 ? 10.848 2.052 13.725 1.00 74.56 347 MET A C 1
ATOM 2595 O O . MET A 1 347 ? 11.053 2.147 14.937 1.00 74.56 347 MET A O 1
ATOM 2599 N N . SER A 1 348 ? 11.520 1.180 12.965 1.00 81.81 348 SER A N 1
ATOM 2600 C CA . SER A 1 348 ? 12.562 0.278 13.481 1.00 81.81 348 SER A CA 1
ATOM 2601 C C . SER A 1 348 ? 13.782 0.995 14.069 1.00 81.81 348 SER A C 1
ATOM 2603 O O . SER A 1 348 ? 14.487 0.436 14.909 1.00 81.81 348 SER A O 1
ATOM 2605 N N . HIS A 1 349 ? 14.019 2.254 13.685 1.00 80.56 349 HIS A N 1
ATOM 2606 C CA . HIS A 1 349 ? 15.062 3.088 14.284 1.00 80.56 349 HIS A CA 1
ATOM 2607 C C . HIS A 1 349 ? 14.676 3.658 15.658 1.00 80.56 349 HIS A C 1
ATOM 2609 O O . HIS A 1 349 ? 15.546 4.159 16.373 1.00 80.56 349 HIS A O 1
ATOM 2615 N N . LEU A 1 350 ? 13.389 3.612 16.017 1.00 75.38 350 LEU A N 1
ATOM 2616 C CA . LEU A 1 350 ? 12.859 4.096 17.290 1.00 75.38 350 LEU A CA 1
ATOM 2617 C C . LEU A 1 350 ? 12.642 2.954 18.286 1.00 75.38 350 LEU A C 1
ATOM 2619 O O . LEU A 1 350 ? 13.036 3.068 19.443 1.00 75.38 350 LEU A O 1
ATOM 2623 N N . THR A 1 351 ? 11.977 1.884 17.850 1.00 81.38 351 THR A N 1
ATOM 2624 C CA . THR A 1 351 ? 11.500 0.808 18.725 1.00 81.38 351 THR A CA 1
ATOM 2625 C C . THR A 1 351 ? 11.435 -0.525 17.975 1.00 81.38 351 THR A C 1
ATOM 2627 O O . THR A 1 351 ? 11.705 -0.602 16.776 1.00 81.38 351 THR A O 1
ATOM 2630 N N . LYS A 1 352 ? 11.055 -1.595 18.674 1.00 88.38 352 LYS A N 1
ATOM 2631 C CA . LYS A 1 352 ? 10.784 -2.889 18.046 1.00 88.38 352 LYS A CA 1
ATOM 2632 C C . LYS A 1 352 ? 9.540 -2.828 17.161 1.00 88.38 352 LYS A C 1
ATOM 2634 O O . LYS A 1 352 ? 8.512 -2.282 17.560 1.00 88.38 352 LYS A O 1
ATOM 2639 N N . VAL A 1 353 ? 9.624 -3.432 15.978 1.00 82.31 353 VAL A N 1
ATOM 2640 C CA . VAL A 1 353 ? 8.543 -3.436 14.984 1.00 82.31 353 VAL A CA 1
ATOM 2641 C C . VAL A 1 353 ? 8.154 -4.849 14.588 1.00 82.31 353 VAL A C 1
ATOM 2643 O O . VAL A 1 353 ? 9.008 -5.738 14.503 1.00 82.31 353 VAL A O 1
ATOM 2646 N N . CYS A 1 354 ? 6.871 -5.059 14.315 1.00 84.94 354 CYS A N 1
ATOM 2647 C CA . CYS A 1 354 ? 6.401 -6.282 13.677 1.00 84.94 354 CYS A CA 1
ATOM 2648 C C . CYS A 1 354 ? 5.090 -6.028 12.924 1.00 84.94 354 CYS A C 1
ATOM 2650 O O . CYS A 1 354 ? 4.043 -5.851 13.555 1.00 84.94 354 CYS A O 1
ATOM 2652 N N . PRO A 1 355 ? 5.137 -5.997 11.582 1.00 82.06 355 PRO A N 1
ATOM 2653 C CA . PRO A 1 355 ? 3.927 -5.933 10.786 1.00 82.06 355 PRO A CA 1
ATOM 2654 C C . PRO A 1 355 ? 3.128 -7.246 10.798 1.00 82.06 355 PRO A C 1
ATOM 2656 O O . PRO A 1 355 ? 3.672 -8.345 10.947 1.00 82.06 355 PRO A O 1
ATOM 2659 N N . VAL A 1 356 ? 1.826 -7.135 10.562 1.00 73.00 356 VAL A N 1
ATOM 2660 C CA . VAL A 1 356 ? 0.904 -8.250 10.335 1.00 73.00 356 VAL A CA 1
ATOM 2661 C C . VAL A 1 356 ? 0.261 -8.058 8.969 1.00 73.00 356 VAL A C 1
ATOM 2663 O O . VAL A 1 356 ? -0.376 -7.037 8.713 1.00 73.00 356 VAL A O 1
ATOM 2666 N N . LEU A 1 357 ? 0.422 -9.047 8.092 1.00 76.00 357 LEU A N 1
ATOM 2667 C CA . LEU A 1 357 ? -0.117 -9.006 6.738 1.00 76.00 357 LEU A CA 1
ATOM 2668 C C . LEU A 1 357 ? -1.420 -9.783 6.658 1.00 76.00 357 LEU A C 1
ATOM 2670 O O . LEU A 1 357 ? -1.491 -10.939 7.080 1.00 76.00 357 LEU A O 1
ATOM 2674 N N . LEU A 1 358 ? -2.441 -9.173 6.065 1.00 67.19 358 LEU A N 1
ATOM 2675 C CA . LEU A 1 358 ? -3.624 -9.890 5.624 1.00 67.19 358 LEU A CA 1
ATOM 2676 C C . LEU A 1 358 ? -3.405 -10.479 4.252 1.00 67.19 358 LEU A C 1
ATOM 2678 O O . LEU A 1 358 ? -2.865 -9.831 3.356 1.00 67.19 358 LEU A O 1
ATOM 2682 N N . HIS A 1 359 ? -3.939 -11.684 4.092 1.00 67.62 359 HIS A N 1
ATOM 2683 C CA . HIS A 1 359 ? -4.108 -12.321 2.801 1.00 67.62 359 HIS A CA 1
ATOM 2684 C C . HIS A 1 359 ? -4.676 -11.328 1.783 1.00 67.62 359 HIS A C 1
ATOM 2686 O O . HIS A 1 359 ? -5.825 -10.889 1.896 1.00 67.62 359 HIS A O 1
ATOM 2692 N N . ARG A 1 360 ? -3.874 -11.034 0.759 1.00 55.97 360 ARG A N 1
ATOM 2693 C CA . ARG A 1 360 ? -4.319 -10.418 -0.487 1.00 55.97 360 ARG A CA 1
ATOM 2694 C C . ARG A 1 360 ? -4.539 -11.562 -1.469 1.00 55.97 360 ARG A C 1
ATOM 2696 O O . ARG A 1 360 ? -3.597 -12.282 -1.761 1.00 55.97 360 ARG A O 1
ATOM 2703 N N . GLN A 1 361 ? -5.762 -11.762 -1.952 1.00 40.69 361 GLN A N 1
ATOM 2704 C CA . GLN A 1 361 ? -5.929 -12.637 -3.111 1.00 40.69 361 GLN A CA 1
ATOM 2705 C C . GLN A 1 361 ? -5.396 -11.864 -4.331 1.00 40.69 361 GLN A C 1
ATOM 2707 O O . GLN A 1 361 ? -5.577 -10.652 -4.372 1.00 40.69 361 GLN A O 1
ATOM 2712 N N . LEU A 1 362 ? -4.669 -12.488 -5.257 1.00 41.75 362 LEU A N 1
ATOM 2713 C CA . LEU A 1 362 ? -4.196 -11.935 -6.534 1.00 41.75 362 LEU A CA 1
ATOM 2714 C C . LEU A 1 362 ? -3.990 -13.088 -7.537 1.00 41.75 362 LEU A C 1
ATOM 2716 O O . LEU A 1 362 ? -2.866 -13.455 -7.870 1.00 41.75 362 LEU A O 1
ATOM 2720 N N . LEU A 1 363 ? -5.076 -13.613 -8.105 1.00 29.12 363 LEU A N 1
ATOM 2721 C CA . LEU A 1 363 ? -5.049 -14.314 -9.395 1.00 29.12 363 LEU A CA 1
ATOM 2722 C C . LEU A 1 363 ? -6.291 -13.926 -10.206 1.00 29.12 363 LEU A C 1
ATOM 2724 O O . LEU A 1 363 ? -7.366 -13.729 -9.645 1.00 29.12 363 LEU A O 1
ATOM 2728 N N . GLY A 1 364 ? -6.118 -13.779 -11.524 1.00 31.12 364 GLY A N 1
ATOM 2729 C CA . GLY A 1 364 ? -7.094 -13.241 -12.479 1.00 31.12 364 GLY A CA 1
ATOM 2730 C C . GLY A 1 364 ? -8.404 -14.027 -12.577 1.00 31.12 364 GLY A C 1
ATOM 2731 O O . GLY A 1 364 ? -8.623 -14.795 -13.510 1.00 31.12 364 GLY A O 1
ATOM 2732 N N . GLY A 1 365 ? -9.282 -13.790 -11.612 1.00 29.09 365 GLY A N 1
ATOM 2733 C CA . GLY A 1 365 ? -10.643 -14.284 -11.521 1.00 29.09 365 GLY A CA 1
ATOM 2734 C C . GLY A 1 365 ? -11.368 -13.509 -10.426 1.00 29.09 365 GLY A C 1
ATOM 2735 O O . GLY A 1 365 ? -10.820 -13.347 -9.342 1.00 29.09 365 GLY A O 1
ATOM 2736 N N . ASP A 1 366 ? -12.560 -13.005 -10.757 1.00 29.38 366 ASP A N 1
ATOM 2737 C CA . ASP A 1 366 ? -13.576 -12.398 -9.888 1.00 29.38 366 ASP A CA 1
ATOM 2738 C C . ASP A 1 366 ? -13.066 -11.705 -8.602 1.00 29.38 366 ASP A C 1
ATOM 2740 O O . ASP A 1 366 ? -12.756 -12.354 -7.599 1.00 29.38 366 ASP A O 1
ATOM 2744 N N . ILE A 1 367 ? -13.189 -10.369 -8.550 1.00 31.61 367 ILE A N 1
ATOM 2745 C CA . ILE A 1 367 ? -12.989 -9.529 -7.347 1.00 31.61 367 ILE A CA 1
ATOM 2746 C C . ILE A 1 367 ? -13.875 -9.983 -6.139 1.00 31.61 367 ILE A C 1
ATOM 2748 O O . ILE A 1 367 ? -13.731 -9.497 -5.018 1.00 31.61 367 ILE A O 1
ATOM 2752 N N . SER A 1 368 ? -14.729 -11.014 -6.298 1.00 29.28 368 SER A N 1
ATOM 2753 C CA . SER A 1 368 ? -15.625 -11.545 -5.255 1.00 29.28 368 SER A CA 1
ATOM 2754 C C . SER A 1 368 ? -14.920 -12.162 -4.109 1.00 29.28 368 SER A C 1
ATOM 2756 O O . SER A 1 368 ? -15.326 -11.969 -2.969 1.00 29.28 368 SER A O 1
ATOM 2758 N N . CYS A 1 369 ? -13.875 -12.918 -4.384 1.00 26.23 369 CYS A N 1
ATOM 2759 C CA . CYS A 1 369 ? -13.220 -13.624 -3.307 1.00 26.23 369 CYS A CA 1
ATOM 2760 C C . CYS A 1 369 ? -12.414 -12.646 -2.429 1.00 26.23 369 CYS A C 1
ATOM 2762 O O . CYS A 1 369 ? -12.280 -12.883 -1.234 1.00 26.23 369 CYS A O 1
ATOM 2764 N N . TYR A 1 370 ? -12.040 -11.475 -2.962 1.00 30.44 370 TYR A N 1
ATOM 2765 C CA . TYR A 1 370 ? -11.163 -10.483 -2.341 1.00 30.44 370 TYR A CA 1
ATOM 2766 C C . TYR A 1 370 ? -11.820 -9.784 -1.139 1.00 30.44 370 TYR A C 1
ATOM 2768 O O . TYR A 1 370 ? -11.311 -9.877 -0.024 1.00 30.44 370 TYR A O 1
ATOM 2776 N N . MET A 1 371 ? -12.992 -9.158 -1.306 1.00 29.72 371 MET A N 1
ATOM 2777 C CA . MET A 1 371 ? -13.701 -8.529 -0.177 1.00 29.72 371 MET A CA 1
ATOM 2778 C C . MET A 1 371 ? -14.356 -9.547 0.758 1.00 29.72 371 MET A C 1
ATOM 2780 O O . MET A 1 371 ? -14.486 -9.278 1.944 1.00 29.72 371 MET A O 1
ATOM 2784 N N . ILE A 1 372 ? -14.731 -10.740 0.288 1.00 30.38 372 ILE A N 1
ATOM 2785 C CA . ILE A 1 372 ? -15.295 -11.785 1.162 1.00 30.38 372 ILE A CA 1
ATOM 2786 C C . ILE A 1 372 ? -14.232 -12.336 2.112 1.00 30.38 372 ILE A C 1
ATOM 2788 O O . ILE A 1 372 ? -14.530 -12.596 3.280 1.00 30.38 372 ILE A O 1
ATOM 2792 N N . ILE A 1 373 ? -13.009 -12.539 1.618 1.00 32.88 373 ILE A N 1
ATOM 2793 C CA . ILE A 1 373 ? -11.873 -12.986 2.423 1.00 32.88 373 ILE A CA 1
ATOM 2794 C C . ILE A 1 373 ? -11.429 -11.852 3.338 1.00 32.88 373 ILE A C 1
ATOM 2796 O O . ILE A 1 373 ? -11.307 -12.103 4.529 1.00 32.88 373 ILE A O 1
ATOM 2800 N N . ILE A 1 374 ? -11.312 -10.612 2.850 1.00 33.56 374 ILE A N 1
ATOM 2801 C CA . ILE A 1 374 ? -10.964 -9.464 3.696 1.00 33.56 374 ILE A CA 1
ATOM 2802 C C . ILE A 1 374 ? -12.043 -9.196 4.752 1.00 33.56 374 ILE A C 1
ATOM 2804 O O . ILE A 1 374 ? -11.668 -9.004 5.886 1.00 33.56 374 ILE A O 1
ATOM 2808 N N . TYR A 1 375 ? -13.353 -9.299 4.494 1.00 33.59 375 TYR A N 1
ATOM 2809 C CA . TYR A 1 375 ? -14.388 -9.135 5.540 1.00 33.59 375 TYR A CA 1
ATOM 2810 C C . TYR A 1 375 ? -14.457 -10.306 6.532 1.00 33.59 375 TYR A C 1
ATOM 2812 O O . TYR A 1 375 ? -14.584 -10.091 7.737 1.00 33.59 375 TYR A O 1
ATOM 2820 N N . LYS A 1 376 ? -14.327 -11.561 6.068 1.00 35.50 376 LYS A N 1
ATOM 2821 C CA . LYS A 1 376 ? -14.186 -12.719 6.975 1.00 35.50 376 LYS A CA 1
ATOM 2822 C C . LYS A 1 376 ? -12.911 -12.621 7.811 1.00 35.50 376 LYS A C 1
ATOM 2824 O O . LYS A 1 376 ? -12.914 -13.035 8.968 1.00 35.50 376 LYS A O 1
ATOM 2829 N N . ASN A 1 377 ? -11.837 -12.11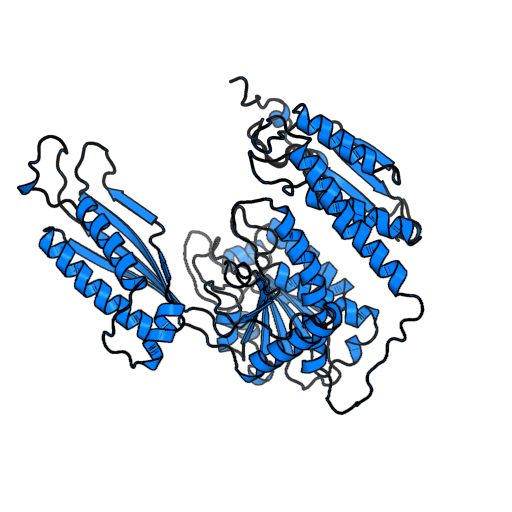0 7.219 1.00 41.62 377 ASN A N 1
ATOM 2830 C CA . ASN A 1 377 ? -10.554 -11.925 7.872 1.00 41.62 377 ASN A CA 1
ATOM 2831 C C . ASN A 1 377 ? -10.469 -10.608 8.638 1.00 41.62 377 ASN A C 1
ATOM 2833 O O . ASN A 1 377 ? -9.626 -10.542 9.506 1.00 41.62 377 ASN A O 1
ATOM 2837 N N . LEU A 1 378 ? -11.339 -9.624 8.402 1.00 44.53 378 LEU A N 1
ATOM 2838 C CA . LEU A 1 378 ? -11.443 -8.371 9.154 1.00 44.53 378 LEU A CA 1
ATOM 2839 C C . LEU A 1 378 ? -12.000 -8.677 10.528 1.00 44.53 378 LEU A C 1
ATOM 2841 O O . LEU A 1 378 ? -11.349 -8.338 11.493 1.00 44.53 378 LEU A O 1
ATOM 2845 N N . ASN A 1 379 ? -13.079 -9.458 10.641 1.00 48.16 379 ASN A N 1
ATOM 2846 C CA . ASN A 1 379 ? -13.501 -9.965 11.953 1.00 48.16 379 ASN A CA 1
ATOM 2847 C C . ASN A 1 379 ? -12.372 -10.765 12.619 1.00 48.16 379 ASN A C 1
ATOM 2849 O O . ASN A 1 379 ? -12.172 -10.674 13.827 1.00 48.16 379 ASN A O 1
ATOM 2853 N N . ARG A 1 380 ? -11.592 -11.525 11.830 1.00 52.81 380 ARG A N 1
ATOM 2854 C CA . ARG A 1 380 ? -10.461 -12.283 12.376 1.00 52.81 380 ARG A CA 1
ATOM 2855 C C . ARG A 1 380 ? -9.298 -11.419 12.823 1.00 52.81 380 ARG A C 1
ATOM 2857 O O . ARG A 1 380 ? -8.676 -11.733 13.828 1.00 52.81 380 ARG A O 1
ATOM 2864 N N . LEU A 1 381 ? -9.032 -10.357 12.088 1.00 48.09 381 LEU A N 1
ATOM 2865 C CA . LEU A 1 381 ? -8.005 -9.364 12.316 1.00 48.09 381 LEU A CA 1
ATOM 2866 C C . LEU A 1 381 ? -8.400 -8.436 13.450 1.00 48.09 381 LEU A C 1
ATOM 2868 O O . LEU A 1 381 ? -7.546 -8.105 14.240 1.00 48.09 381 LEU A O 1
ATOM 2872 N N . GLU A 1 382 ? -9.664 -8.059 13.575 1.00 51.47 382 GLU A N 1
ATOM 2873 C CA . GLU A 1 382 ? -10.208 -7.280 14.681 1.00 51.47 382 GLU A CA 1
ATOM 2874 C C . GLU A 1 382 ? -10.202 -8.117 15.958 1.00 51.47 382 GLU A C 1
ATOM 2876 O O . GLU A 1 382 ? -9.745 -7.633 16.985 1.00 51.47 382 GLU A O 1
ATOM 2881 N N . CYS A 1 383 ? -10.593 -9.398 15.910 1.00 51.47 383 CYS A N 1
ATOM 2882 C CA . CYS A 1 383 ? -10.410 -10.315 17.039 1.00 51.47 383 CYS A CA 1
ATOM 2883 C C . CYS A 1 383 ? -8.928 -10.571 17.345 1.00 51.47 383 CYS A C 1
ATOM 2885 O O . CYS A 1 383 ? -8.563 -10.683 18.510 1.00 51.47 383 CYS A O 1
ATOM 2887 N N . CYS A 1 384 ? -8.071 -10.663 16.323 1.00 51.16 384 CYS A N 1
ATOM 2888 C CA . CYS A 1 384 ? -6.626 -10.796 16.485 1.00 51.16 384 CYS A CA 1
ATOM 2889 C C . CYS A 1 384 ? -6.039 -9.537 17.112 1.00 51.16 384 CYS A C 1
ATOM 2891 O O . CYS A 1 384 ? -5.344 -9.650 18.100 1.00 51.16 384 CYS A O 1
ATOM 2893 N N . LEU A 1 385 ? -6.337 -8.348 16.596 1.00 51.28 385 LEU A N 1
ATOM 2894 C CA . LEU A 1 385 ? -5.863 -7.061 17.094 1.00 51.28 385 LEU A CA 1
ATOM 2895 C C . LEU A 1 385 ? -6.428 -6.765 18.473 1.00 51.28 385 LEU A C 1
ATOM 2897 O O . LEU A 1 385 ? -5.673 -6.327 19.324 1.00 51.28 385 LEU A O 1
ATOM 2901 N N . SER A 1 386 ? -7.702 -7.061 18.734 1.00 53.75 386 SER A N 1
ATOM 2902 C CA . SER A 1 386 ? -8.276 -6.990 20.081 1.00 53.75 386 SER A CA 1
ATOM 2903 C C . SER A 1 386 ? -7.567 -7.966 21.009 1.00 53.75 386 SER A C 1
ATOM 2905 O O . SER A 1 386 ? -7.164 -7.566 22.085 1.00 53.75 386 SER A O 1
ATOM 2907 N N . GLY A 1 387 ? -7.330 -9.211 20.583 1.00 52.16 387 GLY A N 1
ATOM 2908 C CA . GLY A 1 387 ? -6.595 -10.211 21.360 1.00 52.16 387 GLY A CA 1
ATOM 2909 C C . GLY A 1 387 ? -5.114 -9.873 21.557 1.00 52.16 387 GLY A C 1
ATOM 2910 O O . GLY A 1 387 ? -4.550 -10.201 22.589 1.00 52.16 387 GLY A O 1
ATOM 2911 N N . VAL A 1 388 ? -4.484 -9.195 20.596 1.00 52.59 388 VAL A N 1
ATOM 2912 C CA . VAL A 1 388 ? -3.116 -8.668 20.668 1.00 52.59 388 VAL A CA 1
ATOM 2913 C C . VAL A 1 388 ? -3.083 -7.501 21.639 1.00 52.59 388 VAL A C 1
ATOM 2915 O O . VAL A 1 388 ? -2.253 -7.487 22.533 1.00 52.59 388 VAL A O 1
ATOM 2918 N N . VAL A 1 389 ? -3.994 -6.540 21.508 1.00 53.69 389 VAL A N 1
ATOM 2919 C CA . VAL A 1 389 ? -4.127 -5.418 22.439 1.00 53.69 389 VAL A CA 1
ATOM 2920 C C . VAL A 1 389 ? -4.443 -5.937 23.842 1.00 53.69 389 VAL A C 1
ATOM 2922 O O . VAL A 1 389 ? -3.864 -5.463 24.809 1.00 53.69 389 VAL A O 1
ATOM 2925 N N . GLU A 1 390 ? -5.282 -6.961 23.972 1.00 56.97 390 GLU A N 1
ATOM 2926 C CA . GLU A 1 390 ? -5.563 -7.623 25.243 1.00 56.97 390 GLU A CA 1
ATOM 2927 C C . GLU A 1 390 ? -4.309 -8.306 25.806 1.00 56.97 390 GLU A C 1
ATOM 2929 O O . GLU A 1 390 ? -3.880 -7.983 26.908 1.00 56.97 390 GLU A O 1
ATOM 2934 N N . ALA A 1 391 ? -3.651 -9.173 25.036 1.00 54.28 391 ALA A N 1
ATOM 2935 C CA . ALA A 1 391 ? -2.462 -9.907 25.475 1.00 54.28 391 ALA A CA 1
ATOM 2936 C C . ALA A 1 391 ? -1.249 -9.002 25.753 1.00 54.28 391 ALA A C 1
ATOM 2938 O O . ALA A 1 391 ? -0.425 -9.306 26.610 1.00 54.28 391 ALA A O 1
ATOM 2939 N N . LEU A 1 392 ? -1.113 -7.888 25.031 1.00 51.22 392 LEU A N 1
ATOM 2940 C CA . LEU A 1 392 ? -0.005 -6.946 25.191 1.00 51.22 392 LEU A CA 1
ATOM 2941 C C . LEU A 1 392 ? -0.299 -5.854 26.221 1.00 51.22 392 LEU A C 1
ATOM 2943 O O . LEU A 1 392 ? 0.627 -5.158 26.648 1.00 51.22 392 LEU A O 1
ATOM 2947 N N . CYS A 1 393 ? -1.559 -5.646 26.608 1.00 51.84 393 CYS A N 1
ATOM 2948 C CA . CYS A 1 393 ? -1.954 -4.547 27.490 1.00 51.84 393 CYS A CA 1
ATOM 2949 C C . CYS A 1 393 ? -2.780 -4.971 28.714 1.00 51.84 393 CYS A C 1
ATOM 2951 O O . CYS A 1 393 ? -3.190 -4.082 29.450 1.00 51.84 393 CYS A O 1
ATOM 2953 N N . TYR A 1 394 ? -2.981 -6.257 28.994 1.00 49.41 394 TYR A N 1
ATOM 2954 C CA . TYR A 1 394 ? -3.550 -6.760 30.253 1.00 49.41 394 TYR A CA 1
ATOM 2955 C C . TYR A 1 394 ? -2.556 -7.718 30.932 1.00 49.41 394 TYR A C 1
ATOM 2957 O O . TYR A 1 394 ? -1.729 -8.322 30.255 1.00 49.41 394 TYR A O 1
ATOM 2965 N N . ASP A 1 395 ? -2.574 -7.803 32.266 1.00 40.09 395 ASP A N 1
ATOM 2966 C CA . ASP A 1 395 ? -1.682 -8.700 33.019 1.00 40.09 395 ASP A CA 1
ATOM 2967 C C . ASP A 1 395 ? -2.241 -10.138 33.064 1.00 40.09 395 ASP A C 1
ATOM 2969 O O . ASP A 1 395 ? -3.444 -10.333 33.232 1.00 40.09 395 ASP A O 1
ATOM 2973 N N . ASP A 1 396 ? -1.345 -11.132 32.996 1.00 40.09 396 ASP A N 1
ATOM 2974 C CA . ASP A 1 396 ? -1.621 -12.581 33.105 1.00 40.09 396 ASP A CA 1
ATOM 2975 C C . ASP A 1 396 ? -2.193 -13.023 34.479 1.00 40.09 396 ASP A C 1
ATOM 2977 O O . ASP A 1 396 ? -2.491 -14.202 34.678 1.00 40.09 396 ASP A O 1
ATOM 2981 N N . ASP A 1 397 ? -2.335 -12.109 35.447 1.00 34.88 397 ASP A N 1
ATOM 2982 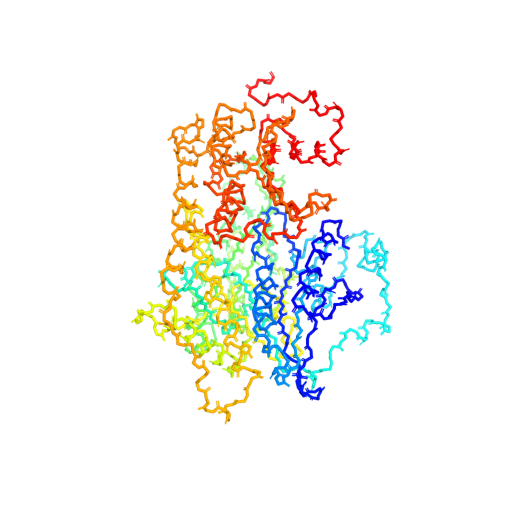C CA . ASP A 1 397 ? -2.639 -12.436 36.852 1.00 34.88 397 ASP A CA 1
ATOM 2983 C C . ASP A 1 397 ? -4.137 -12.467 37.207 1.00 34.88 397 ASP A C 1
ATOM 2985 O O . ASP A 1 397 ? -4.501 -12.953 38.280 1.00 34.88 397 ASP A O 1
ATOM 2989 N N . ASP A 1 398 ? -5.028 -12.043 36.310 1.00 33.12 398 ASP A N 1
ATOM 2990 C CA . ASP A 1 398 ? -6.460 -12.310 36.460 1.00 33.12 398 ASP A CA 1
ATOM 2991 C C . ASP A 1 398 ? -6.816 -13.569 35.664 1.00 33.12 398 ASP A C 1
ATOM 2993 O O . ASP A 1 398 ? -7.341 -13.511 34.554 1.00 33.12 398 ASP A O 1
ATOM 2997 N N . GLY A 1 399 ? -6.572 -14.733 36.273 1.00 34.06 399 GLY A N 1
ATOM 2998 C CA . GLY A 1 399 ? -7.054 -16.051 35.833 1.00 34.06 399 GLY A CA 1
ATOM 2999 C C . GLY A 1 399 ? -8.584 -16.204 35.837 1.00 34.06 399 GLY A C 1
ATOM 3000 O O . GLY A 1 399 ? -9.101 -17.272 36.159 1.00 34.06 399 GLY A O 1
ATOM 3001 N N . ASN A 1 400 ? -9.316 -15.143 35.507 1.00 29.78 400 ASN A N 1
ATOM 3002 C CA . ASN A 1 400 ? -10.711 -15.197 35.125 1.00 29.78 400 ASN A CA 1
ATOM 3003 C C . ASN A 1 400 ? -10.776 -15.191 33.599 1.00 29.78 400 ASN A C 1
ATOM 3005 O O . ASN A 1 400 ? -10.695 -14.139 32.965 1.00 29.78 400 ASN A O 1
ATOM 3009 N N . ASP A 1 401 ? -11.016 -16.369 33.027 1.00 32.72 401 ASP A N 1
ATOM 3010 C CA . ASP A 1 401 ? -11.753 -16.464 31.772 1.00 32.72 401 ASP A CA 1
ATOM 3011 C C . ASP A 1 401 ? -13.011 -15.591 31.923 1.00 32.72 401 ASP A C 1
ATOM 3013 O O . ASP A 1 401 ? -13.932 -15.911 32.676 1.00 32.72 401 ASP A O 1
ATOM 3017 N N . PHE A 1 402 ? -13.036 -14.421 31.284 1.00 32.31 402 PHE A N 1
ATOM 3018 C CA . PHE A 1 402 ? -14.219 -13.568 31.270 1.00 32.31 402 PHE A CA 1
ATOM 3019 C C . PHE A 1 402 ? -15.227 -14.194 30.301 1.00 32.31 402 PHE A C 1
ATOM 3021 O O . PHE A 1 402 ? -15.191 -13.983 29.090 1.00 32.31 402 PHE A O 1
ATOM 3028 N N . PHE A 1 403 ? -16.082 -15.044 30.868 1.00 34.25 403 PHE A N 1
ATOM 3029 C CA . PHE A 1 403 ? -17.084 -15.843 30.173 1.00 34.25 403 PHE A CA 1
ATOM 3030 C C . PHE A 1 403 ? -18.143 -14.997 29.450 1.00 34.25 403 PHE A C 1
ATOM 3032 O O . PHE A 1 403 ? -18.738 -14.082 30.022 1.00 34.25 403 PHE A O 1
ATOM 3039 N N . ILE A 1 404 ? -18.448 -15.408 28.218 1.00 31.27 404 ILE A N 1
ATOM 3040 C CA . ILE A 1 404 ? -19.723 -15.174 27.536 1.00 31.27 404 ILE A CA 1
ATOM 3041 C C . ILE A 1 404 ? -20.523 -16.476 27.687 1.00 31.27 404 ILE A C 1
ATOM 3043 O O . ILE A 1 404 ? -20.113 -17.512 27.169 1.00 31.27 404 ILE A O 1
ATOM 3047 N N . GLU A 1 405 ? -21.646 -16.454 28.407 1.00 27.91 405 GLU A N 1
ATOM 3048 C CA . GLU A 1 405 ? -22.645 -17.525 28.305 1.00 27.91 405 GLU A CA 1
ATOM 3049 C C . GLU A 1 405 ? -23.499 -17.283 27.050 1.00 27.91 405 GLU A C 1
ATOM 3051 O O . GLU A 1 405 ? -24.376 -16.416 27.019 1.00 27.91 405 GLU A O 1
ATOM 3056 N N . ASP A 1 406 ? -23.233 -18.062 26.000 1.00 40.38 406 ASP A N 1
ATOM 3057 C CA . ASP A 1 406 ? -24.007 -18.082 24.758 1.00 40.38 406 ASP A CA 1
ATOM 3058 C C . ASP A 1 406 ? -25.313 -18.871 24.938 1.00 40.38 406 ASP A C 1
ATOM 3060 O O . ASP A 1 406 ? -25.401 -20.066 24.656 1.00 40.38 406 ASP A O 1
ATOM 3064 N N . GLY A 1 407 ? -26.353 -18.184 25.419 1.00 33.34 407 GLY A N 1
ATOM 3065 C CA . GLY A 1 407 ? -27.706 -18.743 25.541 1.00 33.34 407 GLY A CA 1
ATOM 3066 C C . GLY A 1 407 ? -28.685 -18.372 24.418 1.00 33.34 407 GLY A C 1
ATOM 3067 O O . GLY A 1 407 ? -29.637 -19.106 24.179 1.00 33.34 407 GLY A O 1
ATOM 3068 N N . GLU A 1 408 ? -28.475 -17.262 23.698 1.00 33.69 408 GLU A N 1
ATOM 3069 C CA . GLU A 1 408 ? -29.428 -16.767 22.673 1.00 33.69 408 GLU A CA 1
ATOM 3070 C C . GLU A 1 408 ? -28.767 -16.121 21.428 1.00 33.69 408 GLU A C 1
ATOM 3072 O O . GLU A 1 408 ? -29.460 -15.707 20.496 1.00 33.69 408 GLU A O 1
ATOM 3077 N N . ILE A 1 409 ? -27.431 -16.047 21.368 1.00 39.47 409 ILE A N 1
ATOM 3078 C CA . ILE A 1 409 ? -26.675 -15.257 20.370 1.00 39.47 409 ILE A CA 1
ATOM 3079 C C . ILE A 1 409 ? -26.426 -16.018 19.050 1.00 39.47 409 ILE A C 1
ATOM 3081 O O . ILE A 1 409 ? -26.328 -15.397 17.988 1.00 39.47 409 ILE A O 1
ATOM 3085 N N . SER A 1 410 ? -26.410 -17.356 19.074 1.00 42.06 410 SER A N 1
ATOM 3086 C CA . SER A 1 410 ? -26.051 -18.188 17.909 1.00 42.06 410 SER A CA 1
ATOM 3087 C C . SER A 1 410 ? -26.964 -17.958 16.690 1.00 42.06 410 SER A C 1
ATOM 3089 O O . SER A 1 410 ? -26.467 -17.780 15.581 1.00 42.06 410 SER A O 1
ATOM 3091 N N . SER A 1 411 ? -28.286 -17.860 16.881 1.00 45.12 411 SER A N 1
ATOM 3092 C CA . SER A 1 411 ? -29.228 -17.727 15.753 1.00 45.12 411 SER A CA 1
ATOM 3093 C C . SER A 1 411 ? -29.185 -16.359 15.056 1.00 45.12 411 SER A C 1
ATOM 3095 O O . SER A 1 411 ? -29.474 -16.260 13.864 1.00 45.12 411 SER A O 1
ATOM 3097 N N . ARG A 1 412 ? -28.808 -15.290 15.776 1.00 43.28 412 ARG A N 1
ATOM 3098 C CA . ARG A 1 412 ? -28.697 -13.931 15.213 1.00 43.28 412 ARG A CA 1
ATOM 3099 C C . ARG A 1 412 ? -27.389 -13.731 14.454 1.00 43.28 412 ARG A C 1
ATOM 3101 O O . ARG A 1 412 ? -27.398 -13.067 13.420 1.00 43.28 412 ARG A O 1
ATOM 3108 N N . ASN A 1 413 ? -26.297 -14.327 14.930 1.00 48.91 413 ASN A N 1
ATOM 3109 C CA . ASN A 1 413 ? -25.007 -14.275 14.241 1.00 48.91 413 ASN A CA 1
ATOM 3110 C C . ASN A 1 413 ? -25.046 -14.989 12.884 1.00 48.91 413 ASN A C 1
ATOM 3112 O O . ASN A 1 413 ? -24.500 -14.468 11.910 1.00 48.91 413 ASN A O 1
ATOM 3116 N N . ASP A 1 414 ? -25.748 -16.120 12.790 1.00 52.72 414 ASP A N 1
ATOM 3117 C CA . ASP A 1 414 ? -25.929 -16.823 11.516 1.00 52.72 414 ASP A CA 1
ATOM 3118 C C . ASP A 1 414 ? -26.754 -16.000 10.513 1.00 52.72 414 ASP A C 1
ATOM 3120 O O . ASP A 1 414 ? -26.388 -15.909 9.341 1.00 52.72 414 ASP A O 1
ATOM 3124 N N . LEU A 1 415 ? -27.794 -15.301 10.978 1.00 47.56 415 LEU A N 1
ATOM 3125 C CA . LEU A 1 415 ? -28.633 -14.436 10.142 1.00 47.56 415 LEU A CA 1
ATOM 3126 C C . LEU A 1 415 ? -27.880 -13.204 9.608 1.00 47.56 415 LEU A C 1
ATOM 3128 O O . LEU A 1 415 ? -28.036 -12.822 8.448 1.00 47.56 415 LEU A O 1
ATOM 3132 N N . PHE A 1 416 ? -27.043 -12.565 10.431 1.00 52.25 416 PHE A N 1
ATOM 3133 C CA . PHE A 1 416 ? -26.229 -11.428 9.982 1.00 52.25 416 PHE A CA 1
ATOM 3134 C C . PHE A 1 416 ? -25.155 -11.860 8.992 1.00 52.25 416 PHE A C 1
ATOM 3136 O O . PHE A 1 416 ? -24.908 -11.164 8.008 1.00 52.25 416 PHE A O 1
ATOM 3143 N N . ARG A 1 417 ? -24.565 -13.036 9.212 1.00 50.78 417 ARG A N 1
ATOM 3144 C CA . ARG A 1 417 ? -23.637 -13.659 8.272 1.00 50.78 417 ARG A CA 1
ATOM 3145 C C . ARG A 1 417 ? -24.316 -13.972 6.937 1.00 50.78 417 ARG A C 1
ATOM 3147 O O . ARG A 1 417 ? -23.716 -13.718 5.899 1.00 50.78 417 ARG A O 1
ATOM 3154 N N . GLU A 1 418 ? -25.544 -14.479 6.943 1.00 58.41 418 GLU A N 1
ATOM 3155 C CA . GLU A 1 418 ? -26.296 -14.762 5.717 1.00 58.41 418 GLU A CA 1
ATOM 3156 C C . GLU A 1 418 ? -26.570 -13.479 4.912 1.00 58.41 418 GLU A C 1
ATOM 3158 O O . GLU A 1 418 ? -26.303 -13.436 3.713 1.00 58.41 418 GLU A O 1
ATOM 3163 N N . ILE A 1 419 ? -26.999 -12.397 5.572 1.00 49.66 419 ILE A N 1
ATOM 3164 C CA . ILE A 1 419 ? -27.355 -11.134 4.901 1.00 49.66 419 ILE A CA 1
ATOM 3165 C C . ILE A 1 419 ? -26.115 -10.344 4.451 1.00 49.66 419 ILE A C 1
ATOM 3167 O O . ILE A 1 419 ? -26.019 -9.951 3.289 1.00 49.66 419 ILE A O 1
ATOM 3171 N N . LEU A 1 420 ? -25.156 -10.097 5.351 1.00 45.16 420 LEU A N 1
ATOM 3172 C CA . LEU A 1 420 ? -23.992 -9.241 5.064 1.00 45.16 420 LEU A CA 1
ATOM 3173 C C . LEU A 1 420 ? -23.000 -9.893 4.104 1.00 45.16 420 LEU A C 1
ATOM 3175 O O . LEU A 1 420 ? -22.203 -9.193 3.485 1.00 45.16 420 LEU A O 1
ATOM 3179 N N . ARG A 1 421 ? -23.028 -11.227 3.996 1.00 54.19 421 ARG A N 1
ATOM 3180 C CA . ARG A 1 421 ? -22.079 -11.981 3.182 1.00 54.19 421 ARG A CA 1
ATOM 3181 C C . ARG A 1 421 ? -22.756 -12.750 2.063 1.00 54.19 421 ARG A C 1
ATOM 3183 O O . ARG A 1 421 ? -22.490 -12.469 0.904 1.00 54.19 421 ARG A O 1
ATOM 3190 N N . ASP A 1 422 ? -23.562 -13.755 2.388 1.00 58.62 422 ASP A N 1
ATOM 3191 C CA . ASP A 1 422 ? -24.012 -14.721 1.381 1.00 58.62 422 ASP A CA 1
ATOM 3192 C C . ASP A 1 422 ? -25.005 -14.074 0.400 1.00 58.62 422 ASP A C 1
ATOM 3194 O O . ASP A 1 422 ? -24.869 -14.222 -0.817 1.00 58.62 422 ASP A O 1
ATOM 3198 N N . GLU A 1 423 ? -25.929 -13.255 0.904 1.00 66.62 423 GLU A N 1
ATOM 3199 C CA . GLU A 1 423 ? -26.846 -12.478 0.074 1.00 66.62 423 GLU A CA 1
ATOM 3200 C C . GLU A 1 423 ? -26.119 -11.366 -0.692 1.00 66.62 423 GLU A C 1
ATOM 3202 O O . GLU A 1 423 ? -26.254 -11.303 -1.912 1.00 66.62 423 GLU A O 1
ATOM 3207 N N . ALA A 1 424 ? -25.308 -10.534 -0.027 1.00 57.00 424 ALA A N 1
ATOM 3208 C CA . ALA A 1 424 ? -24.567 -9.441 -0.670 1.00 57.00 424 ALA A CA 1
ATOM 3209 C C . ALA A 1 424 ? -23.717 -9.927 -1.861 1.00 57.00 424 ALA A C 1
ATOM 3211 O O . ALA A 1 424 ? -23.746 -9.357 -2.952 1.00 57.00 424 ALA A O 1
ATOM 3212 N N . VAL A 1 425 ? -23.014 -11.046 -1.684 1.00 57.44 425 VAL A N 1
ATOM 3213 C CA . VAL A 1 425 ? -22.185 -11.667 -2.725 1.00 57.44 425 VAL A CA 1
ATOM 3214 C C . VAL A 1 425 ? -23.029 -12.255 -3.842 1.00 57.44 425 VAL A C 1
ATOM 3216 O O . VAL A 1 425 ? -22.655 -12.156 -5.011 1.00 57.44 425 VAL A O 1
ATOM 3219 N N . THR A 1 426 ? -24.164 -12.865 -3.504 1.00 69.56 426 THR A N 1
ATOM 3220 C CA . THR A 1 426 ? -25.107 -13.360 -4.509 1.00 69.56 426 THR A CA 1
ATOM 3221 C C . THR A 1 426 ? -25.606 -12.202 -5.369 1.00 69.56 426 THR A C 1
ATOM 3223 O O . THR A 1 426 ? -25.563 -12.302 -6.591 1.00 69.56 426 THR A O 1
ATOM 3226 N N . ARG A 1 427 ? -25.967 -11.066 -4.759 1.00 72.94 427 ARG A N 1
ATOM 3227 C CA . ARG A 1 427 ? -26.410 -9.859 -5.474 1.00 72.94 427 ARG A CA 1
ATOM 3228 C C . ARG A 1 427 ? -25.332 -9.283 -6.383 1.00 72.94 427 ARG A C 1
ATOM 3230 O O . ARG A 1 427 ? -25.639 -8.922 -7.511 1.00 72.94 427 ARG A O 1
ATOM 3237 N N . LEU A 1 428 ? -24.078 -9.245 -5.937 1.00 65.81 428 LEU A N 1
ATOM 3238 C CA . LEU A 1 428 ? -22.959 -8.772 -6.761 1.00 65.81 428 LEU A CA 1
ATOM 3239 C C . LEU A 1 428 ? -22.660 -9.723 -7.924 1.00 65.81 428 LEU A C 1
ATOM 3241 O O . LEU A 1 428 ? -22.421 -9.276 -9.042 1.00 65.81 428 LEU A O 1
ATOM 3245 N N . ASN A 1 429 ? -22.771 -11.036 -7.700 1.00 70.44 429 ASN A N 1
ATOM 3246 C CA . ASN A 1 429 ? -22.692 -12.024 -8.775 1.00 70.44 429 ASN A CA 1
ATOM 3247 C C . ASN A 1 429 ? -23.828 -11.876 -9.786 1.00 70.44 429 ASN A C 1
ATOM 3249 O O . ASN A 1 429 ? -23.580 -11.929 -10.986 1.00 70.44 429 ASN A O 1
ATOM 3253 N N . GLU A 1 430 ? -25.063 -11.672 -9.334 1.00 75.50 430 GLU A N 1
ATOM 3254 C CA . GLU A 1 430 ? -26.189 -11.414 -10.230 1.00 75.50 430 GLU A CA 1
ATOM 3255 C C . GLU A 1 430 ? -25.974 -10.126 -11.026 1.00 75.50 430 GLU A C 1
ATOM 3257 O O . GLU A 1 430 ? -26.093 -10.138 -12.252 1.00 75.50 430 GLU A O 1
ATOM 3262 N N . LEU A 1 431 ? -25.578 -9.048 -10.350 1.00 75.25 431 LEU A N 1
ATOM 3263 C CA . LEU A 1 431 ? -25.379 -7.742 -10.960 1.00 75.25 431 LEU A CA 1
ATOM 3264 C C . LEU A 1 431 ? -24.219 -7.745 -11.965 1.00 75.25 431 LEU A C 1
ATOM 3266 O O . LEU A 1 431 ? -24.365 -7.220 -13.061 1.00 75.25 431 LEU A O 1
ATOM 3270 N N . GLY A 1 432 ? -23.073 -8.344 -11.652 1.00 67.69 432 GLY A N 1
ATOM 3271 C CA . GLY A 1 432 ? -21.937 -8.338 -12.576 1.00 67.69 432 GLY A CA 1
ATOM 3272 C C . GLY A 1 432 ? -21.927 -9.457 -13.616 1.00 67.69 432 GLY A C 1
ATOM 3273 O O . GLY A 1 432 ? -21.344 -9.269 -14.674 1.00 67.69 432 GLY A O 1
ATOM 3274 N N . LYS A 1 433 ? -22.590 -10.601 -13.391 1.00 70.12 433 LYS A N 1
ATOM 3275 C CA . LYS A 1 433 ? -22.627 -11.690 -14.394 1.00 70.12 433 LYS A CA 1
ATOM 3276 C C . LYS A 1 433 ? -23.839 -11.625 -15.315 1.00 70.12 433 LYS A C 1
ATOM 3278 O O . LYS A 1 433 ? -23.776 -12.137 -16.426 1.00 70.12 433 LYS A O 1
ATOM 3283 N N . ARG A 1 434 ? -24.957 -11.040 -14.868 1.00 72.88 434 ARG A N 1
ATOM 3284 C CA . ARG A 1 434 ? -26.200 -10.968 -15.663 1.00 72.88 434 ARG A CA 1
ATOM 3285 C C . ARG A 1 434 ? -26.503 -9.571 -16.190 1.00 72.88 434 ARG A C 1
ATOM 3287 O O . ARG A 1 434 ? -27.331 -9.436 -17.088 1.00 72.88 434 ARG A O 1
ATOM 3294 N N . VAL A 1 435 ? -25.854 -8.535 -15.656 1.00 81.56 435 VAL A N 1
ATOM 3295 C CA . VAL A 1 435 ? -26.103 -7.139 -16.037 1.00 81.56 435 VAL A CA 1
ATOM 3296 C C . VAL A 1 435 ? -24.849 -6.520 -16.653 1.00 81.56 435 VAL A C 1
ATOM 3298 O O . VAL A 1 435 ? -24.242 -5.603 -16.104 1.00 81.56 435 VAL A O 1
ATOM 3301 N N . SER A 1 436 ? -24.504 -7.049 -17.829 1.00 83.62 436 SER A N 1
ATOM 3302 C CA . SER A 1 436 ? -23.459 -6.565 -18.739 1.00 83.62 436 SER A CA 1
ATOM 3303 C C . SER A 1 436 ? -24.068 -6.244 -20.112 1.00 83.62 436 SER A C 1
ATOM 3305 O O . SER A 1 436 ? -25.146 -6.747 -20.453 1.00 83.62 436 SER A O 1
ATOM 3307 N N . ASP A 1 437 ? -23.426 -5.364 -20.879 1.00 81.38 437 ASP A N 1
ATOM 3308 C CA . ASP A 1 437 ? -23.746 -5.102 -22.287 1.00 81.38 437 ASP A CA 1
ATOM 3309 C C . ASP A 1 437 ? -23.106 -6.130 -23.232 1.00 81.38 437 ASP A C 1
ATOM 3311 O O . ASP A 1 437 ? -23.504 -6.214 -24.395 1.00 81.38 437 ASP A O 1
ATOM 3315 N N . THR A 1 438 ? -22.151 -6.925 -22.739 1.00 77.62 438 THR A N 1
ATOM 3316 C CA . THR A 1 438 ? -21.470 -7.984 -23.493 1.00 77.62 438 THR A CA 1
ATOM 3317 C C . THR A 1 438 ? -21.512 -9.322 -22.749 1.00 77.62 438 THR A C 1
ATOM 3319 O O . THR A 1 438 ? -21.540 -9.372 -21.521 1.00 77.62 438 THR A O 1
ATOM 3322 N N . ASP A 1 439 ? -21.519 -10.426 -23.504 1.00 73.38 439 ASP A N 1
ATOM 3323 C CA . ASP A 1 439 ? -21.631 -11.789 -22.951 1.00 73.38 439 ASP A CA 1
ATOM 3324 C C . ASP A 1 439 ? -20.275 -12.389 -22.513 1.00 73.38 439 ASP A C 1
ATOM 3326 O O . ASP A 1 439 ? -20.241 -13.445 -21.881 1.00 73.38 439 ASP A O 1
ATOM 3330 N N . GLY A 1 440 ? -19.151 -11.764 -22.891 1.00 68.38 440 GLY A N 1
ATOM 3331 C CA . GLY A 1 440 ? -17.799 -12.318 -22.714 1.00 68.38 440 GLY A CA 1
ATOM 3332 C C . GLY A 1 440 ? -16.978 -11.710 -21.575 1.00 68.38 440 GLY A C 1
ATOM 3333 O O . GLY A 1 440 ? -16.032 -12.345 -21.121 1.00 68.38 440 GLY A O 1
ATOM 3334 N N . TYR A 1 441 ? -17.321 -10.503 -21.134 1.00 73.12 441 TYR A N 1
ATOM 3335 C CA . TYR A 1 441 ? -16.659 -9.773 -20.051 1.00 73.12 441 TYR A CA 1
ATOM 3336 C C . TYR A 1 441 ? -17.649 -8.771 -19.444 1.00 73.12 441 TYR A C 1
ATOM 3338 O O . TYR A 1 441 ? -18.727 -8.537 -19.998 1.00 73.12 441 TYR A O 1
ATOM 3346 N N . LEU A 1 442 ? -17.323 -8.191 -18.289 1.00 71.94 442 LEU A N 1
ATOM 3347 C CA . LEU A 1 442 ? -18.187 -7.177 -17.688 1.00 71.94 442 LEU A CA 1
ATOM 3348 C C . LEU A 1 442 ? -18.016 -5.837 -18.416 1.00 71.94 442 LEU A C 1
ATOM 3350 O O . LEU A 1 442 ? -16.944 -5.238 -18.394 1.00 71.94 442 LEU A O 1
ATOM 3354 N N . GLU A 1 443 ? -19.086 -5.348 -19.035 1.00 80.56 443 GLU A N 1
ATOM 3355 C CA . GLU A 1 443 ? -19.168 -4.014 -19.619 1.00 80.56 443 GLU A CA 1
ATOM 3356 C C . GLU A 1 443 ? -20.464 -3.346 -19.173 1.00 80.56 443 GLU A C 1
ATOM 3358 O O . GLU A 1 443 ? -21.564 -3.802 -19.490 1.00 80.56 443 GLU A O 1
ATOM 3363 N N . ARG A 1 444 ? -20.343 -2.248 -18.429 1.00 84.56 444 ARG A N 1
ATOM 3364 C CA . ARG A 1 444 ? -21.495 -1.477 -17.969 1.00 84.56 444 ARG A CA 1
ATOM 3365 C C . ARG A 1 444 ? -21.129 -0.004 -17.897 1.00 84.56 444 ARG A C 1
ATOM 3367 O O . ARG A 1 444 ? -20.764 0.512 -16.850 1.00 84.56 444 ARG A O 1
ATOM 3374 N N . THR A 1 445 ? -21.209 0.667 -19.038 1.00 82.88 445 THR A N 1
ATOM 3375 C CA . THR A 1 445 ? -20.826 2.080 -19.163 1.00 82.88 445 THR A CA 1
ATOM 3376 C C . THR A 1 445 ? -22.000 3.012 -18.871 1.00 82.88 445 THR A C 1
ATOM 3378 O O . THR A 1 445 ? -23.163 2.629 -18.994 1.00 82.88 445 THR A O 1
ATOM 3381 N N . PHE A 1 446 ? -21.717 4.257 -18.488 1.00 84.19 446 PHE A N 1
ATOM 3382 C CA . PHE A 1 446 ? -22.747 5.236 -18.144 1.00 84.19 446 PHE A CA 1
ATOM 3383 C C . PHE A 1 446 ? -23.866 5.344 -19.197 1.00 84.19 446 PHE A C 1
ATOM 3385 O O . PHE A 1 446 ? -23.623 5.463 -20.405 1.00 84.19 446 PHE A O 1
ATOM 3392 N N . MET A 1 447 ? -25.120 5.283 -18.734 1.00 84.75 447 MET A N 1
ATOM 3393 C CA . MET A 1 447 ? -26.340 5.350 -19.558 1.00 84.75 447 MET A CA 1
ATOM 3394 C C . MET A 1 447 ? -26.420 4.292 -20.670 1.00 84.75 447 MET A C 1
ATOM 3396 O O . MET A 1 447 ? -27.090 4.489 -21.692 1.00 84.75 447 MET A O 1
ATOM 3400 N N . SER A 1 448 ? -25.702 3.182 -20.531 1.00 84.56 448 SER A N 1
ATOM 3401 C CA . SER A 1 448 ? -25.867 2.019 -21.393 1.00 84.56 448 SER A CA 1
ATOM 3402 C C . SER A 1 448 ? -27.098 1.188 -20.991 1.00 84.56 448 SER A C 1
ATOM 3404 O O . SER A 1 448 ? -27.619 1.350 -19.881 1.00 84.56 448 SER A O 1
ATOM 3406 N N . PRO A 1 449 ? -27.588 0.273 -21.850 1.00 86.50 449 PRO A N 1
ATOM 3407 C CA . PRO A 1 449 ? -28.667 -0.638 -21.478 1.00 86.50 449 PRO A CA 1
ATOM 3408 C C . PRO A 1 449 ? -28.379 -1.429 -20.193 1.00 86.50 449 PRO A C 1
ATOM 3410 O O . PRO A 1 449 ? -29.276 -1.568 -19.362 1.00 86.50 449 PRO A O 1
ATOM 3413 N N . ALA A 1 450 ? -27.154 -1.930 -20.000 1.00 84.12 450 ALA A N 1
ATOM 3414 C CA . ALA A 1 450 ? -26.750 -2.602 -18.767 1.00 84.12 450 ALA A CA 1
ATOM 3415 C C . ALA A 1 450 ? -26.704 -1.656 -17.564 1.00 84.12 450 ALA A C 1
ATOM 3417 O O . ALA A 1 450 ? -27.157 -2.038 -16.490 1.00 84.12 450 ALA A O 1
ATOM 3418 N N . SER A 1 451 ? -26.225 -0.419 -17.727 1.00 84.75 451 SER A N 1
ATOM 3419 C CA . SER A 1 451 ? -26.203 0.569 -16.638 1.00 84.75 451 SER A CA 1
ATOM 3420 C C . SER A 1 451 ? -27.619 0.884 -16.149 1.00 84.75 451 SER A C 1
ATOM 3422 O O . SER A 1 451 ? -27.885 0.817 -14.950 1.00 84.75 451 SER A O 1
ATOM 3424 N N . LEU A 1 452 ? -28.568 1.082 -17.069 1.00 83.88 452 LEU A N 1
ATOM 3425 C CA . LEU A 1 452 ? -29.978 1.294 -16.729 1.00 83.88 452 LEU A CA 1
ATOM 3426 C C . LEU A 1 452 ? -30.601 0.076 -16.033 1.00 83.88 452 LEU A C 1
ATOM 3428 O O . LEU A 1 452 ? -31.332 0.232 -15.057 1.00 83.88 452 LEU A O 1
ATOM 3432 N N . ARG A 1 453 ? -30.299 -1.145 -16.499 1.00 84.75 453 ARG A N 1
ATOM 3433 C CA . ARG A 1 453 ? -30.743 -2.375 -15.823 1.00 84.75 453 ARG A CA 1
ATOM 3434 C C . ARG A 1 453 ? -30.159 -2.488 -14.415 1.00 84.75 453 ARG A C 1
ATOM 3436 O O . ARG A 1 453 ? -30.892 -2.843 -13.504 1.00 84.75 453 ARG A O 1
ATOM 3443 N N . ALA A 1 454 ? -28.884 -2.157 -14.221 1.00 84.25 454 ALA A N 1
ATOM 3444 C CA . ALA A 1 454 ? -28.245 -2.226 -12.909 1.00 84.25 454 ALA A CA 1
ATOM 3445 C C . ALA A 1 454 ? -28.858 -1.226 -11.928 1.00 84.25 454 ALA A C 1
ATOM 3447 O O . ALA A 1 454 ? -29.139 -1.592 -10.791 1.00 84.25 454 ALA A O 1
ATOM 3448 N N . VAL A 1 455 ? -29.139 0.001 -12.378 1.00 84.69 455 VAL A N 1
ATOM 3449 C CA . VAL A 1 455 ? -29.872 0.992 -11.580 1.00 84.69 455 VAL A CA 1
ATOM 3450 C C . VAL A 1 455 ? -31.239 0.448 -11.169 1.00 84.69 455 VAL A C 1
ATOM 3452 O O . VAL A 1 455 ? -31.587 0.541 -9.999 1.00 84.69 455 VAL A O 1
ATOM 3455 N N . LEU A 1 456 ? -31.992 -0.177 -12.080 1.00 84.62 456 LEU A N 1
ATOM 3456 C CA . LEU A 1 456 ? -33.294 -0.771 -11.754 1.00 84.62 456 LEU A CA 1
ATOM 3457 C C . LEU A 1 456 ? -33.182 -1.935 -10.758 1.00 84.62 456 LEU A C 1
ATOM 3459 O O . LEU A 1 456 ? -33.939 -1.979 -9.792 1.00 84.62 456 LEU A O 1
ATOM 3463 N N . GLU A 1 457 ? -32.236 -2.853 -10.960 1.00 84.12 457 GLU A N 1
ATOM 3464 C CA . GLU A 1 457 ? -31.995 -3.988 -10.058 1.00 84.12 457 GLU A CA 1
ATOM 3465 C C . GLU A 1 457 ? -31.626 -3.513 -8.648 1.00 84.12 457 GLU A C 1
ATOM 3467 O O . GLU A 1 457 ? -32.199 -3.974 -7.663 1.00 84.12 457 GLU A O 1
ATOM 3472 N N . VAL A 1 458 ? -30.723 -2.535 -8.532 1.00 83.19 458 VAL A N 1
ATOM 3473 C CA . VAL A 1 458 ? -30.338 -1.947 -7.241 1.00 83.19 458 VAL A CA 1
ATOM 3474 C C . VAL A 1 458 ? -31.484 -1.119 -6.649 1.00 83.19 458 VAL A C 1
ATOM 3476 O O . VAL A 1 458 ? -31.711 -1.162 -5.440 1.00 83.19 458 VAL A O 1
ATOM 3479 N N . GLN A 1 459 ? -32.281 -0.432 -7.473 1.00 83.75 459 GLN A N 1
ATOM 3480 C CA . GLN A 1 459 ? -33.465 0.295 -7.015 1.00 83.75 459 GLN A CA 1
ATOM 3481 C C . GLN A 1 459 ? -34.507 -0.635 -6.389 1.00 83.75 459 GLN A C 1
ATOM 3483 O O . GLN A 1 459 ? -35.096 -0.308 -5.359 1.00 83.75 459 GLN A O 1
ATOM 3488 N N . LEU A 1 460 ? -34.686 -1.833 -6.949 1.00 79.62 460 LEU A N 1
ATOM 3489 C CA . LEU A 1 460 ? -35.523 -2.870 -6.351 1.00 79.62 460 LEU A CA 1
ATOM 3490 C C . LEU A 1 460 ? -34.970 -3.367 -5.010 1.00 79.62 460 LEU A C 1
ATOM 3492 O O . LEU A 1 460 ? -35.740 -3.854 -4.195 1.00 79.62 460 LEU A O 1
ATOM 3496 N N . MET A 1 461 ? -33.677 -3.225 -4.718 1.00 77.06 461 MET A N 1
ATOM 3497 C CA . MET A 1 461 ? -33.119 -3.580 -3.404 1.00 77.06 461 MET A CA 1
ATOM 3498 C C . MET A 1 461 ? -33.417 -2.524 -2.331 1.00 77.06 461 MET A C 1
ATOM 3500 O O . MET A 1 461 ? -33.399 -2.834 -1.139 1.00 77.06 461 MET A O 1
ATOM 3504 N N . PHE A 1 462 ? -33.792 -1.306 -2.732 1.00 71.19 462 PHE A N 1
ATOM 3505 C CA . PHE A 1 462 ? -34.227 -0.244 -1.830 1.00 71.19 462 PHE A CA 1
ATOM 3506 C C . PHE A 1 462 ? -35.680 -0.397 -1.330 1.00 71.19 462 PHE A C 1
ATOM 3508 O O . PHE A 1 462 ? -36.175 0.535 -0.714 1.00 71.19 462 PHE A O 1
ATOM 3515 N N . MET A 1 463 ? -36.386 -1.533 -1.504 1.00 64.56 463 MET A N 1
ATOM 3516 C CA . MET A 1 463 ? -37.825 -1.648 -1.133 1.00 64.56 463 MET A CA 1
ATOM 3517 C C . MET A 1 463 ? -38.167 -1.280 0.323 1.00 64.56 463 MET A C 1
ATOM 3519 O O . MET A 1 463 ? -39.331 -1.052 0.645 1.00 64.56 463 MET A O 1
ATOM 3523 N N . LEU A 1 464 ? -37.177 -1.280 1.217 1.00 63.81 464 LEU A N 1
ATOM 3524 C CA . LEU A 1 464 ? -37.338 -0.970 2.637 1.00 63.81 464 LEU A CA 1
ATOM 3525 C C . LEU A 1 464 ? -37.132 0.518 2.963 1.00 63.81 464 LEU A C 1
ATOM 3527 O O . LEU A 1 464 ? -37.303 0.907 4.117 1.00 63.81 464 LEU A O 1
ATOM 3531 N N . ILE A 1 465 ? -36.734 1.335 1.983 1.00 74.62 465 ILE A N 1
ATOM 3532 C CA . ILE A 1 465 ? -36.335 2.733 2.166 1.00 74.62 465 ILE A CA 1
ATOM 3533 C C . ILE A 1 465 ? -36.825 3.594 0.985 1.00 74.62 465 ILE A C 1
ATOM 3535 O O . ILE A 1 465 ? -37.218 3.075 -0.057 1.00 74.62 465 ILE A O 1
ATOM 3539 N N . SER A 1 466 ? -36.845 4.921 1.127 1.00 85.50 466 SER A N 1
ATOM 3540 C CA . SER A 1 466 ? -37.252 5.796 0.014 1.00 85.50 466 SER A CA 1
ATOM 3541 C C . SER A 1 466 ? -36.165 5.800 -1.060 1.00 85.50 466 SER A C 1
ATOM 3543 O O . SER A 1 466 ? -35.007 5.973 -0.706 1.00 85.50 466 SER A O 1
ATOM 3545 N N . SER A 1 467 ? -36.489 5.637 -2.345 1.00 91.62 467 SER A N 1
ATOM 3546 C CA . SER A 1 467 ? -35.488 5.699 -3.423 1.00 91.62 467 SER A CA 1
ATOM 3547 C C . SER A 1 467 ? -35.967 6.474 -4.646 1.00 91.62 467 SER A C 1
ATOM 3549 O O . SER A 1 467 ? -37.155 6.472 -4.972 1.00 91.62 467 SER A O 1
ATOM 3551 N N . TRP A 1 468 ? -35.040 7.151 -5.324 1.00 92.69 468 TRP A N 1
ATOM 3552 C CA . TRP A 1 468 ? -35.289 7.899 -6.560 1.00 92.69 468 TRP A CA 1
ATOM 3553 C C . TRP A 1 468 ? -34.021 7.967 -7.416 1.00 92.69 468 TRP A C 1
ATOM 3555 O O . TRP A 1 468 ? -32.923 7.756 -6.916 1.00 92.69 468 TRP A O 1
ATOM 3565 N N . VAL A 1 469 ? -34.170 8.273 -8.704 1.00 90.06 469 VAL A N 1
ATOM 3566 C CA . VAL A 1 469 ? -33.046 8.561 -9.607 1.00 90.06 469 VAL A CA 1
ATOM 3567 C C . VAL A 1 469 ? -33.071 10.051 -9.936 1.00 90.06 469 VAL A C 1
ATOM 3569 O O . VAL A 1 469 ? -34.143 10.587 -10.232 1.00 90.06 469 VAL A O 1
ATOM 3572 N N . ASP A 1 470 ? -31.933 10.732 -9.825 1.00 89.19 470 ASP A N 1
ATOM 3573 C CA . ASP A 1 470 ? -31.828 12.161 -10.131 1.00 89.19 470 ASP A CA 1
ATOM 3574 C C . ASP A 1 470 ? -31.700 12.441 -11.644 1.00 89.19 470 ASP A C 1
ATOM 3576 O O . ASP A 1 470 ? -31.744 11.540 -12.482 1.00 89.19 470 ASP A O 1
ATOM 3580 N N . GLN A 1 471 ? -31.578 13.718 -12.018 1.00 86.69 471 GLN A N 1
ATOM 3581 C CA . GLN A 1 471 ? -31.513 14.141 -13.420 1.00 86.69 471 GLN A CA 1
ATOM 3582 C C . GLN A 1 471 ? -30.204 13.764 -14.126 1.00 86.69 471 GLN A C 1
ATOM 3584 O O . GLN A 1 471 ? -30.185 13.768 -15.358 1.00 86.69 471 GLN A O 1
ATOM 3589 N N . LEU A 1 472 ? -29.130 13.463 -13.386 1.00 84.50 472 LEU A N 1
ATOM 3590 C CA . LEU A 1 472 ? -27.873 12.976 -13.960 1.00 84.50 472 LEU A CA 1
ATOM 3591 C C . LEU A 1 472 ? -27.826 11.446 -14.051 1.00 84.50 472 LEU A C 1
ATOM 3593 O O . LEU A 1 472 ? -27.015 10.911 -14.801 1.00 84.50 472 LEU A O 1
ATOM 3597 N N . GLY A 1 473 ? -28.729 10.752 -13.355 1.00 83.75 473 GLY A N 1
ATOM 3598 C CA . GLY A 1 473 ? -28.791 9.296 -13.315 1.00 83.75 473 GLY A CA 1
ATOM 3599 C C . GLY A 1 473 ? -28.230 8.682 -12.039 1.00 83.75 473 GLY A C 1
ATOM 3600 O O . GLY A 1 473 ? -28.091 7.460 -11.989 1.00 83.75 473 GLY A O 1
ATOM 3601 N N . ASN A 1 474 ? -27.924 9.484 -11.016 1.00 87.19 474 ASN A N 1
ATOM 3602 C CA . ASN A 1 474 ? -27.542 8.955 -9.713 1.00 87.19 474 ASN A CA 1
ATOM 3603 C C . ASN A 1 474 ? -28.751 8.271 -9.075 1.00 87.19 474 ASN A C 1
ATOM 3605 O O . ASN A 1 474 ? -29.851 8.829 -9.057 1.00 87.19 474 ASN A O 1
ATOM 3609 N N . LEU A 1 475 ? -28.553 7.075 -8.527 1.00 90.94 475 LEU A N 1
ATOM 3610 C CA . LEU A 1 475 ? -29.576 6.369 -7.764 1.00 90.94 475 LEU A CA 1
ATOM 3611 C C . LEU A 1 475 ? -29.424 6.702 -6.283 1.00 90.94 475 LEU A C 1
ATOM 3613 O O . LEU A 1 475 ? -28.396 6.418 -5.680 1.00 90.94 475 LEU A O 1
ATOM 3617 N N . HIS A 1 476 ? -30.475 7.243 -5.689 1.00 91.06 476 HIS A N 1
ATOM 3618 C CA . HIS A 1 476 ? -30.535 7.588 -4.280 1.00 91.06 476 HIS A CA 1
ATOM 3619 C C . HIS A 1 476 ? -31.424 6.611 -3.529 1.00 91.06 476 HIS A C 1
ATOM 3621 O O . HIS A 1 476 ? -32.507 6.249 -3.993 1.00 91.06 476 HIS A O 1
ATOM 3627 N N . GLY A 1 477 ? -31.000 6.262 -2.322 1.00 89.81 477 GLY A N 1
ATOM 3628 C CA . GLY A 1 477 ? -31.823 5.610 -1.322 1.00 89.81 477 GLY A CA 1
ATOM 3629 C C . GLY A 1 477 ? -31.662 6.298 0.024 1.00 89.81 477 GLY A C 1
ATOM 3630 O O . GLY A 1 477 ? -30.548 6.539 0.465 1.00 89.81 477 GLY A O 1
ATOM 3631 N N . ARG A 1 478 ? -32.760 6.610 0.706 1.00 88.94 478 ARG A N 1
ATOM 3632 C CA . ARG A 1 478 ? -32.756 7.357 1.961 1.00 88.94 478 ARG A CA 1
ATOM 3633 C C . ARG A 1 478 ? -33.600 6.680 3.028 1.00 88.94 478 ARG A C 1
ATOM 3635 O O . ARG A 1 478 ? -34.768 6.345 2.809 1.00 88.94 478 ARG A O 1
ATOM 3642 N N . VAL A 1 479 ? -32.999 6.536 4.204 1.00 84.00 479 VAL A N 1
ATOM 3643 C CA . VAL A 1 479 ? -33.654 6.119 5.445 1.00 84.00 479 VAL A CA 1
ATOM 3644 C C . VAL A 1 479 ? -33.733 7.307 6.376 1.00 84.00 479 VAL A C 1
ATOM 3646 O O . VAL A 1 479 ? -32.710 7.917 6.689 1.00 84.00 479 VAL A O 1
ATOM 3649 N N . GLU A 1 480 ? -34.930 7.601 6.870 1.00 85.06 480 GLU A N 1
ATOM 3650 C CA . GLU A 1 480 ? -35.082 8.595 7.923 1.00 85.06 480 GLU A CA 1
ATOM 3651 C C . GLU A 1 480 ? -34.645 8.026 9.277 1.00 85.06 480 GLU A C 1
ATOM 3653 O O . GLU A 1 480 ? -35.013 6.914 9.660 1.00 85.06 480 GLU A O 1
ATOM 3658 N N . GLY A 1 481 ? -33.850 8.811 10.004 1.00 75.06 481 GLY A N 1
ATOM 3659 C CA . GLY A 1 481 ? -33.538 8.547 11.405 1.00 75.06 481 GLY A CA 1
ATOM 3660 C C . GLY A 1 481 ? -34.584 9.157 12.345 1.00 75.06 481 GLY A C 1
ATOM 3661 O O . GLY A 1 481 ? -35.558 9.774 11.922 1.00 75.06 481 GLY A O 1
ATOM 3662 N N . MET A 1 482 ? -34.338 9.068 13.651 1.00 78.31 482 MET A N 1
ATOM 3663 C CA . MET A 1 482 ? -35.150 9.701 14.697 1.00 78.31 482 MET A CA 1
ATOM 3664 C C . MET A 1 482 ? -35.258 11.223 14.532 1.00 78.31 482 MET A C 1
ATOM 3666 O O . MET A 1 482 ? -36.235 11.822 14.975 1.00 78.31 482 MET A O 1
ATOM 3670 N N . ASN A 1 483 ? -34.256 11.849 13.913 1.00 78.94 483 ASN A N 1
ATOM 3671 C CA . ASN A 1 483 ? -34.274 13.256 13.548 1.00 78.94 483 ASN A CA 1
ATOM 3672 C C . ASN A 1 483 ? -34.094 13.403 12.032 1.00 78.94 483 ASN A C 1
ATOM 3674 O O . ASN A 1 483 ? -32.969 13.510 11.550 1.00 78.94 483 ASN A O 1
ATOM 3678 N N . ALA A 1 484 ? -35.208 13.429 11.299 1.00 77.38 484 ALA A N 1
ATOM 3679 C CA . ALA A 1 484 ? -35.234 13.601 9.843 1.00 77.38 484 ALA A CA 1
ATOM 3680 C C . ALA A 1 484 ? -34.607 14.929 9.364 1.00 77.38 484 ALA A C 1
ATOM 3682 O O . ALA A 1 484 ? -34.168 15.041 8.221 1.00 77.38 484 ALA A O 1
ATOM 3683 N N . SER A 1 485 ? -34.538 15.931 10.248 1.00 77.88 485 SER A N 1
ATOM 3684 C CA . SER A 1 485 ? -33.971 17.253 9.961 1.00 77.88 485 SER A CA 1
ATOM 3685 C C . SER A 1 485 ? -32.468 17.356 10.248 1.00 77.88 485 SER A C 1
ATOM 3687 O O . SER A 1 485 ? -31.889 18.417 10.028 1.00 77.88 485 SER A O 1
ATOM 3689 N N . ALA A 1 486 ? -31.836 16.304 10.783 1.00 77.06 486 ALA A N 1
ATOM 3690 C CA . ALA A 1 486 ? -30.387 16.268 10.971 1.00 77.06 486 ALA A CA 1
ATOM 3691 C C . ALA A 1 486 ? -29.658 16.052 9.635 1.00 77.06 486 ALA A C 1
ATOM 3693 O O . ALA A 1 486 ? -30.220 15.496 8.690 1.00 77.06 486 ALA A O 1
ATOM 3694 N N . GLU A 1 487 ? -28.386 16.449 9.577 1.00 67.69 487 GLU A N 1
ATOM 3695 C CA . GLU A 1 487 ? -27.520 16.164 8.430 1.00 67.69 487 GLU A CA 1
ATOM 3696 C C . GLU A 1 487 ? -27.450 14.653 8.176 1.00 67.69 487 GLU A C 1
ATOM 3698 O O . GLU A 1 487 ? -27.206 13.861 9.096 1.00 67.69 487 GLU A O 1
ATOM 3703 N N . ALA A 1 488 ? -27.699 14.257 6.928 1.00 73.69 488 ALA A N 1
ATOM 3704 C CA . ALA A 1 488 ? -27.680 12.859 6.530 1.00 73.69 488 ALA A CA 1
ATOM 3705 C C . ALA A 1 488 ? -26.238 12.338 6.465 1.00 73.69 488 ALA A C 1
ATOM 3707 O O . ALA A 1 488 ? -25.337 13.023 5.980 1.00 73.69 488 ALA A O 1
ATOM 3708 N N . LEU A 1 489 ? -26.021 11.108 6.929 1.00 71.12 489 LEU A N 1
ATOM 3709 C CA . LEU A 1 489 ? -24.792 10.373 6.647 1.00 71.12 489 LEU A CA 1
ATOM 3710 C C . LEU A 1 489 ? -24.904 9.776 5.243 1.00 71.12 489 LEU A C 1
ATOM 3712 O O . LEU A 1 489 ? -25.745 8.906 5.027 1.00 71.12 489 LEU A O 1
ATOM 3716 N N . SER A 1 490 ? -24.063 10.233 4.316 1.00 71.06 490 SER A N 1
ATOM 3717 C CA . SER A 1 490 ? -24.017 9.681 2.961 1.00 71.06 490 SER A CA 1
ATOM 3718 C C . SER A 1 490 ? -23.009 8.533 2.868 1.00 71.06 490 SER A C 1
ATOM 3720 O O . SER A 1 490 ? -21.863 8.680 3.291 1.00 71.06 490 SER A O 1
ATOM 3722 N N . ILE A 1 491 ? -23.431 7.404 2.307 1.00 72.56 491 ILE A N 1
ATOM 3723 C CA . ILE A 1 491 ? -22.589 6.271 1.915 1.00 72.56 491 ILE A CA 1
ATOM 3724 C C . ILE A 1 491 ? -22.716 6.156 0.400 1.00 72.56 491 ILE A C 1
ATOM 3726 O O . ILE A 1 491 ? -23.821 6.032 -0.120 1.00 72.56 491 ILE A O 1
ATOM 3730 N N . SER A 1 492 ? -21.627 6.269 -0.349 1.00 75.88 492 SER A N 1
ATOM 3731 C CA . SER A 1 492 ? -21.730 6.390 -1.806 1.00 75.88 492 SER A CA 1
ATOM 3732 C C . SER A 1 492 ? -20.629 5.634 -2.528 1.00 75.88 492 SER A C 1
ATOM 3734 O O . SER A 1 492 ? -19.550 5.429 -1.981 1.00 75.88 492 SER A O 1
ATOM 3736 N N . SER A 1 493 ? -20.937 5.206 -3.745 1.00 82.94 493 SER A N 1
ATOM 3737 C CA . SER A 1 493 ? -20.026 4.578 -4.707 1.00 82.94 493 SER A CA 1
ATOM 3738 C C . SER A 1 493 ? -20.699 4.617 -6.087 1.00 82.94 493 SER A C 1
ATOM 3740 O O . SER A 1 493 ? -21.659 5.367 -6.243 1.00 82.94 493 SER A O 1
ATOM 3742 N N . HIS A 1 494 ? -20.278 3.825 -7.066 1.00 84.88 494 HIS A N 1
ATOM 3743 C CA . HIS A 1 494 ? -20.803 3.864 -8.436 1.00 84.88 494 HIS A CA 1
ATOM 3744 C C . HIS A 1 494 ? -21.354 2.517 -8.905 1.00 84.88 494 HIS A C 1
ATOM 3746 O O . HIS A 1 494 ? -21.218 1.493 -8.238 1.00 84.88 494 HIS A O 1
ATOM 3752 N N . LEU A 1 495 ? -22.049 2.523 -10.045 1.00 77.38 495 LEU A N 1
ATOM 3753 C CA . LEU A 1 495 ? -22.517 1.297 -10.702 1.00 77.38 495 LEU A CA 1
ATOM 3754 C C . LEU A 1 495 ? -21.923 1.108 -12.093 1.00 77.38 495 LEU A C 1
ATOM 3756 O O . LEU A 1 495 ? -21.928 -0.022 -12.577 1.00 77.38 495 LEU A O 1
ATOM 3760 N N . ASP A 1 496 ? -21.461 2.161 -12.762 1.00 76.75 496 ASP A N 1
ATOM 3761 C CA . ASP A 1 496 ? -20.694 2.018 -13.998 1.00 76.75 496 ASP A CA 1
ATOM 3762 C C . ASP A 1 496 ? -19.311 1.419 -13.722 1.00 76.75 496 ASP A C 1
ATOM 3764 O O . ASP A 1 496 ? -18.847 1.437 -12.591 1.00 76.75 496 ASP A O 1
ATOM 3768 N N . THR A 1 497 ? -18.700 0.813 -14.733 1.00 71.00 497 THR A N 1
ATOM 3769 C CA . THR A 1 497 ? -17.430 0.090 -14.592 1.00 71.00 497 THR A CA 1
ATOM 3770 C C . THR A 1 497 ? -16.597 0.226 -15.861 1.00 71.00 497 THR A C 1
ATOM 3772 O O . THR A 1 497 ? -17.151 0.366 -16.965 1.00 71.00 497 THR A O 1
ATOM 3775 N N . VAL A 1 498 ? -15.271 0.165 -15.723 1.00 69.81 498 VAL A N 1
ATOM 3776 C CA . VAL A 1 498 ? -14.379 -0.013 -16.875 1.00 69.81 498 VAL A CA 1
ATOM 3777 C C . VAL A 1 498 ? -14.490 -1.437 -17.422 1.00 69.81 498 VAL A C 1
ATOM 3779 O O . VAL A 1 498 ? -14.989 -2.355 -16.773 1.00 69.81 498 VAL A O 1
ATOM 3782 N N . VAL A 1 499 ? -14.072 -1.630 -18.672 1.00 67.69 499 VAL A N 1
ATOM 3783 C CA . VAL A 1 499 ? -14.166 -2.939 -19.327 1.00 67.69 499 VAL A CA 1
ATOM 3784 C C . VAL A 1 499 ? -13.378 -3.978 -18.529 1.00 67.69 499 VAL A C 1
ATOM 3786 O O . VAL A 1 499 ? -12.167 -3.850 -18.379 1.00 67.69 499 VAL A O 1
ATOM 3789 N N . ASP A 1 500 ? -14.087 -5.006 -18.064 1.00 63.94 500 ASP A N 1
ATOM 3790 C CA . ASP A 1 500 ? -13.562 -6.131 -17.286 1.00 63.94 500 ASP A CA 1
ATOM 3791 C C . ASP A 1 500 ? -12.910 -5.747 -15.944 1.00 63.94 500 ASP A C 1
ATOM 3793 O O . ASP A 1 500 ? -12.046 -6.455 -15.432 1.00 63.94 500 ASP A O 1
ATOM 3797 N N . ALA A 1 501 ? -13.365 -4.649 -15.327 1.00 50.88 501 ALA A N 1
ATOM 3798 C CA . ALA A 1 501 ? -12.888 -4.233 -14.006 1.00 50.88 501 ALA A CA 1
ATOM 3799 C C . ALA A 1 501 ? -13.266 -5.211 -12.883 1.00 50.88 501 ALA A C 1
ATOM 3801 O O . ALA A 1 501 ? -12.733 -5.112 -11.788 1.00 50.88 501 ALA A O 1
ATOM 3802 N N . GLY A 1 502 ? -14.189 -6.147 -13.133 1.00 58.75 502 GLY A N 1
ATOM 3803 C CA . GLY A 1 502 ? -14.681 -7.124 -12.163 1.00 58.75 502 GLY A CA 1
ATOM 3804 C C . GLY A 1 502 ? -15.984 -6.710 -11.469 1.00 58.75 502 GLY A C 1
ATOM 3805 O O . GLY A 1 502 ? -16.298 -5.540 -11.294 1.00 58.75 502 GLY A O 1
ATOM 3806 N N . ILE A 1 503 ? -16.773 -7.699 -11.038 1.00 61.28 503 ILE A N 1
ATOM 3807 C CA . ILE A 1 503 ? -18.173 -7.526 -10.587 1.00 61.28 503 ILE A CA 1
ATOM 3808 C C . ILE A 1 503 ? -18.366 -6.759 -9.256 1.00 61.28 503 ILE A C 1
ATOM 3810 O O . ILE A 1 503 ? -19.479 -6.699 -8.740 1.00 61.28 503 ILE A O 1
ATOM 3814 N N . PHE A 1 504 ? -17.293 -6.209 -8.689 1.00 55.72 504 PHE A N 1
ATOM 3815 C CA . PHE A 1 504 ? -17.262 -5.504 -7.399 1.00 55.72 504 PHE A CA 1
ATOM 3816 C C . PHE A 1 504 ? -16.923 -4.031 -7.539 1.00 55.72 504 PHE A C 1
ATOM 3818 O O . PHE A 1 504 ? -17.216 -3.266 -6.622 1.00 55.72 504 PHE A O 1
ATOM 3825 N N . ASP A 1 505 ? -16.329 -3.661 -8.669 1.00 66.50 505 ASP A N 1
ATOM 3826 C CA . ASP A 1 505 ? -15.997 -2.293 -9.018 1.00 66.50 505 ASP A CA 1
ATOM 3827 C C . ASP A 1 505 ? -17.243 -1.398 -8.896 1.00 66.50 505 ASP A C 1
ATOM 3829 O O . ASP A 1 505 ? -18.301 -1.711 -9.463 1.00 66.50 505 ASP A O 1
ATOM 3833 N N . GLY A 1 506 ? -17.149 -0.392 -8.020 1.00 71.88 506 GLY A N 1
ATOM 3834 C CA . GLY A 1 506 ? -18.226 0.474 -7.519 1.00 71.88 506 GLY A CA 1
ATOM 3835 C C . GLY A 1 506 ? -19.367 -0.214 -6.760 1.00 71.88 506 GLY A C 1
ATOM 3836 O O . GLY A 1 506 ? -19.682 0.081 -5.603 1.00 71.88 506 GLY A O 1
ATOM 3837 N N . SER A 1 507 ? -20.015 -1.177 -7.412 1.00 71.88 507 SER A N 1
ATOM 3838 C CA . SER A 1 507 ? -21.271 -1.788 -6.973 1.00 71.88 507 SER A CA 1
ATOM 3839 C C . SER A 1 507 ? -21.212 -2.409 -5.581 1.00 71.88 507 SER A C 1
ATOM 3841 O O . SER A 1 507 ? -22.221 -2.452 -4.876 1.00 71.88 507 SER A O 1
ATOM 3843 N N . LEU A 1 508 ? -20.033 -2.831 -5.136 1.00 69.75 508 LEU A N 1
ATOM 3844 C CA . LEU A 1 508 ? -19.832 -3.353 -3.798 1.00 69.75 508 LEU A CA 1
ATOM 3845 C C . LEU A 1 508 ? -20.124 -2.332 -2.696 1.00 69.75 508 LEU A C 1
ATOM 3847 O O . LEU A 1 508 ? -20.807 -2.678 -1.733 1.00 69.75 508 LEU A O 1
ATOM 3851 N N . GLY A 1 509 ? -19.682 -1.081 -2.842 1.00 56.81 509 GLY A N 1
ATOM 3852 C CA . GLY A 1 509 ? -19.974 -0.032 -1.861 1.00 56.81 509 GLY A CA 1
ATOM 3853 C C . GLY A 1 509 ? -21.482 0.164 -1.677 1.00 56.81 509 GLY A C 1
ATOM 3854 O O . GLY A 1 509 ? -21.970 0.330 -0.558 1.00 56.81 509 GLY A O 1
ATOM 3855 N N . ILE A 1 510 ? -22.238 0.029 -2.770 1.00 78.94 510 ILE A N 1
ATOM 3856 C CA . ILE A 1 510 ? -23.698 0.158 -2.786 1.00 78.94 510 ILE A CA 1
ATOM 3857 C C . ILE A 1 510 ? -24.383 -1.065 -2.168 1.00 78.94 510 ILE A C 1
ATOM 3859 O O . ILE A 1 510 ? -25.225 -0.924 -1.278 1.00 78.94 510 ILE A O 1
ATOM 3863 N N . ILE A 1 511 ? -24.012 -2.277 -2.591 1.00 75.56 511 ILE A N 1
ATOM 3864 C CA . ILE A 1 511 ? -24.625 -3.517 -2.093 1.00 75.56 511 ILE A CA 1
ATOM 3865 C C . ILE A 1 511 ? -24.283 -3.763 -0.616 1.00 75.56 511 ILE A C 1
ATOM 3867 O O . ILE A 1 511 ? -25.144 -4.217 0.145 1.00 75.56 511 ILE A O 1
ATOM 3871 N N . SER A 1 512 ? -23.075 -3.417 -0.168 1.00 66.25 512 SER A N 1
ATOM 3872 C CA . SER A 1 512 ? -22.690 -3.505 1.245 1.00 66.25 512 SER A CA 1
ATOM 3873 C C . SER A 1 512 ? -23.482 -2.528 2.112 1.00 66.25 512 SER A C 1
ATOM 3875 O O . SER A 1 512 ? -23.984 -2.923 3.167 1.00 66.25 512 SER A O 1
ATOM 3877 N N . ALA A 1 513 ? -23.676 -1.287 1.653 1.00 65.81 513 ALA A N 1
ATOM 3878 C CA . ALA A 1 513 ? -24.506 -0.310 2.356 1.00 65.81 513 ALA A CA 1
ATOM 3879 C C . ALA A 1 513 ? -25.960 -0.795 2.490 1.00 65.81 513 ALA A C 1
ATOM 3881 O O . ALA A 1 513 ? -26.537 -0.772 3.578 1.00 65.81 513 ALA A O 1
ATOM 3882 N N . LEU A 1 514 ? -26.532 -1.322 1.406 1.00 70.56 514 LEU A N 1
ATOM 3883 C CA . LEU A 1 514 ? -27.870 -1.916 1.394 1.00 70.56 514 LEU A CA 1
ATOM 3884 C C . LEU A 1 514 ? -28.003 -3.106 2.349 1.00 70.56 514 LEU A C 1
ATOM 3886 O O . LEU A 1 514 ? -28.986 -3.212 3.086 1.00 70.56 514 LEU A O 1
ATOM 3890 N N . SER A 1 515 ? -27.002 -3.983 2.371 1.00 72.50 515 SER A N 1
ATOM 3891 C CA . SER A 1 515 ? -26.983 -5.163 3.240 1.00 72.50 515 SER A CA 1
ATOM 3892 C C . SER A 1 515 ? -26.904 -4.766 4.716 1.00 72.50 515 SER A C 1
ATOM 3894 O O . SER A 1 515 ? -27.625 -5.323 5.547 1.00 72.50 515 SER A O 1
ATOM 3896 N N . ALA A 1 516 ? -26.112 -3.740 5.043 1.00 65.25 516 ALA A N 1
ATOM 3897 C CA . ALA A 1 516 ? -26.052 -3.169 6.384 1.00 65.25 516 ALA A CA 1
ATOM 3898 C C . ALA A 1 516 ? -27.402 -2.565 6.807 1.00 65.25 516 ALA A C 1
ATOM 3900 O O . ALA A 1 516 ? -27.904 -2.877 7.889 1.00 65.25 516 ALA A O 1
ATOM 3901 N N . LEU A 1 517 ? -28.051 -1.776 5.941 1.00 66.00 517 LEU A N 1
ATOM 3902 C CA . LEU A 1 517 ? -29.387 -1.229 6.215 1.00 66.00 517 LEU A CA 1
ATOM 3903 C C . LEU A 1 517 ? -30.433 -2.337 6.405 1.00 66.00 517 LEU A C 1
ATOM 3905 O O . LEU A 1 517 ? -31.288 -2.236 7.288 1.00 66.00 517 LEU A O 1
ATOM 3909 N N . LYS A 1 518 ? -30.345 -3.428 5.637 1.00 73.94 518 LYS A N 1
ATOM 3910 C CA . LYS A 1 518 ? -31.219 -4.597 5.792 1.00 73.94 518 LYS A CA 1
ATOM 3911 C C . LYS A 1 518 ? -31.019 -5.285 7.145 1.00 73.94 518 LYS A C 1
ATOM 3913 O O . LYS A 1 518 ? -32.009 -5.598 7.804 1.00 73.94 518 LYS A O 1
ATOM 3918 N N . VAL A 1 519 ? -29.779 -5.460 7.605 1.00 65.38 519 VAL A N 1
ATOM 3919 C CA . VAL A 1 519 ? -29.487 -5.989 8.952 1.00 65.38 519 VAL A CA 1
ATOM 3920 C C . VAL A 1 519 ? -30.029 -5.077 10.046 1.00 65.38 519 VAL A C 1
ATOM 3922 O O . VAL A 1 519 ? -30.659 -5.550 10.996 1.00 65.38 519 VAL A O 1
ATOM 3925 N N . LEU A 1 520 ? -29.846 -3.765 9.912 1.00 65.19 520 LEU A N 1
ATOM 3926 C CA . LEU A 1 520 ? -30.406 -2.797 10.854 1.00 65.19 520 LEU A CA 1
ATOM 3927 C C . LEU A 1 520 ? -31.940 -2.870 10.882 1.00 65.19 520 LEU A C 1
ATOM 3929 O O . LEU A 1 520 ? -32.550 -2.752 11.947 1.00 65.19 520 LEU A O 1
ATOM 3933 N N . ASN A 1 521 ? -32.579 -3.112 9.735 1.00 76.81 521 ASN A N 1
ATOM 3934 C CA . ASN A 1 521 ? -34.029 -3.275 9.660 1.00 76.81 521 ASN A CA 1
ATOM 3935 C C . ASN A 1 521 ? -34.490 -4.553 10.370 1.00 76.81 521 ASN A C 1
ATOM 3937 O O . ASN A 1 521 ? -35.358 -4.505 11.238 1.00 76.81 521 ASN A O 1
ATOM 3941 N N . VAL A 1 522 ? -33.867 -5.688 10.045 1.00 71.81 522 VAL A N 1
ATOM 3942 C CA . VAL A 1 522 ? -34.198 -7.004 10.616 1.00 71.81 522 VAL A CA 1
ATOM 3943 C C . VAL A 1 522 ? -33.919 -7.055 12.123 1.00 71.81 522 VAL A C 1
ATOM 3945 O O . VAL A 1 522 ? -34.666 -7.681 12.869 1.00 71.81 522 VAL A O 1
ATOM 3948 N N . SER A 1 523 ? -32.895 -6.342 12.598 1.00 66.81 523 SER A N 1
ATOM 3949 C CA . SER A 1 523 ? -32.594 -6.199 14.030 1.00 66.81 523 SER A CA 1
ATOM 3950 C C . SER A 1 523 ? -33.484 -5.181 14.761 1.00 66.81 523 SER A C 1
ATOM 3952 O O . SER A 1 523 ? -33.368 -5.029 15.978 1.00 66.81 523 SER A O 1
ATOM 3954 N N . GLY A 1 524 ? -34.371 -4.468 14.055 1.00 75.38 524 GLY A N 1
ATOM 3955 C CA . GLY A 1 524 ? -35.251 -3.451 14.639 1.00 75.38 524 GLY A CA 1
ATOM 3956 C C . GLY A 1 524 ? -34.513 -2.202 15.137 1.00 75.38 524 GLY A C 1
ATOM 3957 O O . GLY A 1 524 ? -35.002 -1.495 16.026 1.00 75.38 524 GLY A O 1
ATOM 3958 N N . THR A 1 525 ? -33.314 -1.939 14.612 1.00 71.75 525 THR A N 1
ATOM 3959 C CA . THR A 1 525 ? -32.465 -0.801 14.995 1.00 71.75 525 THR A CA 1
ATOM 3960 C C . THR A 1 525 ? -32.424 0.305 13.940 1.00 71.75 525 THR A C 1
ATOM 3962 O O . THR A 1 525 ? -32.072 1.432 14.278 1.00 71.75 525 THR A O 1
ATOM 3965 N N . LEU A 1 526 ? -32.887 0.043 12.711 1.00 69.19 526 LEU A N 1
ATOM 3966 C CA . LEU A 1 526 ? -32.913 1.017 11.613 1.00 69.19 526 LEU A CA 1
ATOM 3967 C C . LEU A 1 526 ? -33.663 2.312 11.976 1.00 69.19 526 LEU A C 1
ATOM 3969 O O . LEU A 1 526 ? -33.137 3.403 11.797 1.00 69.19 526 LEU A O 1
ATOM 3973 N N . GLY A 1 527 ? -34.848 2.211 12.586 1.00 72.69 527 GLY A N 1
ATOM 3974 C CA . GLY A 1 527 ? -35.617 3.385 13.033 1.00 72.69 527 GLY A CA 1
ATOM 3975 C C . GLY A 1 527 ? -35.041 4.107 14.261 1.00 72.69 527 GLY A C 1
ATOM 3976 O O . GLY A 1 527 ? -35.561 5.145 14.664 1.00 72.69 527 GLY A O 1
ATOM 3977 N N . LYS A 1 528 ? -33.985 3.564 14.883 1.00 75.12 528 LYS A N 1
ATOM 3978 C CA . LYS A 1 528 ? -33.295 4.156 16.045 1.00 75.12 528 LYS A CA 1
ATOM 3979 C C . LYS A 1 528 ? -32.056 4.958 15.646 1.00 75.12 528 LYS A C 1
ATOM 3981 O O . LYS A 1 528 ? -31.374 5.503 16.514 1.00 75.12 528 LYS A O 1
ATOM 3986 N N . LEU A 1 529 ? -31.740 5.020 14.352 1.00 73.12 529 LEU A N 1
ATOM 3987 C CA . LEU A 1 529 ? -30.631 5.819 13.848 1.00 73.12 529 LEU A CA 1
ATOM 3988 C C . LEU A 1 529 ? -30.845 7.289 14.211 1.00 73.12 529 LEU A C 1
ATOM 3990 O O . LEU A 1 529 ? -31.928 7.833 14.036 1.00 73.12 529 LEU A O 1
ATOM 3994 N N . ARG A 1 530 ? -29.815 7.952 14.742 1.00 71.06 530 ARG A N 1
ATOM 3995 C CA . ARG A 1 530 ? -29.942 9.335 15.239 1.00 71.06 530 ARG A CA 1
ATOM 3996 C C . ARG A 1 530 ? -30.119 10.369 14.124 1.00 71.06 530 ARG A C 1
ATOM 3998 O O . ARG A 1 530 ? -30.625 11.454 14.389 1.00 71.06 530 ARG A O 1
ATOM 4005 N N . ARG A 1 531 ? -29.679 10.040 12.911 1.00 83.88 531 ARG A N 1
ATOM 4006 C CA . ARG A 1 531 ? -29.692 10.899 11.722 1.00 83.88 531 ARG A CA 1
ATOM 4007 C C . ARG A 1 531 ? -30.111 10.088 10.493 1.00 83.88 531 ARG A C 1
ATOM 4009 O O . ARG A 1 531 ? -30.012 8.859 10.555 1.00 83.88 531 ARG A O 1
ATOM 4016 N N . PRO A 1 532 ? -30.558 10.736 9.408 1.00 80.56 532 PRO A N 1
ATOM 4017 C CA . PRO A 1 532 ? -30.853 10.046 8.163 1.00 80.56 532 PRO A CA 1
ATOM 4018 C C . PRO A 1 532 ? -29.591 9.394 7.589 1.00 80.56 532 PRO A C 1
ATOM 4020 O O . PRO A 1 532 ? -28.485 9.905 7.780 1.00 80.56 532 PRO A O 1
ATOM 4023 N N . ILE A 1 533 ? -29.758 8.281 6.882 1.00 80.69 533 ILE A N 1
ATOM 4024 C CA . ILE A 1 533 ? -28.696 7.679 6.069 1.00 80.69 533 ILE A CA 1
ATOM 4025 C C . ILE A 1 533 ? -29.130 7.757 4.615 1.00 80.69 533 ILE A C 1
ATOM 4027 O O . ILE A 1 533 ? -30.256 7.381 4.286 1.00 80.69 533 ILE A O 1
ATOM 4031 N N . GLU A 1 534 ? -28.235 8.233 3.761 1.00 85.88 534 GLU A N 1
ATOM 4032 C CA . GLU A 1 534 ? -28.427 8.278 2.320 1.00 85.88 534 GLU A CA 1
ATOM 4033 C C . GLU A 1 534 ? -27.385 7.386 1.645 1.00 85.88 534 GLU A C 1
ATOM 4035 O O . GLU A 1 534 ? -26.199 7.465 1.943 1.00 85.88 534 GLU A O 1
ATOM 4040 N N . VAL A 1 535 ? -27.834 6.493 0.772 1.00 84.06 535 VAL A N 1
ATOM 4041 C CA . VAL A 1 535 ? -26.986 5.663 -0.073 1.00 84.06 535 VAL A CA 1
ATOM 4042 C C . VAL A 1 535 ? -27.101 6.196 -1.489 1.00 84.06 535 VAL A C 1
ATOM 4044 O O . VAL A 1 535 ? -28.208 6.238 -2.026 1.00 84.06 535 VAL A O 1
ATOM 4047 N N . ILE A 1 536 ? -25.986 6.611 -2.085 1.00 87.94 536 ILE A N 1
ATOM 4048 C CA . ILE A 1 536 ? -25.975 7.190 -3.433 1.00 87.94 536 ILE A CA 1
ATOM 4049 C C . ILE A 1 536 ? -25.093 6.339 -4.337 1.00 87.94 536 ILE A C 1
ATOM 4051 O O . ILE A 1 536 ? -23.894 6.203 -4.105 1.00 87.94 536 ILE A O 1
ATOM 4055 N N . ALA A 1 537 ? -25.701 5.774 -5.373 1.00 88.94 537 ALA A N 1
ATOM 4056 C CA . ALA A 1 537 ? -25.003 5.170 -6.490 1.00 88.94 537 ALA A CA 1
ATOM 4057 C C . ALA A 1 537 ? -24.771 6.257 -7.543 1.00 88.94 537 ALA A C 1
ATOM 4059 O O . ALA A 1 537 ? -25.691 6.627 -8.278 1.00 88.94 537 ALA A O 1
ATOM 4060 N N . PHE A 1 538 ? -23.562 6.810 -7.558 1.00 87.75 538 PHE A N 1
ATOM 4061 C CA . PHE A 1 538 ? -23.137 7.794 -8.533 1.00 87.75 538 PHE A CA 1
ATOM 4062 C C . PHE A 1 538 ? -23.113 7.202 -9.935 1.00 87.75 538 PHE A C 1
ATOM 4064 O O . PHE A 1 538 ? -22.897 6.008 -10.152 1.00 87.75 538 PHE A O 1
ATOM 4071 N N . SER A 1 539 ? -23.374 8.085 -10.882 1.00 84.88 539 SER A N 1
ATOM 4072 C CA . SER A 1 539 ? -23.383 7.793 -12.298 1.00 84.88 539 SER A CA 1
ATOM 4073 C C . SER A 1 539 ? -22.150 8.385 -12.981 1.00 84.88 539 SER A C 1
ATOM 4075 O O . SER A 1 539 ? -21.760 9.517 -12.692 1.00 84.88 539 SER A O 1
ATOM 4077 N N . ASP A 1 540 ? -21.554 7.613 -13.889 1.00 80.31 540 ASP A N 1
ATOM 4078 C CA . ASP A 1 540 ? -20.352 7.985 -14.653 1.00 80.31 540 ASP A CA 1
ATOM 4079 C C . ASP A 1 540 ? -19.164 8.360 -13.760 1.00 80.31 540 ASP A C 1
ATOM 4081 O O . ASP A 1 540 ? -18.562 9.422 -13.922 1.00 80.31 540 ASP A O 1
ATOM 4085 N N . GLU A 1 541 ? -18.840 7.513 -12.784 1.00 82.62 541 GLU A N 1
ATOM 4086 C CA . GLU A 1 541 ? -17.601 7.659 -12.015 1.00 82.62 541 GLU A CA 1
ATOM 4087 C C . GLU A 1 541 ? -16.381 7.413 -12.911 1.00 82.62 541 GLU A C 1
ATOM 4089 O O . GLU A 1 541 ? -15.463 8.235 -12.933 1.00 82.62 541 GLU A O 1
ATOM 4094 N N . GLU A 1 542 ? -16.447 6.382 -13.755 1.00 73.69 542 GLU A N 1
ATOM 4095 C CA . GLU A 1 542 ? -15.325 5.892 -14.560 1.00 73.69 542 GLU A CA 1
ATOM 4096 C C . GLU A 1 542 ? -15.086 6.694 -15.848 1.00 73.69 542 GLU A C 1
ATOM 4098 O O . GLU A 1 542 ? -14.025 6.615 -16.471 1.00 73.69 542 GLU A O 1
ATOM 4103 N N . GLY A 1 543 ? -16.075 7.468 -16.308 1.00 73.12 543 GLY A N 1
ATOM 4104 C CA . GLY A 1 543 ? -15.933 8.366 -17.460 1.00 73.12 543 GLY A CA 1
ATOM 4105 C C . GLY A 1 543 ? -15.604 7.678 -18.791 1.00 73.12 543 GLY A C 1
ATOM 4106 O O . GLY A 1 543 ? -15.113 8.317 -19.730 1.00 73.12 543 GLY A O 1
ATOM 4107 N N . VAL A 1 544 ? -15.875 6.372 -18.902 1.00 75.62 544 VAL A N 1
ATOM 4108 C CA . VAL A 1 544 ? -15.482 5.517 -20.041 1.00 75.62 544 VAL A CA 1
ATOM 4109 C C . VAL A 1 544 ? -16.111 5.976 -21.354 1.00 75.62 544 VAL A C 1
ATOM 4111 O O . VAL A 1 544 ? -15.496 5.876 -22.422 1.00 75.62 544 VAL A O 1
ATOM 4114 N N . ARG A 1 545 ? -17.355 6.460 -21.285 1.00 77.69 545 ARG A N 1
ATOM 4115 C CA . ARG A 1 545 ? -18.182 6.745 -22.462 1.00 77.69 545 ARG A CA 1
ATOM 4116 C C . ARG A 1 545 ? -18.042 8.177 -22.970 1.00 77.69 545 ARG A C 1
ATOM 4118 O O . ARG A 1 545 ? -18.054 8.377 -24.181 1.00 77.69 545 ARG A O 1
ATOM 4125 N N . PHE A 1 546 ? -17.897 9.146 -22.070 1.00 75.56 546 PHE A N 1
ATOM 4126 C CA . PHE A 1 546 ? -17.875 10.574 -22.401 1.00 75.56 546 PHE A CA 1
ATOM 4127 C C . PHE A 1 546 ? -16.554 11.257 -22.031 1.00 75.56 546 PHE A C 1
ATOM 4129 O O . PHE A 1 546 ? -16.515 12.472 -21.939 1.00 75.56 546 PHE A O 1
ATOM 4136 N N . HIS A 1 547 ? -15.452 10.526 -21.821 1.00 69.81 547 HIS A N 1
ATOM 4137 C CA . HIS A 1 547 ? -14.128 11.115 -21.542 1.00 69.81 547 HIS A CA 1
ATOM 4138 C C . HIS A 1 547 ? -14.105 12.118 -20.372 1.00 69.81 547 HIS A C 1
ATOM 4140 O O . HIS A 1 547 ? -13.263 13.016 -20.324 1.00 69.81 547 HIS A O 1
ATOM 4146 N N . SER A 1 548 ? -15.041 11.972 -19.440 1.00 70.69 548 SER A N 1
ATOM 4147 C CA . SER A 1 548 ? -15.196 12.825 -18.273 1.00 70.69 548 SER A CA 1
ATOM 4148 C C . SER A 1 548 ? -15.633 11.946 -17.125 1.00 70.69 548 SER A C 1
ATOM 4150 O O . SER A 1 548 ? -16.682 11.323 -17.204 1.00 70.69 548 SER A O 1
ATOM 4152 N N . THR A 1 549 ? -14.820 11.890 -16.083 1.00 78.62 549 THR A N 1
ATOM 4153 C CA . THR A 1 549 ? -15.112 11.120 -14.879 1.00 78.62 549 THR A CA 1
ATOM 4154 C C . THR A 1 549 ? -16.008 11.913 -13.936 1.00 78.62 549 THR A C 1
ATOM 4156 O O . THR A 1 549 ? -16.123 13.142 -14.032 1.00 78.62 549 THR A O 1
ATOM 4159 N N . PHE A 1 550 ? -16.618 11.199 -12.995 1.00 81.62 550 PHE A N 1
ATOM 4160 C CA . PHE A 1 550 ? -17.361 11.756 -11.870 1.00 81.62 550 PHE A CA 1
ATOM 4161 C C . PHE A 1 550 ? -18.558 12.645 -12.246 1.00 81.62 550 PHE A C 1
ATOM 4163 O O . PHE A 1 550 ? -18.883 13.550 -11.477 1.00 81.62 550 PHE A O 1
ATOM 4170 N N . LEU A 1 551 ? -19.234 12.446 -13.390 1.00 80.12 551 LEU A N 1
ATOM 4171 C CA . LEU A 1 551 ? -20.320 13.363 -13.798 1.00 80.12 551 LEU A CA 1
ATOM 4172 C C . LEU A 1 551 ? -21.422 13.451 -12.736 1.00 80.12 551 LEU A C 1
ATOM 4174 O O . LEU A 1 551 ? -21.862 14.547 -12.380 1.00 80.12 551 LEU A O 1
ATOM 4178 N N . GLY A 1 552 ? -21.831 12.303 -12.199 1.00 82.56 552 GLY A N 1
ATOM 4179 C CA . GLY A 1 552 ? -22.869 12.189 -11.188 1.00 82.56 552 GLY A CA 1
ATOM 4180 C C . GLY A 1 552 ? -22.512 12.864 -9.867 1.00 82.56 552 GLY A C 1
ATOM 4181 O O . GLY A 1 552 ? -23.285 13.679 -9.357 1.00 82.56 552 GLY A O 1
ATOM 4182 N N . SER A 1 553 ? -21.328 12.577 -9.322 1.00 81.62 553 SER A N 1
ATOM 4183 C CA . SER A 1 553 ? -20.880 13.154 -8.049 1.00 81.62 553 SER A CA 1
ATOM 4184 C C . SER A 1 553 ? -20.492 14.631 -8.182 1.00 81.62 553 SER A C 1
ATOM 4186 O O . SER A 1 553 ? -20.789 15.424 -7.287 1.00 81.62 553 SER A O 1
ATOM 4188 N N . ALA A 1 554 ? -19.922 15.049 -9.317 1.00 77.31 554 ALA A N 1
ATOM 4189 C CA . ALA A 1 554 ? -19.629 16.450 -9.613 1.00 77.31 554 ALA A CA 1
ATOM 4190 C C . ALA A 1 554 ? -20.904 17.292 -9.761 1.00 77.31 554 ALA A C 1
ATOM 4192 O O . ALA A 1 554 ? -20.928 18.450 -9.328 1.00 77.31 554 ALA A O 1
ATOM 4193 N N . ALA A 1 555 ? -21.969 16.728 -10.344 1.00 82.19 555 ALA A N 1
ATOM 4194 C CA . ALA A 1 555 ? -23.272 17.384 -10.406 1.00 82.19 555 ALA A CA 1
ATOM 4195 C C . ALA A 1 555 ? -23.854 17.582 -9.003 1.00 82.19 555 ALA A C 1
ATOM 4197 O O . ALA A 1 555 ? -24.266 18.693 -8.665 1.00 82.19 555 ALA A O 1
ATOM 4198 N N . LEU A 1 556 ? -23.813 16.540 -8.165 1.00 80.69 556 LEU A N 1
ATOM 4199 C CA . LEU A 1 556 ? -24.309 16.597 -6.790 1.00 80.69 556 LEU A CA 1
ATOM 4200 C C . LEU A 1 556 ? -23.531 17.606 -5.929 1.00 80.69 556 LEU A C 1
ATOM 4202 O O . LEU A 1 556 ? -24.114 18.342 -5.137 1.00 80.69 556 LEU A O 1
ATOM 4206 N N . ALA A 1 557 ? -22.212 17.676 -6.119 1.00 81.44 557 ALA A N 1
ATOM 4207 C CA . ALA A 1 557 ? -21.338 18.625 -5.438 1.00 81.44 557 ALA A CA 1
ATOM 4208 C C . ALA A 1 557 ? -21.446 20.066 -5.980 1.00 81.44 557 ALA A C 1
ATOM 4210 O O . ALA A 1 557 ? -20.829 20.974 -5.425 1.00 81.44 557 ALA A O 1
ATOM 4211 N N . GLY A 1 558 ? -22.205 20.294 -7.059 1.00 83.38 558 GLY A N 1
ATOM 4212 C CA . GLY A 1 558 ? -22.377 21.615 -7.668 1.00 83.38 558 GLY A CA 1
ATOM 4213 C C . GLY A 1 558 ? -21.129 22.143 -8.383 1.00 83.38 558 GLY A C 1
ATOM 4214 O O . GLY A 1 558 ? -21.001 23.352 -8.571 1.00 83.38 558 GLY A O 1
ATOM 4215 N N . ILE A 1 559 ? -20.207 21.256 -8.770 1.00 80.44 559 ILE A N 1
ATOM 4216 C CA . ILE A 1 559 ? -18.937 21.608 -9.426 1.00 80.44 559 ILE A CA 1
ATOM 4217 C C . ILE A 1 559 ? -18.879 21.194 -10.901 1.00 80.44 559 ILE A C 1
ATOM 4219 O O . ILE A 1 559 ? -17.886 21.477 -11.568 1.00 80.44 559 ILE A O 1
ATOM 4223 N N . LEU A 1 560 ? -19.924 20.545 -11.427 1.00 77.38 560 LEU A N 1
ATOM 4224 C CA . LEU A 1 560 ? -19.986 20.151 -12.834 1.00 77.38 560 LEU A CA 1
ATOM 4225 C C . LEU A 1 560 ? -20.166 21.392 -13.737 1.00 77.38 560 LEU A C 1
ATOM 4227 O O . LEU A 1 560 ? -21.204 22.059 -13.658 1.00 77.38 560 LEU A O 1
ATOM 4231 N N . PRO A 1 561 ? -19.195 21.733 -14.608 1.00 77.31 561 PRO A N 1
ATOM 4232 C CA . PRO A 1 561 ? -19.321 22.892 -15.482 1.00 77.31 561 PRO A CA 1
ATOM 4233 C C . PRO A 1 561 ? -20.385 22.645 -16.558 1.00 77.31 561 PRO A C 1
ATOM 4235 O O . PRO A 1 561 ? -20.496 21.546 -17.093 1.00 77.31 561 PRO A O 1
ATOM 4238 N N . LEU A 1 562 ? -21.120 23.690 -16.961 1.00 82.19 562 LEU A N 1
ATOM 4239 C CA . LEU A 1 562 ? -22.159 23.585 -18.004 1.00 82.19 562 LEU A CA 1
ATOM 4240 C C . LEU A 1 562 ? -21.631 23.041 -19.342 1.00 82.19 562 LEU A C 1
ATOM 4242 O O . LEU A 1 562 ? -22.383 22.444 -20.108 1.00 82.19 562 LEU A O 1
ATOM 4246 N N . THR A 1 563 ? -20.338 23.221 -19.622 1.00 80.31 563 THR A N 1
ATOM 4247 C CA . THR A 1 563 ? -19.673 22.672 -20.810 1.00 80.31 563 THR A CA 1
ATOM 4248 C C . THR A 1 563 ? -19.624 21.144 -20.813 1.00 80.31 563 THR A C 1
ATOM 4250 O O . THR A 1 563 ? -19.536 20.561 -21.889 1.00 80.31 563 THR A O 1
ATOM 4253 N N . ALA A 1 564 ? -19.727 20.485 -19.653 1.00 75.94 564 ALA A N 1
ATOM 4254 C CA . ALA A 1 564 ? -19.744 19.026 -19.557 1.00 75.94 564 ALA A CA 1
ATOM 4255 C C . ALA A 1 564 ? -20.972 18.398 -20.242 1.00 75.94 564 ALA A C 1
ATOM 4257 O O . ALA A 1 564 ? -20.898 17.281 -20.741 1.00 75.94 564 ALA A O 1
ATOM 4258 N N . LEU A 1 565 ? -22.076 19.146 -20.368 1.00 77.00 565 LEU A N 1
ATOM 4259 C CA . LEU A 1 565 ? -23.269 18.704 -21.103 1.00 77.00 565 LEU A CA 1
ATOM 4260 C C . LEU A 1 565 ? -23.053 18.616 -22.625 1.00 77.00 565 LEU A C 1
ATOM 4262 O O . LEU A 1 565 ? -23.919 18.110 -23.333 1.00 77.00 565 LEU A O 1
ATOM 4266 N N . GLN A 1 566 ? -21.938 19.144 -23.141 1.00 81.25 566 GLN A N 1
ATOM 4267 C CA . GLN A 1 566 ? -21.614 19.146 -24.571 1.00 81.25 566 GLN A CA 1
ATOM 4268 C C . GLN A 1 566 ? -20.597 18.069 -24.963 1.00 81.25 566 GLN A C 1
ATOM 4270 O O . GLN A 1 566 ? -20.133 18.069 -26.103 1.00 81.25 566 GLN A O 1
ATOM 4275 N N . ILE A 1 567 ? -20.221 17.177 -24.043 1.00 79.31 567 ILE A N 1
ATOM 4276 C CA . ILE A 1 567 ? -19.216 16.159 -24.334 1.00 79.31 567 ILE A CA 1
ATOM 4277 C C . ILE A 1 567 ? -19.821 15.034 -25.185 1.00 79.31 567 ILE A C 1
ATOM 4279 O O . ILE A 1 567 ? -20.909 14.532 -24.907 1.00 79.31 567 ILE A O 1
ATOM 4283 N N . SER A 1 568 ? -19.112 14.660 -26.250 1.00 74.88 568 SER A N 1
ATOM 4284 C CA . SER A 1 568 ? -19.553 13.661 -27.227 1.00 74.88 568 SER A CA 1
ATOM 4285 C C . SER A 1 568 ? -19.303 12.224 -26.754 1.00 74.88 568 SER A C 1
ATOM 4287 O O . SER A 1 568 ? -18.302 11.938 -26.099 1.00 74.88 568 SER A O 1
ATOM 4289 N N . ASP A 1 569 ? -20.200 11.309 -27.134 1.00 77.69 569 ASP A N 1
ATOM 4290 C CA . ASP A 1 569 ? -20.074 9.866 -26.883 1.00 77.69 569 ASP A CA 1
ATOM 4291 C C . ASP A 1 569 ? -18.932 9.261 -27.718 1.00 77.69 569 ASP A C 1
ATOM 4293 O O . ASP A 1 569 ? -18.905 9.394 -28.942 1.00 77.69 569 ASP A O 1
ATOM 4297 N N . LYS A 1 570 ? -18.027 8.522 -27.071 1.00 64.69 570 LYS A N 1
ATOM 4298 C CA . LYS A 1 570 ? -16.885 7.839 -27.698 1.00 64.69 570 LYS A CA 1
ATOM 4299 C C . LYS A 1 570 ? -17.280 6.828 -28.786 1.00 64.69 570 LYS A C 1
ATOM 4301 O O . LYS A 1 570 ? -16.466 6.514 -29.653 1.00 64.69 570 LYS A O 1
ATOM 4306 N N . ARG A 1 571 ? -18.504 6.288 -28.758 1.00 58.34 571 ARG A N 1
ATOM 4307 C CA . ARG A 1 571 ? -18.969 5.278 -29.732 1.00 58.34 571 ARG A CA 1
ATOM 4308 C C . ARG A 1 571 ? -19.345 5.861 -31.095 1.00 58.34 571 ARG A C 1
ATOM 4310 O O . ARG A 1 571 ? -19.462 5.100 -32.054 1.00 58.34 571 ARG A O 1
ATOM 4317 N N . PHE A 1 572 ? -19.511 7.179 -31.189 1.00 47.03 572 PHE A N 1
ATOM 4318 C CA . PHE A 1 572 ? -19.874 7.880 -32.419 1.00 47.03 572 PHE A CA 1
ATOM 4319 C C . PHE A 1 572 ? -19.004 9.144 -32.560 1.00 47.03 572 PHE A C 1
ATOM 4321 O O . PHE A 1 572 ? -19.448 10.217 -32.151 1.00 47.03 572 PHE A O 1
ATOM 4328 N N . PRO A 1 573 ? -17.759 9.009 -33.060 1.00 42.56 573 PRO A N 1
ATOM 4329 C CA . PRO A 1 573 ? -16.838 10.133 -33.235 1.00 42.56 573 PRO A CA 1
ATOM 4330 C C . PRO A 1 573 ? -17.306 11.163 -34.268 1.00 42.56 573 PRO A C 1
ATOM 4332 O O . PRO A 1 573 ? -18.019 10.778 -35.228 1.00 42.56 573 PRO A O 1
#

Radius of gyration: 27.2 Å; chains: 1; bounding box: 71×53×81 Å

Foldseek 3Di:
DDPVLVVQLVVLVVLLVLLVFDWDAALLRKIKTKDAEPDNLAAEEEFAFADDDDVPDDPFARVVRQVLLSLLSSVCSVVVNSHHFQGMYMYIHFYDQPCPPFVDHRVRQDDDDDDDDAGSQRVSVVVVRHDDPVSVVVVDDDLSRHAEYEGEGALVDCPCVVVVFQKAKEQWAWKKWKKKKKKFWDKDFQPPDDPVRGLFRVVLVVVLQVLLVVCLCQPDCLPDPPVVRVQSNVFKDKDWPDKDFPPPDPRMRTRMIMIMMMIIHLDPVSSVSSVVVSVVVSCVSSVVSVIDMDMDTDDTGHMGGADPVLSVLLFVLLQVLCCVPPPPDDNGHHYHYRHDDTSQSSCSVRYGYMYMHGHADDDPDFPLVGVLSCVSCSSSSSSSSSSSSCSVGHDPPPPDPPDDDPPDVVVLVVVLCCLLRVVLSVLLCCLQQVLAPDNPARAFAFPDPSVVVSLVSLQVLLPVFDWDADPRGKIKTKAFEPDAPDDEAEQEFASGDDTRPHSCHRVSSSSNVSSVCVSCVVVVNSRHHHGMYMYIHFGQQVVPFQVDHRQRVCVVVVNRDPCSVVGDTPVPD